Protein AF-A0A6G6WEW3-F1 (afdb_monomer_lite)

Foldseek 3Di:
DDDDDDWDKDADFFQWEWDWAPPDLQIDIWTKGKTKMFTFPCRCCVPVVDCPLPDDNVNLSVLLRVLCPPPHCPDVLVSQVVSFVVVCVVRVRTQKMKMKMKIWDWDDPDSPDTDTDDQKIKIKIWMDGPVFIKIKIWIFQRKDKDLWLEWEDPDDDDPPDPDDGGPIGMWIWGKIKMWIFPHSPDPDPPVLVVLLVVLLRCLLHPDSHHDVQVSVQSSFVSSCVSDVRTFKMKMKIWGFDWAQDDCVPPPDPPDDRPSPHTDRDPDDTDIDIDMDGDFDDDDLVLLCVLFVANVLSVQLNVQDDDPHPVRSLVSSLVSLLPDDPVSLQRRQVQDDAQQDDDPPLVCVQNVQEHDDPLSVVLQVVLCVPQVGGDAARRVPHHNVRSSVVSVVLVVDDNVVNVSVSSVRSSVSSSVSSVVVD

Organism: NCBI:txid2712223

Sequence (421 aa):
MAIQLGANQYGKAENRVVRIVRDTPVHEIKDLNVSTSLRGDFADAHTHGDQAAVLPTDTQKNTAFAYAKLHGVDSVEDYALALGRRLLDAARAAHEAEIRVEEYAWDRLGPHSFVRRGGAVRTCTVTVTRGGARVESGVGELTVLNSTDSEFKGFLKDEFTTLAETDDRILATSLVATWRHASAERQDWNASYDKALDTILTTFAGTYSRALQETLYAMGRAVLEGDDGLTDIHFRAPNKHHFLVDFSGFRVDGLTNDGEVFHAADRPYGLIEATVVRTPEVSREQLLACLAVPRWADEVLAGGPYADREALLGRADEAARQLSDAELEQALAGHPRIGERGGAQSQSEQSGVSPSDRLAQANAAYEQRFDRVFLIRAAGRDAEEILAELERRMQNDDAAERAETVDNLRQIALLRLEQSL

Structure (mmCIF, N/CA/C/O backbone):
data_AF-A0A6G6WEW3-F1
#
_entry.id   AF-A0A6G6WEW3-F1
#
loop_
_atom_site.group_PDB
_atom_site.id
_atom_site.type_symbol
_atom_site.label_atom_id
_atom_site.label_alt_id
_atom_site.label_comp_id
_atom_site.label_asym_id
_atom_site.label_entity_id
_atom_site.label_seq_id
_atom_site.pdbx_PDB_ins_code
_atom_site.Cartn_x
_atom_site.Cartn_y
_atom_site.Cartn_z
_atom_site.occupancy
_atom_site.B_iso_or_equiv
_atom_site.auth_seq_id
_atom_site.auth_comp_id
_atom_site.auth_asym_id
_atom_site.auth_atom_id
_atom_site.pdbx_PDB_model_num
ATOM 1 N N . MET A 1 1 ? 8.845 -30.203 24.739 1.00 62.69 1 MET A N 1
ATOM 2 C CA . MET A 1 1 ? 8.263 -28.936 24.244 1.00 62.69 1 MET A CA 1
ATOM 3 C C . MET A 1 1 ? 6.986 -29.275 23.495 1.00 62.69 1 MET A C 1
ATOM 5 O O . MET A 1 1 ? 6.983 -30.300 22.823 1.00 62.69 1 MET A O 1
ATOM 9 N N . ALA A 1 2 ? 5.919 -28.489 23.648 1.00 86.44 2 ALA A N 1
ATOM 10 C CA . ALA A 1 2 ? 4.692 -28.674 22.870 1.00 86.44 2 ALA A CA 1
ATOM 11 C C . ALA A 1 2 ? 4.848 -28.023 21.484 1.00 86.44 2 ALA A C 1
ATOM 13 O O . ALA A 1 2 ? 5.469 -26.969 21.376 1.00 86.44 2 ALA A O 1
ATOM 14 N N . ILE A 1 3 ? 4.310 -28.663 20.444 1.00 93.88 3 ILE A N 1
ATOM 15 C CA . ILE A 1 3 ? 4.278 -28.148 19.066 1.00 93.88 3 ILE A CA 1
ATOM 16 C C . ILE A 1 3 ? 2.867 -27.599 18.821 1.00 93.88 3 ILE A C 1
ATOM 18 O O . ILE A 1 3 ? 1.894 -28.287 19.123 1.00 93.88 3 ILE A O 1
ATOM 22 N N . GLN A 1 4 ? 2.752 -26.371 18.307 1.00 94.75 4 GLN A N 1
ATOM 23 C CA . GLN A 1 4 ? 1.476 -25.685 18.069 1.00 94.75 4 GLN A CA 1
ATOM 24 C C . GLN A 1 4 ? 1.410 -25.114 16.648 1.00 94.75 4 GLN A C 1
ATOM 26 O O . GLN A 1 4 ? 2.432 -24.721 16.085 1.00 94.75 4 GLN A O 1
ATOM 31 N N . LEU A 1 5 ? 0.201 -25.066 16.079 1.00 96.38 5 LEU A N 1
ATOM 32 C CA . LEU A 1 5 ? -0.065 -24.415 14.796 1.00 96.38 5 LEU A CA 1
ATOM 33 C C . LEU A 1 5 ? -0.059 -22.888 14.977 1.00 96.38 5 LEU A C 1
ATOM 35 O O . LEU A 1 5 ? -0.728 -22.371 15.869 1.00 96.38 5 LEU A O 1
ATOM 39 N N . GLY A 1 6 ? 0.692 -22.181 14.131 1.00 96.62 6 GLY A N 1
ATOM 40 C CA . GLY A 1 6 ? 0.707 -20.716 14.077 1.00 96.62 6 GLY A CA 1
ATOM 41 C C . GLY A 1 6 ? -0.324 -20.138 13.100 1.00 96.62 6 GLY A C 1
ATOM 42 O O . GLY A 1 6 ? -1.326 -20.773 12.762 1.00 96.62 6 GLY A O 1
ATOM 43 N N . ALA A 1 7 ? -0.057 -18.926 12.604 1.00 96.56 7 ALA A N 1
ATOM 44 C CA . ALA A 1 7 ? -0.865 -18.312 11.552 1.00 96.56 7 ALA A CA 1
ATOM 45 C C . ALA A 1 7 ? -0.910 -19.209 10.305 1.00 96.56 7 ALA A C 1
ATOM 47 O O . ALA A 1 7 ? 0.117 -19.704 9.841 1.00 96.56 7 ALA A O 1
ATOM 48 N N . ASN A 1 8 ? -2.108 -19.409 9.760 1.00 97.81 8 ASN A N 1
ATOM 49 C CA . ASN A 1 8 ? -2.338 -20.255 8.596 1.00 97.81 8 ASN A CA 1
ATOM 50 C C . ASN A 1 8 ? -3.292 -19.572 7.610 1.00 97.81 8 ASN A C 1
ATOM 52 O O . ASN A 1 8 ? -4.068 -18.685 7.972 1.00 97.81 8 ASN A O 1
ATOM 56 N N . GLN A 1 9 ? -3.193 -19.978 6.349 1.00 98.25 9 GLN A N 1
ATOM 57 C CA . GLN A 1 9 ? -4.082 -19.566 5.272 1.00 98.25 9 GLN A CA 1
ATOM 58 C C . GLN A 1 9 ? -4.115 -20.657 4.204 1.00 98.25 9 GLN A C 1
ATOM 60 O O . GLN A 1 9 ? -3.136 -21.383 4.024 1.00 98.25 9 GLN A O 1
ATOM 65 N N . TYR A 1 10 ? -5.198 -20.732 3.441 1.00 98.75 10 TYR A N 1
ATOM 66 C CA . TYR A 1 10 ? -5.267 -21.579 2.250 1.00 98.75 10 TYR A CA 1
ATOM 67 C C . TYR A 1 10 ? -6.192 -20.957 1.204 1.00 98.75 10 TYR A C 1
ATOM 69 O O . TYR A 1 10 ? -7.052 -20.142 1.530 1.00 98.75 10 TYR A O 1
ATOM 77 N N . GLY A 1 11 ? -6.050 -21.359 -0.055 1.00 98.56 11 GLY A N 1
ATOM 78 C CA . GLY A 1 11 ? -6.970 -20.937 -1.105 1.00 98.56 11 GLY A CA 1
ATOM 79 C C . GLY A 1 11 ? -6.518 -21.360 -2.492 1.00 98.56 11 GLY A C 1
ATOM 80 O O . GLY A 1 11 ? -5.811 -22.361 -2.638 1.00 98.56 11 GLY A O 1
ATOM 81 N N . LYS A 1 12 ? -6.956 -20.633 -3.521 1.00 98.75 12 LYS A N 1
ATOM 82 C CA . LYS A 1 12 ? -6.542 -20.888 -4.904 1.00 98.75 12 LYS A CA 1
ATOM 83 C C . LYS A 1 12 ? -5.787 -19.698 -5.472 1.00 98.75 12 LYS A C 1
ATOM 85 O O . LYS A 1 12 ? -6.360 -18.617 -5.593 1.00 98.75 12 LYS A O 1
ATOM 90 N N . ALA A 1 13 ? -4.539 -19.937 -5.854 1.00 98.44 13 ALA A N 1
ATOM 91 C CA . ALA A 1 13 ? -3.680 -18.955 -6.493 1.00 98.44 13 ALA A CA 1
ATOM 92 C C . ALA A 1 13 ? -3.831 -18.967 -8.021 1.00 98.44 13 ALA A C 1
ATOM 94 O O . ALA A 1 13 ? -4.156 -19.995 -8.616 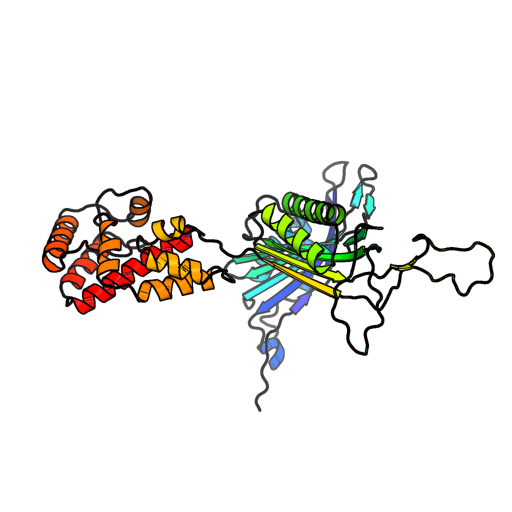1.00 98.44 13 ALA A O 1
ATOM 95 N N . GLU A 1 14 ? -3.569 -17.807 -8.612 1.00 98.44 14 GLU A N 1
ATOM 96 C CA . GLU A 1 14 ? -3.332 -17.591 -10.041 1.00 98.44 14 GLU A CA 1
ATOM 97 C C . GLU A 1 14 ? -4.436 -18.071 -11.002 1.00 98.44 14 GLU A C 1
ATOM 99 O O . GLU A 1 14 ? -4.199 -18.645 -12.069 1.00 98.44 14 GLU A O 1
ATOM 104 N N . ASN A 1 15 ? -5.692 -17.829 -10.629 1.00 98.62 15 ASN A N 1
ATOM 105 C CA . ASN A 1 15 ? -6.831 -18.097 -11.497 1.00 98.62 15 ASN A CA 1
ATOM 106 C C . ASN A 1 15 ? -6.846 -17.086 -12.652 1.00 98.62 15 ASN A C 1
ATOM 108 O O . ASN A 1 15 ? -7.143 -15.908 -12.448 1.00 98.62 15 ASN A O 1
ATOM 112 N N . ARG A 1 16 ? -6.560 -17.552 -13.871 1.00 98.62 16 ARG A N 1
ATOM 113 C CA . ARG A 1 16 ? -6.611 -16.735 -15.092 1.00 98.62 16 ARG A CA 1
ATOM 114 C C . ARG A 1 16 ? -8.050 -16.499 -15.530 1.00 98.62 16 ARG A C 1
ATOM 116 O O . ARG A 1 16 ? -8.690 -17.401 -16.071 1.00 98.62 16 ARG A O 1
ATOM 123 N N . VAL A 1 17 ? -8.551 -15.288 -15.310 1.00 98.56 17 VAL A N 1
ATOM 124 C CA . VAL A 1 17 ? -9.930 -14.900 -15.624 1.00 98.56 17 VAL A CA 1
ATOM 125 C C . VAL A 1 17 ? -9.919 -13.868 -16.745 1.00 98.56 17 VAL A C 1
ATOM 127 O O . VAL A 1 17 ? -9.469 -12.746 -16.550 1.00 98.56 17 VAL A O 1
ATOM 130 N N . VAL A 1 18 ? -10.461 -14.230 -17.909 1.00 98.31 18 VAL A N 1
ATOM 131 C CA . VAL A 1 18 ? -10.701 -13.285 -19.008 1.00 98.31 18 VAL A CA 1
ATOM 132 C C . VAL A 1 18 ? -12.203 -13.097 -19.176 1.00 98.31 18 VAL A C 1
ATOM 134 O O . VAL A 1 18 ? -12.917 -14.034 -19.539 1.00 98.31 18 VAL A O 1
ATOM 137 N N . ARG A 1 19 ? -12.693 -11.882 -18.927 1.00 97.44 19 ARG A N 1
ATOM 138 C CA . ARG A 1 19 ? -14.083 -11.493 -19.184 1.00 97.44 19 ARG A CA 1
ATOM 139 C C . ARG A 1 19 ? -14.136 -10.693 -20.475 1.00 97.44 19 ARG A C 1
ATOM 141 O O . ARG A 1 19 ? -13.458 -9.680 -20.600 1.00 97.44 19 ARG A O 1
ATOM 148 N N . ILE A 1 20 ? -14.992 -11.117 -21.403 1.00 97.81 20 ILE A N 1
ATOM 149 C CA . ILE A 1 20 ? -15.300 -10.353 -22.614 1.00 97.81 20 ILE A CA 1
ATOM 150 C C . ILE A 1 20 ? -16.782 -9.980 -22.586 1.00 97.81 20 ILE A C 1
ATOM 152 O O . ILE A 1 20 ? -17.634 -10.867 -22.520 1.00 97.81 20 ILE A O 1
ATOM 156 N N . VAL A 1 21 ? -17.087 -8.684 -22.641 1.00 97.00 21 VAL A N 1
ATOM 157 C CA . VAL A 1 21 ? -18.459 -8.168 -22.771 1.00 97.00 21 VAL A CA 1
ATOM 158 C C . VAL A 1 21 ? -18.736 -7.926 -24.251 1.00 97.00 21 VAL A C 1
ATOM 160 O O . VAL A 1 21 ? -17.924 -7.315 -24.943 1.00 97.00 21 VAL A O 1
ATOM 163 N N . ARG A 1 22 ? -19.843 -8.480 -24.759 1.00 96.88 22 ARG A N 1
ATOM 164 C CA . ARG A 1 22 ? -20.172 -8.526 -26.199 1.00 96.88 22 ARG A CA 1
ATOM 165 C C . ARG A 1 22 ? -21.630 -8.169 -26.477 1.00 96.88 22 ARG A C 1
ATOM 167 O O . ARG A 1 22 ? -22.209 -8.639 -27.451 1.00 96.88 22 ARG A O 1
ATOM 174 N N . ASP A 1 23 ? -22.226 -7.369 -25.599 1.00 95.81 23 ASP A N 1
ATOM 175 C CA . ASP A 1 23 ? -23.628 -6.955 -25.721 1.00 95.81 23 ASP A CA 1
ATOM 176 C C . ASP A 1 23 ? -23.826 -5.964 -26.889 1.00 95.81 23 ASP A C 1
ATOM 178 O O . ASP A 1 23 ? -24.937 -5.789 -27.382 1.00 95.81 23 ASP A O 1
ATOM 182 N N . THR A 1 24 ? -22.734 -5.359 -27.381 1.00 97.06 24 THR A N 1
ATOM 183 C CA . THR A 1 24 ? -22.690 -4.514 -28.586 1.00 97.06 24 THR A CA 1
ATOM 184 C C . THR A 1 24 ? -21.623 -5.018 -29.578 1.00 97.06 24 THR A C 1
ATOM 186 O O . THR A 1 24 ? -20.766 -5.815 -29.188 1.00 97.06 24 THR A O 1
ATOM 189 N N . PRO A 1 25 ? -21.600 -4.542 -30.846 1.00 97.94 25 PRO A N 1
ATOM 190 C CA . PRO A 1 25 ? -20.539 -4.873 -31.811 1.00 97.94 25 PRO A CA 1
ATOM 191 C C . PRO A 1 25 ? -19.127 -4.435 -31.387 1.00 97.94 25 PRO A C 1
ATOM 193 O O . PRO A 1 25 ? -18.140 -4.916 -31.951 1.00 97.94 25 PRO A O 1
ATOM 196 N N . VAL A 1 26 ? -19.029 -3.512 -30.424 1.00 97.94 26 VAL A N 1
ATOM 197 C CA . VAL A 1 26 ? -17.773 -3.081 -29.808 1.00 97.94 26 VAL A CA 1
ATOM 198 C C . VAL A 1 26 ? -17.607 -3.851 -28.500 1.00 97.94 26 VAL A C 1
ATOM 200 O O . VAL A 1 26 ? -18.309 -3.606 -27.524 1.00 97.94 26 VAL A O 1
ATOM 203 N N . HIS A 1 27 ? -16.698 -4.823 -28.496 1.00 98.19 27 HIS A N 1
ATOM 204 C CA . HIS A 1 27 ? -16.448 -5.685 -27.343 1.00 98.19 27 HIS A CA 1
ATOM 205 C C . HIS A 1 27 ? -15.555 -4.991 -26.314 1.00 98.19 27 HIS A C 1
ATOM 207 O O . HIS A 1 27 ? -14.695 -4.194 -26.680 1.00 98.19 27 HIS A O 1
ATOM 213 N N . GLU A 1 28 ? -15.667 -5.371 -25.048 1.00 97.12 28 GLU A N 1
ATOM 214 C CA . GLU A 1 28 ? -14.755 -4.967 -23.968 1.00 97.12 28 GLU A CA 1
ATOM 215 C C . GLU A 1 28 ? -14.063 -6.191 -23.372 1.00 97.12 28 GLU A C 1
ATOM 217 O O . GLU A 1 28 ? -14.615 -7.293 -23.417 1.00 97.12 28 GLU A O 1
ATOM 222 N N . ILE A 1 29 ? -12.861 -6.010 -22.823 1.00 97.62 29 ILE A N 1
ATOM 223 C CA . ILE A 1 29 ? -12.044 -7.082 -22.249 1.00 97.62 29 ILE A CA 1
ATOM 224 C C . ILE A 1 29 ? -11.496 -6.681 -20.877 1.00 97.62 29 ILE A C 1
ATOM 226 O O . ILE A 1 29 ? -11.025 -5.562 -20.692 1.00 97.62 29 ILE A O 1
ATOM 230 N N . LYS A 1 30 ? -11.527 -7.630 -19.939 1.00 97.75 30 LYS A N 1
ATOM 231 C CA . LYS A 1 30 ? -10.779 -7.617 -18.676 1.00 97.75 30 LYS A CA 1
ATOM 232 C C . LYS A 1 30 ? -9.994 -8.921 -18.570 1.00 97.75 30 LYS A C 1
ATOM 234 O O . LYS A 1 30 ? -10.581 -9.988 -18.742 1.00 97.75 30 LYS A O 1
ATOM 239 N N . ASP A 1 31 ? -8.693 -8.836 -18.317 1.00 98.50 31 ASP A N 1
ATOM 240 C CA . ASP A 1 31 ? -7.776 -9.979 -18.220 1.00 98.50 31 ASP A CA 1
ATOM 241 C C . ASP A 1 31 ? -7.064 -9.938 -16.872 1.00 98.50 31 ASP A C 1
ATOM 243 O O . ASP A 1 31 ? -6.290 -9.019 -16.600 1.00 98.50 31 ASP A O 1
ATOM 247 N N . LEU A 1 32 ? -7.378 -10.915 -16.024 1.00 98.81 32 LEU A N 1
ATOM 248 C CA . LEU A 1 32 ? -7.022 -10.919 -14.616 1.00 98.81 32 LEU A CA 1
ATOM 249 C C . LEU A 1 32 ? -6.222 -12.168 -14.231 1.00 98.81 32 LEU A C 1
ATOM 251 O O . LEU A 1 32 ? -6.499 -13.278 -14.698 1.00 98.81 32 LEU A O 1
ATOM 255 N N . ASN A 1 33 ? -5.297 -11.996 -13.291 1.00 98.81 33 ASN A N 1
ATOM 256 C CA . ASN A 1 33 ? -4.726 -13.065 -12.479 1.00 98.81 33 ASN A CA 1
ATOM 257 C C . ASN A 1 33 ? -5.282 -12.956 -11.056 1.00 98.81 33 ASN A C 1
ATOM 259 O O . ASN A 1 33 ? -4.965 -12.003 -10.351 1.00 98.81 33 ASN A O 1
ATOM 263 N N . VAL A 1 34 ? -6.137 -13.889 -10.632 1.00 98.88 34 VAL A N 1
ATOM 264 C CA . VAL A 1 34 ? -6.859 -13.785 -9.352 1.00 98.88 34 VAL A CA 1
ATOM 265 C C . VAL A 1 34 ? -6.373 -14.849 -8.377 1.00 98.88 34 VAL A C 1
ATOM 267 O O . VAL A 1 34 ? -6.544 -16.042 -8.619 1.00 98.88 34 VAL A O 1
ATOM 270 N N . SER A 1 35 ? -5.845 -14.435 -7.232 1.00 98.94 35 SER A N 1
ATOM 271 C CA . SER A 1 35 ? -5.523 -15.314 -6.109 1.00 98.94 35 SER A CA 1
ATOM 272 C C . SER A 1 35 ? -6.478 -15.067 -4.946 1.00 98.94 35 SER A C 1
ATOM 274 O O . SER A 1 35 ? -6.817 -13.932 -4.633 1.00 98.94 35 SER A O 1
ATOM 276 N N . THR A 1 36 ? -6.911 -16.145 -4.303 1.00 98.81 36 THR A N 1
ATOM 277 C CA . THR A 1 36 ? -7.854 -16.138 -3.179 1.00 98.81 36 THR A CA 1
ATOM 278 C C . THR A 1 36 ? -7.222 -16.857 -1.999 1.00 98.81 36 THR A C 1
ATOM 280 O O . THR A 1 36 ? -6.562 -17.882 -2.191 1.00 98.81 36 THR A O 1
ATOM 283 N N . SER A 1 37 ? -7.411 -16.341 -0.788 1.00 98.69 37 SER A N 1
ATOM 284 C CA . SER A 1 37 ? -7.026 -17.039 0.434 1.00 98.69 37 SER A CA 1
ATOM 285 C C . SER A 1 37 ? -7.973 -16.742 1.592 1.00 98.69 37 SER A C 1
ATOM 287 O O . SER A 1 37 ? -8.572 -15.672 1.661 1.00 98.69 37 SER A O 1
ATOM 289 N N . LEU A 1 38 ? -8.126 -17.716 2.486 1.00 98.81 38 LEU A N 1
ATOM 290 C CA . LEU A 1 38 ? -8.939 -17.646 3.695 1.00 98.81 38 LEU A CA 1
ATOM 291 C C . LEU A 1 38 ? -8.060 -17.902 4.920 1.00 98.81 38 LEU A C 1
ATOM 293 O O . LEU A 1 38 ? -7.276 -18.857 4.917 1.00 98.81 38 LEU A O 1
ATOM 297 N N . ARG A 1 39 ? -8.235 -17.093 5.972 1.00 98.69 39 ARG A N 1
ATOM 298 C CA . ARG A 1 39 ? -7.680 -17.316 7.319 1.00 98.69 39 ARG A CA 1
ATOM 299 C C . ARG A 1 39 ? -8.817 -17.535 8.308 1.00 98.69 39 ARG A C 1
ATOM 301 O O . ARG A 1 39 ? -9.871 -16.901 8.209 1.00 98.69 39 ARG A O 1
ATOM 308 N N . GLY A 1 40 ? -8.632 -18.463 9.237 1.00 97.19 40 GLY A N 1
ATOM 309 C CA . GLY A 1 40 ? -9.743 -18.979 10.023 1.00 97.19 40 GLY A CA 1
ATOM 310 C C . GLY A 1 40 ? -9.351 -19.990 11.081 1.00 97.19 40 GLY A C 1
ATOM 311 O O . GLY A 1 40 ? -8.177 -20.322 11.254 1.00 97.19 40 GLY A O 1
ATOM 312 N N . ASP A 1 41 ? -10.378 -20.492 11.756 1.00 97.12 41 ASP A N 1
ATOM 313 C CA . ASP A 1 41 ? -10.270 -21.663 12.610 1.00 97.12 41 ASP A CA 1
ATOM 314 C C . ASP A 1 41 ? -10.237 -22.930 11.745 1.00 97.12 41 ASP A C 1
ATOM 316 O O . ASP A 1 41 ? -11.261 -23.506 11.375 1.00 97.12 41 ASP A O 1
ATOM 320 N N . PHE A 1 42 ? -9.023 -23.306 11.343 1.00 98.12 42 PHE A N 1
ATOM 321 C CA . PHE A 1 42 ? -8.753 -24.479 10.513 1.00 98.12 42 PHE A CA 1
ATOM 322 C C . PHE A 1 42 ? -7.813 -25.470 11.208 1.00 98.12 42 PHE A C 1
ATOM 324 O O . PHE A 1 42 ? -7.172 -26.278 10.535 1.00 98.12 42 PHE A O 1
ATOM 331 N N . ALA A 1 43 ? -7.683 -25.410 12.538 1.00 97.69 43 ALA A N 1
ATOM 332 C CA . ALA A 1 43 ? -6.742 -26.251 13.276 1.00 97.69 43 ALA A CA 1
ATOM 333 C C . ALA A 1 43 ? -7.003 -27.746 13.037 1.00 97.69 43 ALA A C 1
ATOM 335 O O . ALA A 1 43 ? -6.074 -28.473 12.684 1.00 97.69 43 ALA A O 1
ATOM 336 N N . ASP A 1 44 ? -8.266 -28.177 13.099 1.00 97.81 44 ASP A N 1
ATOM 337 C CA . ASP A 1 44 ? -8.641 -29.582 12.905 1.00 97.81 44 ASP A CA 1
ATOM 338 C C . ASP A 1 44 ? -8.291 -30.120 11.513 1.00 97.81 44 ASP A C 1
ATOM 340 O O . ASP A 1 44 ? -7.899 -31.283 11.385 1.00 97.81 44 ASP A O 1
ATOM 344 N N . ALA A 1 45 ? -8.309 -29.269 10.482 1.00 98.25 45 ALA A N 1
ATOM 345 C CA . ALA A 1 45 ? -7.858 -29.652 9.146 1.00 98.25 45 ALA A CA 1
ATOM 346 C C . ALA A 1 45 ? -6.361 -30.003 9.114 1.00 98.25 45 ALA A C 1
ATOM 348 O O . ALA A 1 45 ? -5.952 -30.851 8.322 1.00 98.25 45 ALA A O 1
ATOM 349 N N . HIS A 1 46 ? -5.553 -29.391 9.985 1.00 98.25 46 HIS A N 1
ATOM 350 C CA . HIS A 1 46 ? -4.108 -29.611 10.070 1.00 98.25 46 HIS A CA 1
ATOM 351 C C . HIS A 1 46 ? -3.744 -30.736 11.043 1.00 98.25 46 HIS A C 1
ATOM 353 O O . HIS A 1 46 ? -2.855 -31.534 10.753 1.00 98.25 46 HIS A O 1
ATOM 359 N N . THR A 1 47 ? -4.394 -30.789 12.208 1.00 97.75 47 THR A N 1
ATOM 360 C CA . THR A 1 47 ? -4.012 -31.704 13.297 1.00 97.75 47 THR A CA 1
ATOM 361 C C . THR A 1 47 ? -4.754 -33.032 13.252 1.00 97.75 47 THR A C 1
ATOM 363 O O . THR A 1 47 ? -4.216 -34.040 13.704 1.00 97.75 47 THR A O 1
ATOM 366 N N . HIS A 1 48 ? -5.966 -33.047 12.694 1.00 97.44 48 HIS A N 1
ATOM 367 C CA . HIS A 1 48 ? -6.844 -34.219 12.656 1.00 97.44 48 HIS A CA 1
ATOM 368 C C . HIS A 1 48 ? -7.265 -34.610 11.231 1.00 97.44 48 HIS A C 1
ATOM 370 O O . HIS A 1 48 ? -7.841 -35.677 11.028 1.00 97.44 48 HIS A O 1
ATOM 376 N N . GLY A 1 49 ? -6.961 -33.770 10.238 1.00 97.81 49 GLY A N 1
ATOM 377 C CA . GLY A 1 49 ? -7.364 -33.973 8.850 1.00 97.81 49 GLY A CA 1
ATOM 378 C C . GLY A 1 49 ? -8.853 -33.724 8.593 1.00 97.81 49 GLY A C 1
ATOM 379 O O . GLY A 1 49 ? -9.317 -34.024 7.493 1.00 97.81 49 GLY A O 1
ATOM 380 N N . ASP A 1 50 ? -9.596 -33.169 9.556 1.00 98.31 50 ASP A N 1
ATOM 381 C CA . ASP A 1 50 ? -11.022 -32.880 9.398 1.00 98.31 50 ASP A CA 1
ATOM 382 C C . ASP A 1 50 ? -11.238 -31.672 8.476 1.00 98.31 50 ASP A C 1
ATOM 384 O O . ASP A 1 50 ? -10.828 -30.549 8.761 1.00 98.31 50 ASP A O 1
ATOM 388 N N . GLN A 1 51 ? -11.896 -31.912 7.344 1.00 98.06 51 GLN A N 1
ATOM 389 C CA . GLN A 1 51 ? -12.131 -30.909 6.309 1.00 98.06 51 GLN A CA 1
ATOM 390 C C . GLN A 1 51 ? -13.508 -30.233 6.417 1.00 98.06 51 GLN A C 1
ATOM 392 O O . GLN A 1 51 ? -13.858 -29.456 5.532 1.00 98.06 51 GLN A O 1
ATOM 397 N N . ALA A 1 52 ? -14.308 -30.496 7.459 1.00 97.94 52 ALA A N 1
ATOM 398 C CA . ALA A 1 52 ? -15.681 -29.985 7.571 1.00 97.94 52 ALA A CA 1
ATOM 399 C C . ALA A 1 52 ? -15.784 -28.448 7.505 1.00 97.94 52 ALA A C 1
ATOM 401 O O . ALA A 1 52 ? -16.752 -27.908 6.967 1.00 97.94 52 ALA A O 1
ATOM 402 N N . ALA A 1 53 ? -14.772 -27.740 8.014 1.00 97.69 53 ALA A N 1
ATOM 403 C CA . ALA A 1 53 ? -14.684 -26.280 7.986 1.00 97.69 53 ALA A CA 1
ATOM 404 C C . ALA A 1 53 ? -14.051 -25.712 6.696 1.00 97.69 53 ALA A C 1
ATOM 406 O O . ALA A 1 53 ? -14.049 -24.495 6.487 1.00 97.69 53 ALA A O 1
ATOM 407 N N . VAL A 1 54 ? -13.497 -26.564 5.828 1.00 98.56 54 VAL A N 1
ATOM 408 C CA . VAL A 1 54 ? -12.680 -26.157 4.679 1.00 98.56 54 VAL A CA 1
ATOM 409 C C . VAL A 1 54 ? -13.558 -25.961 3.444 1.00 98.56 54 VAL A C 1
ATOM 411 O O . VAL A 1 54 ? -14.095 -26.908 2.874 1.00 98.56 54 VAL A O 1
ATOM 414 N N . LEU A 1 55 ? -13.662 -24.716 2.973 1.00 98.62 55 LEU A N 1
ATOM 415 C CA . LEU A 1 55 ? -14.243 -24.385 1.675 1.00 98.62 55 LEU A CA 1
ATOM 416 C C . LEU A 1 55 ? -13.261 -24.797 0.566 1.00 98.62 55 LEU A C 1
ATOM 418 O O . LEU A 1 55 ? -12.220 -24.150 0.426 1.00 98.62 55 LEU A O 1
ATOM 422 N N . PRO A 1 56 ? -13.567 -25.804 -0.272 1.00 98.75 56 PRO A N 1
ATOM 423 C CA . PRO A 1 56 ? -12.596 -26.341 -1.219 1.00 98.75 56 PRO A CA 1
ATOM 424 C C . PRO A 1 56 ? -11.971 -25.257 -2.101 1.00 98.75 56 PRO A C 1
ATOM 426 O O . PRO A 1 56 ? -12.661 -24.369 -2.603 1.00 98.75 56 PRO A O 1
ATOM 429 N N . THR A 1 57 ? -10.664 -25.351 -2.355 1.00 98.62 57 THR A N 1
ATOM 430 C CA . THR A 1 57 ? -9.971 -24.374 -3.216 1.00 98.62 57 THR A CA 1
ATOM 431 C C . THR A 1 57 ? -10.550 -24.362 -4.635 1.00 98.62 57 THR A C 1
ATOM 433 O O . THR A 1 57 ? -10.549 -23.329 -5.300 1.00 98.62 57 THR A O 1
ATOM 436 N N . ASP A 1 58 ? -11.102 -25.488 -5.103 1.00 98.81 58 ASP A N 1
ATOM 437 C CA . ASP A 1 58 ? -11.856 -25.547 -6.359 1.00 98.81 58 ASP A CA 1
ATOM 438 C C . ASP A 1 58 ? -13.132 -24.690 -6.325 1.00 98.81 58 ASP A C 1
ATOM 440 O O . ASP A 1 58 ? -13.424 -23.974 -7.279 1.00 98.81 58 ASP A O 1
ATOM 444 N N . THR A 1 59 ? -13.847 -24.666 -5.198 1.00 98.81 59 THR A N 1
ATOM 445 C CA . THR A 1 59 ? -15.007 -23.788 -4.999 1.00 98.81 59 THR A CA 1
ATOM 446 C C . THR A 1 59 ? -14.604 -22.316 -5.017 1.00 98.81 59 THR A C 1
ATOM 448 O O . THR A 1 59 ? -15.322 -21.499 -5.593 1.00 98.81 59 THR A O 1
ATOM 451 N N . GLN A 1 60 ? -13.442 -21.963 -4.457 1.00 98.81 60 GLN A N 1
ATOM 452 C CA . GLN A 1 60 ? -12.917 -20.592 -4.517 1.00 98.81 60 GLN A CA 1
ATOM 453 C C . GLN A 1 60 ? -12.618 -20.171 -5.968 1.00 98.81 60 GLN A C 1
ATOM 455 O O . GLN A 1 60 ? -13.096 -19.124 -6.406 1.00 98.81 60 GLN A O 1
ATOM 460 N N . LYS A 1 61 ? -11.952 -21.036 -6.754 1.00 98.81 61 LYS A N 1
ATOM 461 C CA . LYS A 1 61 ? -11.766 -20.866 -8.212 1.00 98.81 61 LYS A CA 1
ATOM 462 C C . LYS A 1 61 ? -13.104 -20.651 -8.921 1.00 98.81 61 LYS A C 1
ATOM 464 O O . LYS A 1 61 ? -13.276 -19.665 -9.631 1.00 98.81 61 LYS A O 1
ATOM 469 N N . ASN A 1 62 ? -14.056 -21.566 -8.728 1.00 98.81 62 ASN A N 1
ATOM 470 C CA . ASN A 1 62 ? -15.364 -21.505 -9.386 1.00 98.81 62 ASN A CA 1
ATOM 471 C C . ASN A 1 62 ? -16.099 -20.202 -9.037 1.00 98.81 62 ASN A C 1
ATOM 473 O O . ASN A 1 62 ? -16.725 -19.598 -9.905 1.00 98.81 62 ASN A O 1
ATOM 477 N N . THR A 1 63 ? -15.972 -19.738 -7.790 1.00 98.75 63 THR A N 1
ATOM 478 C CA . THR A 1 63 ? -16.552 -18.469 -7.341 1.00 98.75 63 THR A CA 1
ATOM 479 C C . THR A 1 63 ? -15.906 -17.283 -8.053 1.00 98.75 63 THR A C 1
ATOM 481 O O . THR A 1 63 ? -16.646 -16.436 -8.536 1.00 98.75 63 THR A O 1
ATOM 484 N N . ALA A 1 64 ? -14.576 -17.245 -8.205 1.00 98.69 64 ALA A N 1
ATOM 485 C CA . ALA A 1 64 ? -13.885 -16.184 -8.945 1.00 98.69 64 ALA A CA 1
ATOM 486 C C . ALA A 1 64 ? -14.396 -16.065 -10.397 1.00 98.69 64 ALA A C 1
ATOM 488 O O . ALA A 1 64 ? -14.827 -14.995 -10.827 1.00 98.69 64 ALA A O 1
ATOM 489 N N . PHE A 1 65 ? -14.470 -17.180 -11.133 1.00 98.75 65 PHE A N 1
ATOM 490 C CA . PHE A 1 65 ? -15.020 -17.177 -12.497 1.00 98.75 65 PHE A CA 1
ATOM 491 C C . PHE A 1 65 ? -16.500 -16.771 -12.543 1.00 98.75 65 PHE A C 1
ATOM 493 O O . PHE A 1 65 ? -16.900 -15.982 -13.401 1.00 98.75 65 PHE A O 1
ATOM 500 N N . ALA A 1 66 ? -17.325 -17.289 -11.629 1.00 98.50 66 ALA A N 1
ATOM 501 C CA . ALA A 1 66 ? -18.747 -16.963 -11.588 1.00 98.50 66 ALA A CA 1
ATOM 502 C C . ALA A 1 66 ? -18.981 -15.482 -11.257 1.00 98.50 66 ALA A C 1
ATOM 504 O O . ALA A 1 66 ? -19.811 -14.834 -11.893 1.00 98.50 66 ALA A O 1
ATOM 505 N N . TYR A 1 67 ? -18.224 -14.924 -10.311 1.00 97.69 67 TYR A N 1
ATOM 506 C CA . TYR A 1 67 ? -18.339 -13.525 -9.896 1.00 97.69 67 TYR A CA 1
ATOM 507 C C . TYR A 1 67 ? -17.887 -12.567 -10.986 1.00 97.69 67 TYR A C 1
ATOM 509 O O . TYR A 1 67 ? -18.523 -11.532 -11.177 1.00 97.69 67 TYR A O 1
ATOM 517 N N . ALA A 1 68 ? -16.893 -12.956 -11.786 1.00 97.81 68 ALA A N 1
ATOM 518 C CA . ALA A 1 68 ? -16.525 -12.183 -12.959 1.00 97.81 68 ALA A CA 1
ATOM 519 C C . ALA A 1 68 ? -17.701 -12.027 -13.933 1.00 97.81 68 ALA A C 1
ATOM 521 O O . ALA A 1 68 ? -17.735 -11.034 -14.640 1.00 97.81 68 ALA A O 1
ATOM 522 N N . LYS A 1 69 ? -18.693 -12.931 -13.972 1.00 96.25 69 LYS A N 1
ATOM 523 C CA . LYS A 1 69 ? -19.929 -12.747 -14.760 1.00 96.25 69 LYS A CA 1
ATOM 524 C C . LYS A 1 69 ? -21.057 -12.086 -13.967 1.00 96.25 69 LYS A C 1
ATOM 526 O O . LYS A 1 69 ? -21.695 -11.183 -14.498 1.00 96.25 69 LYS A O 1
ATOM 531 N N . LEU A 1 70 ? -21.332 -12.570 -12.756 1.00 96.31 70 LEU A N 1
ATOM 532 C CA . LEU A 1 70 ? -22.494 -12.163 -11.960 1.00 96.31 70 LEU A CA 1
ATOM 533 C C . LEU A 1 70 ? -22.384 -10.730 -11.446 1.00 96.31 70 LEU A C 1
ATOM 535 O O . LEU A 1 70 ? -23.383 -10.023 -11.436 1.00 96.31 70 LEU A O 1
ATOM 539 N N . HIS A 1 71 ? -21.189 -10.326 -11.014 1.00 95.56 71 HIS A N 1
ATOM 540 C CA . HIS A 1 71 ? -20.973 -9.014 -10.421 1.00 95.56 71 HIS A CA 1
ATOM 541 C C . HIS A 1 71 ? -20.647 -7.970 -11.487 1.00 95.56 71 HIS A C 1
ATOM 543 O O . HIS A 1 71 ? -21.349 -6.982 -11.627 1.00 95.56 71 HIS A O 1
ATOM 549 N N . GLY A 1 72 ? -19.578 -8.173 -12.255 1.00 95.31 72 GLY A N 1
ATOM 550 C CA . GLY A 1 72 ? -18.907 -6.997 -12.813 1.00 95.31 72 GLY A CA 1
ATOM 551 C C . GLY A 1 72 ? -17.408 -7.109 -12.645 1.00 95.31 72 GLY A C 1
ATOM 552 O O . GLY A 1 72 ? -16.955 -7.756 -11.703 1.00 95.31 72 GLY A O 1
ATOM 553 N N . VAL A 1 73 ? -16.666 -6.453 -13.530 1.00 95.81 73 VAL A N 1
ATOM 554 C CA . VAL A 1 73 ? -15.280 -6.057 -13.266 1.00 95.81 73 VAL A CA 1
ATOM 555 C C . VAL A 1 73 ? -15.139 -4.633 -13.794 1.00 95.81 73 VAL A C 1
ATOM 557 O O . VAL A 1 73 ? -14.534 -4.409 -14.840 1.00 95.81 73 VAL A O 1
ATOM 560 N N . ASP A 1 74 ? -15.779 -3.687 -13.111 1.00 92.88 74 ASP A N 1
ATOM 561 C CA . ASP A 1 74 ? -15.678 -2.264 -13.455 1.00 92.88 74 ASP A CA 1
ATOM 562 C C . ASP A 1 74 ? -14.305 -1.734 -13.011 1.00 92.88 74 ASP A C 1
ATOM 564 O O . ASP A 1 74 ? -13.557 -1.143 -13.794 1.00 92.88 74 ASP A O 1
ATOM 568 N N . SER A 1 75 ? -13.920 -2.082 -11.782 1.00 97.19 75 SER A N 1
ATOM 569 C CA . SER A 1 75 ? -12.565 -1.999 -11.240 1.00 97.19 75 SER A CA 1
ATOM 570 C C . SER A 1 75 ? -12.139 -3.361 -10.672 1.00 97.19 75 SER A C 1
ATOM 572 O O . SER A 1 75 ? -12.978 -4.233 -10.402 1.00 97.19 75 SER A O 1
ATOM 574 N N . VAL A 1 76 ? -10.832 -3.575 -10.501 1.00 98.06 76 VAL A N 1
ATOM 575 C CA . VAL A 1 76 ? -10.328 -4.802 -9.862 1.00 98.06 76 VAL A CA 1
ATOM 576 C C . VAL A 1 76 ? -10.593 -4.811 -8.359 1.00 98.06 76 VAL A C 1
ATOM 578 O O . VAL A 1 76 ? -10.833 -5.878 -7.798 1.00 98.06 76 VAL A O 1
ATOM 581 N N . GLU A 1 77 ? -10.614 -3.637 -7.733 1.00 98.56 77 GLU A N 1
ATOM 582 C CA . GLU A 1 77 ? -10.888 -3.412 -6.318 1.00 98.56 77 GLU A CA 1
ATOM 583 C C . GLU A 1 77 ? -12.329 -3.797 -5.968 1.00 98.56 77 GLU A C 1
ATOM 585 O O . GLU A 1 77 ? -12.541 -4.594 -5.053 1.00 98.56 77 GLU A O 1
ATOM 590 N N . ASP A 1 78 ? -13.319 -3.328 -6.736 1.00 97.38 78 ASP A N 1
ATOM 591 C CA . ASP A 1 78 ? -14.731 -3.668 -6.510 1.00 97.38 78 ASP A CA 1
ATOM 592 C C . ASP A 1 78 ? -14.990 -5.162 -6.699 1.00 97.38 78 ASP A C 1
ATOM 594 O O . ASP A 1 78 ? -15.679 -5.802 -5.898 1.00 97.38 78 ASP A O 1
ATOM 598 N N . TYR A 1 79 ? -14.403 -5.747 -7.747 1.00 98.44 79 TYR A N 1
ATOM 599 C CA . TYR A 1 79 ? -14.480 -7.183 -7.987 1.00 98.44 79 TYR A CA 1
ATOM 600 C C . TYR A 1 79 ? -13.860 -7.980 -6.826 1.00 98.44 79 TYR A C 1
ATOM 602 O O . TYR A 1 79 ? -14.462 -8.946 -6.345 1.00 98.44 79 TYR A O 1
ATOM 610 N N . ALA A 1 80 ? -12.686 -7.567 -6.343 1.00 98.69 80 ALA A N 1
ATOM 611 C CA . ALA A 1 80 ? -11.996 -8.212 -5.232 1.00 98.69 80 ALA A CA 1
ATOM 612 C C . ALA A 1 80 ? -12.766 -8.073 -3.906 1.00 98.69 80 ALA A C 1
ATOM 614 O O . ALA A 1 80 ? -12.899 -9.058 -3.178 1.00 98.69 80 ALA A O 1
ATOM 615 N N . LEU A 1 81 ? -13.355 -6.905 -3.624 1.00 98.44 81 LEU A N 1
ATOM 616 C CA . LEU A 1 81 ? -14.248 -6.679 -2.481 1.00 98.44 81 LEU A CA 1
ATOM 617 C C . LEU A 1 81 ? -15.465 -7.607 -2.522 1.00 98.44 81 LEU A C 1
ATOM 619 O O . LEU A 1 81 ? -15.773 -8.272 -1.528 1.00 98.44 81 LEU A O 1
ATOM 623 N N . ALA A 1 82 ? -16.146 -7.693 -3.667 1.00 98.12 82 ALA A N 1
ATOM 624 C CA . ALA A 1 82 ? -17.316 -8.549 -3.831 1.00 98.12 82 ALA A CA 1
ATOM 625 C C . ALA A 1 82 ? -16.973 -10.040 -3.677 1.00 98.12 82 ALA A C 1
ATOM 627 O O . ALA A 1 82 ? -17.687 -10.779 -2.991 1.00 98.12 82 ALA A O 1
ATOM 628 N N . LEU A 1 83 ? -15.863 -10.481 -4.279 1.00 98.69 83 LEU A N 1
ATOM 629 C CA . LEU A 1 83 ? -15.384 -11.856 -4.169 1.00 98.69 83 LEU A CA 1
ATOM 630 C C . LEU A 1 83 ? -14.981 -12.198 -2.727 1.00 98.69 83 LEU A C 1
ATOM 632 O O . LEU A 1 83 ? -15.398 -13.234 -2.210 1.00 98.69 83 LEU A O 1
ATOM 636 N N . GLY A 1 84 ? -14.225 -11.320 -2.062 1.00 98.50 84 GLY A N 1
ATOM 637 C CA . GLY A 1 84 ? -13.787 -11.499 -0.678 1.00 98.50 84 GLY A CA 1
ATOM 638 C C . GLY A 1 84 ? -14.964 -11.633 0.285 1.00 98.50 84 GLY A C 1
ATOM 639 O O . GLY A 1 84 ? -15.039 -12.616 1.023 1.00 98.50 84 GLY A O 1
ATOM 640 N N . ARG A 1 85 ? -15.944 -10.720 0.201 1.00 98.12 85 ARG A N 1
ATOM 641 C CA . ARG A 1 85 ? -17.189 -10.780 0.990 1.00 98.12 85 ARG A CA 1
ATOM 642 C C . ARG A 1 85 ? -17.928 -12.100 0.770 1.00 98.12 85 ARG A C 1
ATOM 644 O O . ARG A 1 85 ? -18.279 -12.782 1.728 1.00 98.12 85 ARG A O 1
ATOM 651 N N . ARG A 1 86 ? -18.081 -12.532 -0.487 1.00 98.12 86 ARG A N 1
ATOM 652 C CA . ARG A 1 86 ? -18.763 -13.793 -0.813 1.00 98.12 86 ARG A CA 1
ATOM 653 C C . ARG A 1 86 ? -18.056 -15.030 -0.261 1.00 98.12 86 ARG A C 1
ATOM 655 O O . ARG A 1 86 ? -18.729 -15.981 0.158 1.00 98.12 86 ARG A O 1
ATOM 662 N N . LEU A 1 87 ? -16.730 -15.085 -0.361 1.00 98.50 87 LEU A N 1
ATOM 663 C CA . LEU A 1 87 ? -15.961 -16.222 0.144 1.00 98.50 87 LEU A CA 1
ATOM 664 C C . LEU A 1 87 ? -16.032 -16.274 1.666 1.00 98.50 87 LEU A C 1
ATOM 666 O O . LEU A 1 87 ? -16.269 -17.349 2.219 1.00 98.50 87 LEU A O 1
ATOM 670 N N . LEU A 1 88 ? -15.918 -15.116 2.317 1.00 97.44 88 LEU A N 1
ATOM 671 C CA . LEU A 1 88 ? -16.055 -14.999 3.757 1.00 97.44 88 LEU A CA 1
ATOM 672 C C . LEU A 1 88 ? -17.458 -15.445 4.204 1.00 97.44 88 LEU A C 1
ATOM 674 O O . LEU A 1 88 ? -17.582 -16.253 5.117 1.00 97.44 88 LEU A O 1
ATOM 678 N N . ASP A 1 89 ? -18.530 -15.040 3.523 1.00 97.38 89 ASP A N 1
ATOM 679 C CA . ASP A 1 89 ? -19.900 -15.489 3.827 1.00 97.38 89 ASP A CA 1
ATOM 680 C C . ASP A 1 89 ? -20.110 -17.006 3.692 1.00 97.38 89 ASP A C 1
ATOM 682 O O . ASP A 1 89 ? -20.844 -17.600 4.485 1.00 97.38 89 ASP A O 1
ATOM 686 N N . ALA A 1 90 ? -19.451 -17.661 2.729 1.00 97.56 90 ALA A N 1
ATOM 687 C CA . ALA A 1 90 ? -19.518 -19.119 2.593 1.00 97.56 90 ALA A CA 1
ATOM 688 C C . ALA A 1 90 ? -18.686 -19.864 3.641 1.00 97.56 90 ALA A C 1
ATOM 690 O O . ALA A 1 90 ? -19.132 -20.883 4.169 1.00 97.56 90 ALA A O 1
ATOM 691 N N . ALA A 1 91 ? -17.472 -19.394 3.918 1.00 97.50 91 ALA A N 1
ATOM 692 C CA . ALA A 1 91 ? -16.550 -20.042 4.837 1.00 97.50 91 ALA A CA 1
ATOM 693 C C . ALA A 1 91 ? -16.757 -19.504 6.257 1.00 97.50 91 ALA A C 1
ATOM 695 O O . ALA A 1 91 ? -16.044 -18.616 6.713 1.00 97.50 91 ALA A O 1
ATOM 696 N N . ARG A 1 92 ? -17.739 -20.049 6.984 1.00 95.19 92 ARG A N 1
ATOM 697 C CA . ARG A 1 92 ? -18.096 -19.563 8.333 1.00 95.19 92 ARG A CA 1
ATOM 698 C C . ARG A 1 92 ? -16.954 -19.629 9.353 1.00 95.19 92 ARG A C 1
ATOM 700 O O . ARG A 1 92 ? -16.907 -18.781 10.234 1.00 95.19 92 ARG A O 1
ATOM 707 N N . ALA A 1 93 ? -16.047 -20.597 9.219 1.00 97.25 93 ALA A N 1
ATOM 708 C CA . ALA A 1 93 ? -14.859 -20.716 10.068 1.00 97.25 93 ALA A CA 1
ATOM 709 C C . ALA A 1 93 ? -13.750 -19.705 9.712 1.00 97.25 93 ALA A C 1
ATOM 711 O O . ALA A 1 93 ? -12.815 -19.515 10.489 1.00 97.25 93 ALA A O 1
ATOM 712 N N . ALA A 1 94 ? -13.843 -19.037 8.555 1.00 98.12 94 ALA A N 1
ATOM 713 C CA . ALA A 1 94 ? -12.938 -17.959 8.187 1.00 98.12 94 ALA A CA 1
ATOM 714 C C . ALA A 1 94 ? -13.340 -16.644 8.875 1.00 98.12 94 ALA A C 1
ATOM 716 O O . ALA A 1 94 ? -14.512 -16.246 8.867 1.00 98.12 94 ALA A O 1
ATOM 717 N N . HIS A 1 95 ? -12.343 -15.950 9.425 1.00 97.69 95 HIS A N 1
ATOM 718 C CA . HIS A 1 95 ? -12.473 -14.582 9.935 1.00 97.69 95 HIS A CA 1
ATOM 719 C C . HIS A 1 95 ? -11.919 -13.541 8.954 1.00 97.69 95 HIS A C 1
ATOM 721 O O . HIS A 1 95 ? -12.280 -12.369 9.058 1.00 97.69 95 HIS A O 1
ATOM 727 N N . GLU A 1 96 ? -11.110 -13.969 7.980 1.00 98.62 96 GLU A N 1
ATOM 728 C CA . GLU A 1 96 ? -10.519 -13.109 6.958 1.00 98.62 96 GLU A CA 1
ATOM 729 C C . GLU A 1 96 ? -10.488 -13.804 5.587 1.00 98.62 96 GLU A C 1
ATOM 731 O O . GLU A 1 96 ? -10.209 -15.003 5.485 1.00 98.62 96 GLU A O 1
ATOM 736 N N . ALA A 1 97 ? -10.757 -13.035 4.533 1.00 98.75 97 ALA A N 1
ATOM 737 C CA . ALA A 1 97 ? -10.539 -13.408 3.143 1.00 98.75 97 ALA A CA 1
ATOM 738 C C . ALA A 1 97 ? -9.633 -12.373 2.470 1.00 98.75 97 ALA A C 1
ATOM 740 O O . ALA A 1 97 ? -9.938 -11.184 2.495 1.00 98.75 97 ALA A O 1
ATOM 741 N N . GLU A 1 98 ? -8.555 -12.817 1.833 1.00 98.81 98 GLU A N 1
ATOM 742 C CA . GLU A 1 98 ? -7.652 -11.953 1.074 1.00 98.81 98 GLU A CA 1
ATOM 743 C C . GLU A 1 98 ? -7.711 -12.318 -0.411 1.00 98.81 98 GLU A C 1
ATOM 745 O O . GLU A 1 98 ? -7.529 -13.482 -0.792 1.00 98.81 98 GLU A O 1
ATOM 750 N N . ILE A 1 99 ? -7.973 -11.316 -1.246 1.00 98.88 99 ILE A N 1
ATOM 751 C CA . ILE A 1 99 ? -8.062 -11.430 -2.698 1.00 98.88 99 ILE A CA 1
ATOM 752 C C . ILE A 1 99 ? -6.962 -10.575 -3.311 1.00 98.88 99 ILE A C 1
ATOM 754 O O . ILE A 1 99 ? -6.921 -9.370 -3.082 1.00 98.88 99 ILE A O 1
ATOM 758 N N . ARG A 1 100 ? -6.093 -11.192 -4.112 1.00 98.88 100 ARG A N 1
ATOM 759 C CA . ARG A 1 100 ? -5.073 -10.489 -4.896 1.00 98.88 100 ARG A CA 1
ATOM 760 C C . ARG A 1 100 ? -5.433 -10.577 -6.364 1.00 98.88 100 ARG A C 1
ATOM 762 O O . ARG A 1 100 ? -5.726 -11.668 -6.855 1.00 98.88 100 ARG A O 1
ATOM 769 N N . VAL A 1 101 ? -5.414 -9.449 -7.052 1.00 98.88 101 VAL A N 1
ATOM 770 C CA . VAL A 1 101 ? -5.741 -9.351 -8.470 1.00 98.88 101 VAL A CA 1
ATOM 771 C C . VAL A 1 101 ? -4.621 -8.619 -9.186 1.00 98.88 101 VAL A C 1
ATOM 773 O O . VAL A 1 101 ? -4.234 -7.530 -8.778 1.00 98.88 101 VAL A O 1
ATOM 776 N N . GLU A 1 102 ? -4.129 -9.205 -10.269 1.00 98.88 102 GLU A N 1
ATOM 777 C CA . GLU A 1 102 ? -3.339 -8.499 -11.278 1.00 98.88 102 GLU A CA 1
ATOM 778 C C . GLU A 1 102 ? -4.220 -8.279 -12.507 1.00 98.88 102 GLU A C 1
ATOM 780 O O . GLU A 1 102 ? -4.896 -9.212 -12.938 1.00 98.88 102 GLU A O 1
ATOM 785 N N . GLU A 1 103 ? -4.210 -7.083 -13.084 1.00 98.69 103 GLU A N 1
ATOM 786 C CA . GLU A 1 103 ? -4.885 -6.765 -14.343 1.00 98.69 103 GLU A CA 1
ATOM 787 C C . GLU A 1 103 ? -3.859 -6.470 -15.435 1.00 98.69 103 GLU A C 1
ATOM 789 O O . GLU A 1 103 ? -2.942 -5.660 -15.268 1.00 98.69 103 GLU A O 1
ATOM 794 N N . TYR A 1 104 ? -4.046 -7.119 -16.583 1.00 98.38 104 TYR A N 1
ATOM 795 C CA . TYR A 1 104 ? -3.236 -6.894 -17.772 1.00 98.38 104 TYR A CA 1
ATOM 796 C C . TYR A 1 104 ? -3.999 -6.010 -18.744 1.00 98.38 104 TYR A C 1
ATOM 798 O O . TYR A 1 104 ? -5.093 -6.350 -19.197 1.00 98.38 104 TYR A O 1
ATOM 806 N N . ALA A 1 105 ? -3.400 -4.869 -19.068 1.00 97.00 105 ALA A N 1
ATOM 807 C CA . ALA A 1 105 ? -4.007 -3.892 -19.949 1.00 97.00 105 ALA A CA 1
ATOM 808 C C . ALA A 1 105 ? -3.984 -4.350 -21.418 1.00 97.00 105 ALA A C 1
ATOM 810 O O . ALA A 1 105 ? -3.077 -5.052 -21.875 1.00 97.00 105 ALA A O 1
ATOM 811 N N . TRP A 1 106 ? -4.992 -3.911 -22.171 1.00 98.00 106 TRP A N 1
ATOM 812 C CA . TRP A 1 106 ? -5.159 -4.203 -23.592 1.00 98.00 106 TRP A CA 1
ATOM 813 C C . TRP A 1 106 ? -5.516 -2.925 -24.348 1.00 98.00 106 TRP A C 1
ATOM 815 O O . TRP A 1 106 ? -6.456 -2.222 -23.980 1.00 98.00 106 TRP A O 1
ATOM 825 N N . ASP A 1 107 ? -4.797 -2.658 -25.433 1.00 97.81 107 ASP A N 1
ATOM 826 C CA . ASP A 1 107 ? -5.098 -1.581 -26.369 1.00 97.81 107 ASP A CA 1
ATOM 827 C C . ASP A 1 107 ? -6.009 -2.084 -27.482 1.00 97.81 107 ASP A C 1
ATOM 829 O O . ASP A 1 107 ? -5.815 -3.161 -28.052 1.00 97.81 107 ASP A O 1
ATOM 833 N N . ARG A 1 108 ? -7.026 -1.290 -27.806 1.00 97.56 108 ARG A N 1
ATOM 834 C CA . ARG A 1 108 ? -8.006 -1.612 -28.841 1.00 97.56 108 ARG A CA 1
ATOM 835 C C . ARG A 1 108 ? -7.436 -1.329 -30.235 1.00 97.56 108 ARG A C 1
ATOM 837 O O . ARG A 1 108 ? -7.019 -0.213 -30.517 1.00 97.56 108 ARG A O 1
ATOM 844 N N . LEU A 1 109 ? -7.518 -2.316 -31.129 1.00 98.12 109 LEU A N 1
ATOM 845 C CA . LEU A 1 109 ? -7.148 -2.216 -32.553 1.00 98.12 109 LEU A CA 1
ATOM 846 C C . LEU A 1 109 ? -8.364 -2.180 -33.498 1.00 98.12 109 LEU A C 1
ATOM 848 O O . LEU A 1 109 ? -8.221 -2.004 -34.704 1.00 98.12 109 LEU A O 1
ATOM 852 N N . GLY A 1 110 ? -9.568 -2.390 -32.966 1.00 97.19 110 GLY A N 1
ATOM 853 C CA . GLY A 1 110 ? -10.825 -2.389 -33.712 1.00 97.19 110 GLY A CA 1
ATOM 854 C C . GLY A 1 110 ? -12.020 -2.707 -32.807 1.00 97.19 110 GLY A C 1
ATOM 855 O O . GLY A 1 110 ? -11.876 -2.717 -31.582 1.00 97.19 110 GLY A O 1
ATOM 856 N N . PRO A 1 111 ? -13.207 -3.013 -33.362 1.00 98.00 111 PRO A N 1
ATOM 857 C CA . PRO A 1 111 ? -14.393 -3.295 -32.549 1.00 98.00 111 PRO A CA 1
ATOM 858 C C . PRO A 1 111 ? -14.206 -4.472 -31.578 1.00 98.00 111 PRO A C 1
ATOM 860 O O . PRO A 1 111 ? -14.763 -4.463 -30.487 1.00 98.00 111 PRO A O 1
ATOM 863 N N . HIS A 1 112 ? -13.382 -5.461 -31.933 1.00 97.88 112 HIS A N 1
ATOM 864 C CA . HIS A 1 112 ? -13.185 -6.692 -31.155 1.00 97.88 112 HIS A CA 1
ATOM 865 C C . HIS A 1 112 ? -11.766 -7.280 -31.268 1.00 97.88 112 HIS A C 1
ATOM 867 O O . HIS A 1 112 ? -11.565 -8.462 -30.993 1.00 97.88 112 HIS A O 1
ATOM 873 N N . SER A 1 113 ? -10.792 -6.459 -31.664 1.00 98.44 113 SER A N 1
ATOM 874 C CA . SER A 1 113 ? -9.377 -6.833 -31.789 1.00 98.44 113 SER A CA 1
ATOM 875 C C . SER A 1 113 ? -8.540 -6.001 -30.824 1.00 98.44 113 SER A C 1
ATOM 877 O O . SER A 1 113 ? -8.773 -4.797 -30.703 1.00 98.44 113 SER A O 1
ATOM 879 N N . PHE A 1 114 ? -7.567 -6.628 -30.161 1.00 98.50 114 PHE A N 1
ATOM 880 C CA . PHE A 1 114 ? -6.772 -6.009 -29.099 1.00 98.50 114 PHE A CA 1
ATOM 881 C C . PHE A 1 114 ? -5.299 -6.430 -29.180 1.00 98.50 114 PHE A C 1
ATOM 883 O O . PHE A 1 114 ? -4.996 -7.521 -29.664 1.00 98.50 114 PHE A O 1
ATOM 890 N N . VAL A 1 115 ? -4.401 -5.593 -28.662 1.00 98.38 115 VAL A N 1
ATOM 891 C CA . VAL A 1 115 ? -2.990 -5.917 -28.400 1.00 98.38 115 VAL A CA 1
ATOM 892 C C . VAL A 1 115 ? -2.698 -5.727 -26.917 1.00 98.38 115 VAL A C 1
ATOM 894 O O . VAL A 1 115 ? -3.210 -4.798 -26.299 1.00 98.38 115 VAL A O 1
ATOM 897 N N . ARG A 1 116 ? -1.918 -6.630 -26.320 1.00 97.25 116 ARG A N 1
ATOM 898 C CA . ARG A 1 116 ? -1.578 -6.536 -24.899 1.00 97.25 116 ARG A CA 1
ATOM 899 C C . ARG A 1 116 ? -0.681 -5.321 -24.686 1.00 97.25 116 ARG A C 1
ATOM 901 O O . ARG A 1 116 ? 0.379 -5.231 -25.306 1.00 97.25 116 ARG A O 1
ATOM 908 N N . ARG A 1 117 ? -1.097 -4.421 -23.799 1.00 96.69 117 ARG A N 1
ATOM 909 C CA . ARG A 1 117 ? -0.279 -3.294 -23.360 1.00 96.69 117 ARG A CA 1
ATOM 910 C C . ARG A 1 117 ? 0.724 -3.813 -22.330 1.00 96.69 117 ARG A C 1
ATOM 912 O O . ARG A 1 117 ? 0.336 -4.409 -21.327 1.00 96.69 117 ARG A O 1
ATOM 919 N N . GLY A 1 118 ? 2.010 -3.643 -22.620 1.00 92.44 118 GLY A N 1
ATOM 920 C CA . GLY A 1 118 ? 3.102 -3.963 -21.697 1.00 92.44 118 GLY A CA 1
ATOM 921 C C . GLY A 1 118 ? 3.542 -2.749 -20.875 1.00 92.44 118 GLY A C 1
ATOM 922 O O . GLY A 1 118 ? 2.998 -1.658 -21.023 1.00 92.44 118 GLY A O 1
ATOM 923 N N . GLY A 1 119 ? 4.563 -2.940 -20.038 1.00 90.62 119 GLY A N 1
ATOM 924 C CA . GLY A 1 119 ? 5.248 -1.858 -19.319 1.00 90.62 119 GLY A CA 1
ATOM 925 C C . GLY A 1 119 ? 4.729 -1.566 -17.911 1.00 90.62 119 GLY A C 1
ATOM 926 O O . GLY A 1 119 ? 5.416 -0.871 -17.175 1.00 90.62 119 GLY A O 1
ATOM 927 N N . ALA A 1 120 ? 3.571 -2.106 -17.527 1.00 96.56 120 ALA A N 1
ATOM 928 C CA . ALA A 1 120 ? 3.043 -2.063 -16.166 1.00 96.56 120 ALA A CA 1
ATOM 929 C C . ALA A 1 120 ? 1.966 -3.142 -15.973 1.00 96.56 120 ALA A C 1
ATOM 931 O O . ALA A 1 120 ? 1.236 -3.474 -16.912 1.00 96.56 120 ALA A O 1
ATOM 932 N N . VAL A 1 121 ? 1.828 -3.644 -14.748 1.00 98.50 121 VAL A N 1
ATOM 933 C CA . VAL A 1 121 ? 0.736 -4.529 -14.324 1.00 98.50 121 VAL A CA 1
ATOM 934 C C . VAL A 1 121 ? 0.012 -3.861 -13.165 1.00 98.50 121 VAL A C 1
ATOM 936 O O . VAL A 1 121 ? 0.624 -3.613 -12.127 1.00 98.50 121 VAL A O 1
ATOM 939 N N . ARG A 1 122 ? -1.282 -3.564 -13.321 1.00 98.62 122 ARG A N 1
ATOM 940 C CA . ARG A 1 122 ? -2.090 -3.044 -12.211 1.00 98.62 122 ARG A CA 1
ATOM 941 C C . ARG A 1 122 ? -2.311 -4.162 -11.205 1.00 98.62 122 ARG A C 1
ATOM 943 O O . ARG A 1 122 ? -2.659 -5.275 -11.592 1.00 98.62 122 ARG A O 1
ATOM 950 N N . THR A 1 123 ? -2.142 -3.867 -9.927 1.00 98.88 123 THR A N 1
ATOM 951 C CA . THR A 1 123 ? -2.351 -4.809 -8.834 1.00 98.88 123 THR A CA 1
ATOM 952 C C . THR A 1 123 ? -3.387 -4.278 -7.854 1.00 98.88 123 THR A C 1
ATOM 954 O O . THR A 1 123 ? -3.596 -3.074 -7.707 1.00 98.88 123 THR A O 1
ATOM 957 N N . CYS A 1 124 ? -4.064 -5.199 -7.184 1.00 98.56 124 CYS A N 1
ATOM 958 C CA . CYS A 1 124 ? -4.978 -4.910 -6.096 1.00 98.56 124 CYS A CA 1
ATOM 959 C C . CYS A 1 124 ? -4.908 -6.038 -5.066 1.00 98.56 124 CYS A C 1
ATOM 961 O O . CYS A 1 124 ? -4.935 -7.213 -5.433 1.00 98.56 124 CYS A O 1
ATOM 963 N N . THR A 1 125 ? -4.842 -5.684 -3.785 1.00 98.81 125 THR A N 1
ATOM 964 C CA . THR A 1 125 ? -5.037 -6.606 -2.665 1.00 98.81 125 THR A CA 1
ATOM 965 C C . THR A 1 125 ? -6.193 -6.102 -1.814 1.00 98.81 125 THR A C 1
ATOM 967 O O . THR A 1 125 ? -6.175 -4.971 -1.334 1.00 98.81 125 THR A O 1
ATOM 970 N N . VAL A 1 126 ? -7.199 -6.947 -1.612 1.00 98.75 126 VAL A N 1
ATOM 971 C CA . VAL A 1 126 ? -8.321 -6.669 -0.716 1.00 98.75 126 VAL A CA 1
ATOM 972 C C . VAL A 1 126 ? -8.342 -7.696 0.396 1.00 98.75 126 VAL A C 1
ATOM 974 O O . VAL A 1 126 ? -8.474 -8.891 0.133 1.00 98.75 126 VAL A O 1
ATOM 977 N N . THR A 1 127 ? -8.298 -7.219 1.634 1.00 98.62 127 THR A N 1
ATOM 978 C CA . THR A 1 127 ? -8.494 -8.030 2.836 1.00 98.62 127 THR A CA 1
ATOM 979 C C . THR A 1 127 ? -9.863 -7.713 3.418 1.00 98.62 127 THR A C 1
ATOM 981 O O . THR A 1 127 ? -10.121 -6.586 3.833 1.00 98.62 127 THR A O 1
ATOM 984 N N . VAL A 1 128 ? -10.756 -8.697 3.450 1.00 98.19 128 VAL A N 1
ATOM 985 C CA . VAL A 1 128 ? -12.108 -8.586 4.005 1.00 98.19 128 VAL A CA 1
ATOM 986 C C . VAL A 1 128 ? -12.174 -9.354 5.315 1.00 98.19 128 VAL A C 1
ATOM 988 O O . VAL A 1 128 ? -11.830 -10.532 5.364 1.00 98.19 128 VAL A O 1
ATOM 991 N N . THR A 1 129 ? -12.677 -8.709 6.361 1.00 97.69 129 THR A N 1
ATOM 992 C CA . THR A 1 129 ? -13.019 -9.327 7.645 1.00 97.69 129 THR A CA 1
ATOM 993 C C . THR A 1 129 ? -14.511 -9.144 7.926 1.00 97.69 129 THR A C 1
ATOM 995 O O . THR A 1 129 ? -15.233 -8.493 7.169 1.00 97.69 129 THR A O 1
ATOM 998 N N . ARG A 1 130 ? -15.002 -9.689 9.044 1.00 91.12 130 ARG A N 1
ATOM 999 C CA . ARG A 1 130 ? -16.384 -9.437 9.490 1.00 91.12 130 ARG A CA 1
A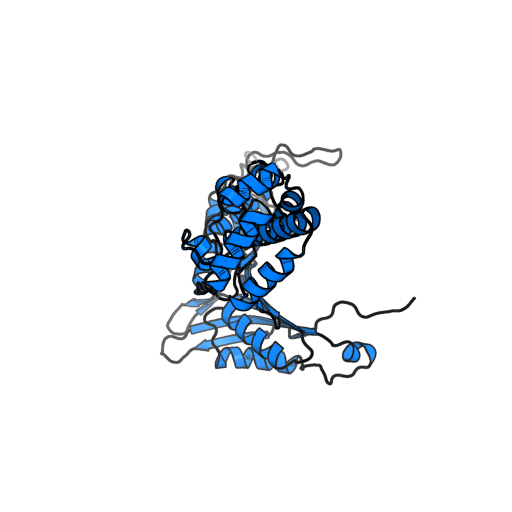TOM 1000 C C . ARG A 1 130 ? -16.627 -7.989 9.928 1.00 91.12 130 ARG A C 1
ATOM 1002 O O . ARG A 1 130 ? -17.775 -7.565 9.935 1.00 91.12 130 ARG A O 1
ATOM 1009 N N . GLY A 1 131 ? -15.573 -7.258 10.299 1.00 90.38 131 GLY A N 1
ATOM 1010 C CA . GLY A 1 131 ? -15.657 -5.876 10.780 1.00 90.38 131 GLY A CA 1
ATOM 1011 C C . GLY A 1 131 ? -15.459 -4.812 9.700 1.00 90.38 131 GLY A C 1
ATOM 1012 O O . GLY A 1 131 ? -15.654 -3.635 9.976 1.00 90.38 131 GLY A O 1
ATOM 1013 N N . GLY A 1 132 ? -15.066 -5.195 8.483 1.00 93.88 132 GLY A N 1
ATOM 1014 C CA . GLY A 1 132 ? -14.778 -4.250 7.405 1.00 93.88 132 GLY A CA 1
ATOM 1015 C C . GLY A 1 132 ? -13.817 -4.817 6.367 1.00 93.88 132 GLY A C 1
ATOM 1016 O O . GLY A 1 132 ? -13.533 -6.016 6.351 1.00 93.88 132 GLY A O 1
ATOM 1017 N N . ALA A 1 133 ? -13.303 -3.953 5.496 1.00 96.50 133 ALA A N 1
ATOM 1018 C CA . ALA A 1 133 ? -12.325 -4.326 4.484 1.00 96.50 133 ALA A CA 1
ATOM 1019 C C . ALA A 1 133 ? -11.195 -3.296 4.391 1.00 96.50 133 ALA A C 1
ATOM 1021 O O . ALA A 1 133 ? -11.407 -2.110 4.626 1.00 96.50 133 ALA A O 1
ATOM 1022 N N . ARG A 1 134 ? -10.009 -3.765 4.010 1.00 97.25 134 ARG A N 1
ATOM 1023 C CA . ARG A 1 134 ? -8.842 -2.956 3.659 1.00 97.25 134 ARG A CA 1
ATOM 1024 C C . ARG A 1 134 ? -8.531 -3.177 2.187 1.00 97.25 134 ARG A C 1
ATOM 1026 O O . ARG A 1 134 ? -8.508 -4.322 1.735 1.00 97.25 134 ARG A O 1
ATOM 1033 N N . VAL A 1 135 ? -8.288 -2.089 1.465 1.00 98.56 135 VAL A N 1
ATOM 1034 C CA . VAL A 1 135 ? -7.987 -2.108 0.032 1.00 98.56 135 VAL A CA 1
ATOM 1035 C C . VAL A 1 135 ? -6.624 -1.480 -0.201 1.00 98.56 135 VAL A C 1
ATOM 1037 O O . VAL A 1 135 ? -6.337 -0.382 0.279 1.00 98.56 135 VAL A O 1
ATOM 1040 N N . GLU A 1 136 ? -5.798 -2.183 -0.960 1.00 98.69 136 GLU A N 1
ATOM 1041 C CA . GLU A 1 136 ? -4.531 -1.698 -1.481 1.00 98.69 136 GLU A CA 1
ATOM 1042 C C . GLU A 1 136 ? -4.564 -1.816 -3.001 1.00 98.69 136 GLU A C 1
ATOM 1044 O O . GLU A 1 136 ? -4.864 -2.883 -3.539 1.00 98.69 136 GLU A O 1
ATOM 1049 N N . SER A 1 137 ? -4.265 -0.722 -3.692 1.00 98.81 137 SER A N 1
ATOM 1050 C CA . SER A 1 137 ? -4.041 -0.717 -5.139 1.00 98.81 137 SER A CA 1
ATOM 1051 C C . SER A 1 137 ? -2.546 -0.572 -5.396 1.00 98.81 137 SER A C 1
ATOM 1053 O O . SER A 1 137 ? -1.795 -0.130 -4.527 1.00 98.81 137 SER A O 1
ATOM 1055 N N . GLY A 1 138 ? -2.084 -0.948 -6.577 1.00 98.69 138 GLY A N 1
ATOM 1056 C CA . GLY A 1 138 ? -0.671 -0.848 -6.884 1.00 98.69 138 GLY A CA 1
ATOM 1057 C C . GLY A 1 138 ? -0.351 -1.049 -8.347 1.00 98.69 138 GLY A C 1
ATOM 1058 O O . GLY A 1 138 ? -1.212 -1.354 -9.170 1.00 98.69 138 GLY A O 1
ATOM 1059 N N . VAL A 1 139 ? 0.926 -0.888 -8.661 1.00 98.75 139 VAL A N 1
ATOM 1060 C CA . VAL A 1 139 ? 1.506 -1.172 -9.966 1.00 98.75 139 VAL A CA 1
ATOM 1061 C C . VAL A 1 139 ? 2.769 -2.006 -9.777 1.00 98.75 139 VAL A C 1
ATOM 1063 O O . VAL A 1 139 ? 3.592 -1.733 -8.904 1.00 98.75 139 VAL A O 1
ATOM 1066 N N . GLY A 1 140 ? 2.910 -3.048 -10.586 1.00 98.00 140 GLY A N 1
ATOM 1067 C CA . GLY A 1 140 ? 4.101 -3.880 -10.685 1.00 98.00 140 GLY A CA 1
ATOM 1068 C C . GLY A 1 140 ? 4.725 -3.806 -12.074 1.00 98.00 140 GLY A C 1
ATOM 1069 O O . GLY A 1 140 ? 4.109 -3.325 -13.025 1.00 98.00 140 GLY A O 1
ATOM 1070 N N . GLU A 1 141 ? 5.957 -4.306 -12.183 1.00 95.06 141 GLU A N 1
ATOM 1071 C CA . GLU A 1 141 ? 6.710 -4.411 -13.446 1.00 95.06 141 GLU A CA 1
ATOM 1072 C C . GLU A 1 141 ? 6.911 -3.075 -14.189 1.00 95.06 141 GLU A C 1
ATOM 1074 O O . GLU A 1 141 ? 7.232 -3.062 -15.380 1.00 95.06 141 GLU A O 1
ATOM 1079 N N . LEU A 1 142 ? 6.771 -1.944 -13.489 1.00 97.88 142 LEU A N 1
ATOM 1080 C CA . LEU A 1 142 ? 6.870 -0.617 -14.084 1.00 97.88 142 LEU A CA 1
ATOM 1081 C C . LEU A 1 142 ? 8.337 -0.244 -14.306 1.00 97.88 142 LEU A C 1
ATOM 1083 O O . LEU A 1 142 ? 9.008 0.260 -13.406 1.00 97.88 142 LEU A O 1
ATOM 1087 N N . THR A 1 143 ? 8.858 -0.518 -15.503 1.00 97.94 143 THR A N 1
ATOM 1088 C CA . THR A 1 143 ? 10.243 -0.164 -15.841 1.00 97.94 143 THR A CA 1
ATOM 1089 C C . THR A 1 143 ? 10.332 1.274 -16.344 1.00 97.94 143 THR A C 1
ATOM 1091 O O . THR A 1 143 ? 9.776 1.597 -17.390 1.00 97.94 143 THR A O 1
ATOM 1094 N N . VAL A 1 144 ? 11.071 2.112 -15.616 1.00 98.25 144 VAL A N 1
ATOM 1095 C CA . VAL A 1 144 ? 11.322 3.527 -15.935 1.00 98.25 144 VAL A CA 1
ATOM 1096 C C . VAL A 1 144 ? 12.820 3.828 -15.904 1.00 98.25 144 VAL A C 1
ATOM 1098 O O . VAL A 1 144 ? 13.578 3.147 -15.204 1.00 98.25 144 VAL A O 1
ATOM 1101 N N . LEU A 1 145 ? 13.247 4.823 -16.684 1.00 98.50 145 LEU A N 1
ATOM 1102 C CA . LEU A 1 145 ? 14.647 5.218 -16.822 1.00 98.50 145 LEU A CA 1
ATOM 1103 C C . LEU A 1 145 ? 14.762 6.726 -17.073 1.00 98.50 145 LEU A C 1
ATOM 1105 O O . LEU A 1 145 ? 14.146 7.226 -18.010 1.00 98.50 145 LEU A O 1
ATOM 1109 N N . ASN A 1 146 ? 15.606 7.402 -16.293 1.00 98.38 146 ASN A N 1
ATOM 1110 C CA . ASN A 1 146 ? 16.156 8.717 -16.624 1.00 98.38 146 ASN A CA 1
ATOM 1111 C C . ASN A 1 146 ? 17.598 8.528 -17.108 1.00 98.38 146 ASN A C 1
ATOM 1113 O O . ASN A 1 146 ? 18.376 7.802 -16.483 1.00 98.38 146 ASN A O 1
ATOM 1117 N N . SER A 1 147 ? 17.945 9.140 -18.241 1.00 98.38 147 SER A N 1
ATOM 1118 C CA . SER A 1 147 ? 19.281 9.012 -18.839 1.00 98.38 147 SER A CA 1
ATOM 1119 C C . SER A 1 147 ? 20.329 9.930 -18.203 1.00 98.38 147 SER A C 1
ATOM 1121 O O . SER A 1 147 ? 21.516 9.712 -18.412 1.00 98.38 147 SER A O 1
ATOM 1123 N N . THR A 1 148 ? 19.879 10.947 -17.468 1.00 98.00 148 THR A N 1
ATOM 1124 C CA . THR A 1 148 ? 20.671 11.972 -16.772 1.00 98.00 148 THR A CA 1
ATOM 1125 C C . THR A 1 148 ? 19.866 12.480 -15.563 1.00 98.00 148 THR A C 1
ATOM 1127 O O . THR A 1 148 ? 18.886 11.835 -15.173 1.00 98.00 148 THR A O 1
ATOM 1130 N N . ASP A 1 149 ? 20.253 13.614 -14.973 1.00 97.69 149 ASP A N 1
ATOM 1131 C CA . ASP A 1 149 ? 19.620 14.241 -13.802 1.00 97.69 149 ASP A CA 1
ATOM 1132 C C . ASP A 1 149 ? 19.548 13.300 -12.588 1.00 97.69 149 ASP A C 1
ATOM 1134 O O . ASP A 1 149 ? 18.653 13.373 -11.739 1.00 97.69 149 ASP A O 1
ATOM 1138 N N . SER A 1 150 ? 20.529 12.402 -12.485 1.00 98.25 150 SER A N 1
ATOM 1139 C CA . SER A 1 150 ? 20.775 11.612 -11.290 1.00 98.25 150 SER A CA 1
ATOM 1140 C C . SER A 1 150 ? 22.247 11.638 -10.927 1.00 98.25 150 SER A C 1
ATOM 1142 O O . SER A 1 150 ? 23.103 11.307 -11.733 1.00 98.25 150 SER A O 1
ATOM 1144 N N . GLU A 1 151 ? 22.528 11.906 -9.660 1.00 97.94 151 GLU A N 1
ATOM 1145 C CA . GLU A 1 151 ? 23.868 11.823 -9.088 1.00 97.94 151 GLU A CA 1
ATOM 1146 C C . GLU A 1 151 ? 23.933 10.747 -7.994 1.00 97.94 151 GLU A C 1
ATOM 1148 O O . GLU A 1 151 ? 22.922 10.141 -7.607 1.00 97.94 151 GLU A O 1
ATOM 1153 N N . PHE A 1 152 ? 25.146 10.472 -7.512 1.00 98.19 152 PHE A N 1
ATOM 1154 C CA . PHE A 1 152 ? 25.376 9.724 -6.278 1.00 98.19 152 PHE A CA 1
ATOM 1155 C C . PHE A 1 152 ? 26.757 10.033 -5.706 1.00 98.19 152 PHE A C 1
ATOM 1157 O O . PHE A 1 152 ? 27.779 9.586 -6.234 1.00 98.19 152 PHE A O 1
ATOM 1164 N N . LYS A 1 153 ? 26.778 10.796 -4.614 1.00 98.19 153 LYS A N 1
ATOM 1165 C CA . LYS A 1 153 ? 27.991 11.284 -3.948 1.00 98.19 153 LYS A CA 1
ATOM 1166 C C . LYS A 1 153 ? 27.733 11.573 -2.469 1.00 98.19 153 LYS A C 1
ATOM 1168 O O . LYS A 1 153 ? 26.591 11.537 -2.018 1.00 98.19 153 LYS A O 1
ATOM 1173 N N . GLY A 1 154 ? 28.790 11.832 -1.707 1.00 97.50 154 GLY A N 1
ATOM 1174 C CA . GLY A 1 154 ? 28.737 12.089 -0.268 1.00 97.50 154 GLY A CA 1
ATOM 1175 C C . GLY A 1 154 ? 28.434 10.849 0.577 1.00 97.50 154 GLY A C 1
ATOM 1176 O O . GLY A 1 154 ? 28.062 10.984 1.741 1.00 97.50 154 GLY A O 1
ATOM 1177 N N . PHE A 1 155 ? 28.557 9.647 0.007 1.00 97.81 155 PHE A N 1
ATOM 1178 C CA . PHE A 1 155 ? 28.328 8.400 0.733 1.00 97.81 155 PHE A CA 1
ATOM 1179 C C . PHE A 1 155 ? 29.512 8.037 1.638 1.00 97.81 155 PHE A C 1
ATOM 1181 O O . PHE A 1 155 ? 30.649 8.465 1.428 1.00 97.81 155 PHE A O 1
ATOM 1188 N N . LEU A 1 156 ? 29.228 7.222 2.656 1.00 98.00 156 LEU A N 1
ATOM 1189 C CA . LEU A 1 156 ? 30.234 6.675 3.560 1.00 98.00 156 LEU A CA 1
ATOM 1190 C C . LEU A 1 156 ? 31.225 5.797 2.782 1.00 98.00 156 LEU A C 1
ATOM 1192 O O . LEU A 1 156 ? 30.814 4.990 1.952 1.00 98.00 156 LEU A O 1
ATOM 1196 N N . LYS A 1 157 ? 32.521 5.965 3.061 1.00 98.56 157 LYS A N 1
ATOM 1197 C CA . LYS A 1 157 ? 33.613 5.208 2.438 1.00 98.56 157 LYS A CA 1
ATOM 1198 C C . LYS A 1 157 ? 34.362 4.442 3.524 1.00 98.56 157 LYS A C 1
ATOM 1200 O O . LYS A 1 157 ? 34.876 5.055 4.458 1.00 98.56 157 LYS A O 1
ATOM 1205 N N . ASP A 1 158 ? 34.408 3.127 3.387 1.00 98.00 158 ASP A N 1
ATOM 1206 C CA . ASP A 1 158 ? 35.188 2.210 4.223 1.00 98.00 158 ASP A CA 1
ATOM 1207 C C . ASP A 1 158 ? 36.283 1.507 3.396 1.00 98.00 158 ASP A C 1
ATOM 1209 O O . ASP A 1 158 ? 36.491 1.821 2.220 1.00 98.00 158 ASP A O 1
ATOM 1213 N N . GLU A 1 159 ? 36.990 0.545 3.990 1.00 98.25 159 GLU A N 1
ATOM 1214 C CA . GLU A 1 159 ? 38.049 -0.220 3.322 1.00 98.25 159 GLU A CA 1
ATOM 1215 C C . GLU A 1 159 ? 37.587 -1.073 2.122 1.00 98.25 159 GLU A C 1
ATOM 1217 O O . GLU A 1 159 ? 38.433 -1.528 1.348 1.00 98.25 159 GLU A O 1
ATOM 1222 N N . PHE A 1 160 ? 36.279 -1.281 1.929 1.00 98.31 160 PHE A N 1
ATOM 1223 C CA . PHE A 1 160 ? 35.712 -2.063 0.823 1.00 98.31 160 PHE A CA 1
ATOM 1224 C C . PHE A 1 160 ? 35.050 -1.196 -0.255 1.00 98.31 160 PHE A C 1
ATOM 1226 O O . PHE A 1 160 ? 34.568 -1.714 -1.267 1.00 98.31 160 PHE A O 1
ATOM 1233 N N . THR A 1 161 ? 35.032 0.124 -0.076 1.00 98.19 161 THR A N 1
ATOM 1234 C CA . THR A 1 161 ? 34.341 1.040 -0.981 1.00 98.19 161 THR A CA 1
ATOM 1235 C C . THR A 1 161 ? 35.194 1.358 -2.213 1.00 98.19 161 THR A C 1
ATOM 1237 O O . THR A 1 161 ? 36.127 2.155 -2.156 1.00 98.19 161 THR A O 1
ATOM 1240 N N . THR A 1 162 ? 34.844 0.766 -3.359 1.00 98.00 162 THR A N 1
ATOM 1241 C CA . THR A 1 162 ? 35.476 1.044 -4.668 1.00 98.00 162 THR A CA 1
ATOM 1242 C C . THR A 1 162 ? 34.638 1.940 -5.579 1.00 98.00 162 THR A C 1
ATOM 1244 O O . THR A 1 162 ? 35.120 2.382 -6.621 1.00 98.00 162 THR A O 1
ATOM 1247 N N . LEU A 1 163 ? 33.381 2.199 -5.208 1.00 97.81 163 LEU A N 1
ATOM 1248 C CA . LEU A 1 163 ? 32.454 2.996 -6.000 1.00 97.81 163 LEU A CA 1
ATOM 1249 C C . LEU A 1 163 ? 32.956 4.441 -6.116 1.00 97.81 163 LEU A C 1
ATOM 1251 O O . LEU A 1 163 ? 33.165 5.115 -5.106 1.00 97.81 163 LEU A O 1
ATOM 1255 N N . ALA A 1 164 ? 33.116 4.915 -7.350 1.00 96.94 164 ALA A N 1
ATOM 1256 C CA . ALA A 1 164 ? 33.372 6.321 -7.626 1.00 96.94 164 ALA A CA 1
ATOM 1257 C C . ALA A 1 164 ? 32.084 7.138 -7.456 1.00 96.94 164 ALA A C 1
ATOM 1259 O O . ALA A 1 164 ? 30.992 6.694 -7.815 1.00 96.94 164 ALA A O 1
ATOM 1260 N N . GLU A 1 165 ? 32.227 8.340 -6.908 1.00 97.81 165 GLU A N 1
ATOM 1261 C CA . GLU A 1 165 ? 31.152 9.330 -6.899 1.00 97.81 165 GLU A CA 1
ATOM 1262 C C . GLU A 1 165 ? 30.876 9.804 -8.327 1.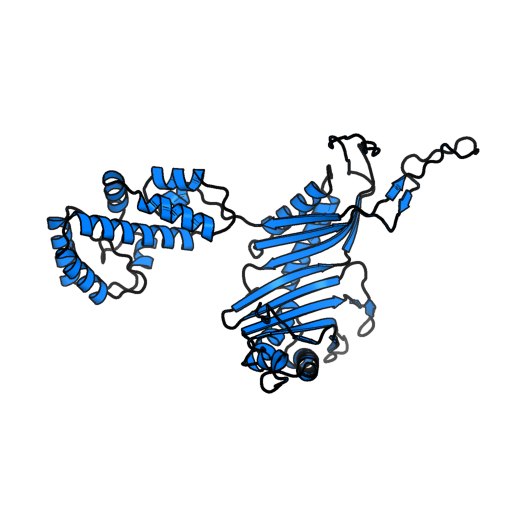00 97.81 165 GLU A C 1
ATOM 1264 O O . GLU A 1 165 ? 31.786 9.850 -9.156 1.00 97.81 165 GLU A O 1
ATOM 1269 N N . THR A 1 166 ? 29.624 10.156 -8.609 1.00 96.88 166 THR A N 1
ATOM 1270 C CA . THR A 1 166 ? 29.239 10.722 -9.903 1.00 96.88 166 THR A CA 1
ATOM 1271 C C . THR A 1 166 ? 28.235 11.850 -9.730 1.00 96.88 166 THR A C 1
ATOM 1273 O O . THR A 1 166 ? 27.348 11.765 -8.875 1.00 96.88 166 THR A O 1
ATOM 1276 N N . ASP A 1 167 ? 28.380 12.884 -10.552 1.00 96.94 167 ASP A N 1
ATOM 1277 C CA . ASP A 1 167 ? 27.438 14.000 -10.673 1.00 96.94 167 ASP A CA 1
ATOM 1278 C C . ASP A 1 167 ? 26.361 13.736 -11.736 1.00 96.94 167 ASP A C 1
ATOM 1280 O O . ASP A 1 167 ? 25.351 14.426 -11.757 1.00 96.94 167 ASP A O 1
ATOM 1284 N N . ASP A 1 168 ? 26.559 12.730 -12.596 1.00 97.62 168 ASP A N 1
ATOM 1285 C CA . ASP A 1 168 ? 25.576 12.322 -13.599 1.00 97.62 168 ASP A CA 1
ATOM 1286 C C . ASP A 1 168 ? 25.633 10.809 -13.862 1.00 97.62 168 ASP A C 1
ATOM 1288 O O . ASP A 1 168 ? 26.706 10.200 -13.935 1.00 97.62 168 ASP A O 1
ATOM 1292 N N . ARG A 1 169 ? 24.472 10.167 -13.965 1.00 97.38 169 ARG A N 1
ATOM 1293 C CA . ARG A 1 169 ? 24.320 8.747 -14.285 1.00 97.38 169 ARG A CA 1
ATOM 1294 C C . ARG A 1 169 ? 22.904 8.436 -14.748 1.00 97.38 169 ARG A C 1
ATOM 1296 O O . ARG A 1 169 ? 21.942 9.108 -14.390 1.00 97.38 169 ARG A O 1
ATOM 1303 N N . ILE A 1 170 ? 22.769 7.293 -15.413 1.00 98.50 170 ILE A N 1
ATOM 1304 C CA . ILE A 1 170 ? 21.469 6.661 -15.627 1.00 98.50 170 ILE A CA 1
ATOM 1305 C C . ILE A 1 170 ? 20.866 6.231 -14.282 1.00 98.50 170 ILE A C 1
ATOM 1307 O O . ILE A 1 170 ? 21.523 5.573 -13.468 1.00 98.50 170 ILE A O 1
ATOM 1311 N N . LEU A 1 171 ? 19.577 6.522 -14.102 1.00 98.44 171 LEU A N 1
ATOM 1312 C CA . LEU A 1 171 ? 18.740 5.953 -13.052 1.00 98.44 171 LEU A CA 1
ATOM 1313 C C . LEU A 1 171 ? 17.640 5.108 -13.688 1.00 98.44 171 LEU A C 1
ATOM 1315 O O . LEU A 1 171 ? 16.723 5.647 -14.299 1.00 98.44 171 LEU A O 1
ATOM 1319 N N . ALA A 1 172 ? 17.702 3.790 -13.508 1.00 98.50 172 ALA A N 1
ATOM 1320 C CA . ALA A 1 172 ? 16.685 2.872 -14.006 1.00 98.50 172 ALA A CA 1
ATOM 1321 C C . ALA A 1 172 ? 16.151 1.979 -12.885 1.00 98.50 172 ALA A C 1
ATOM 1323 O O . ALA A 1 172 ? 16.907 1.506 -12.034 1.00 98.50 172 ALA A O 1
ATOM 1324 N N . THR A 1 173 ? 14.848 1.709 -12.894 1.00 98.19 173 THR A N 1
ATOM 1325 C CA . THR A 1 173 ? 14.207 0.817 -11.920 1.00 98.19 173 THR A CA 1
ATOM 1326 C C . THR A 1 173 ? 13.054 0.045 -12.543 1.00 98.19 173 THR A C 1
ATOM 1328 O O . THR A 1 173 ? 12.475 0.481 -13.532 1.00 98.19 173 THR A O 1
ATOM 1331 N N . SER A 1 174 ? 12.733 -1.122 -11.980 1.00 97.38 174 SER A N 1
ATOM 1332 C CA . SER A 1 174 ? 11.440 -1.790 -12.185 1.00 97.38 174 SER A CA 1
ATOM 1333 C C . SER A 1 174 ? 10.617 -1.606 -10.927 1.00 97.38 174 SER A C 1
ATOM 1335 O O . SER A 1 174 ? 10.699 -2.423 -10.010 1.00 97.38 174 SER A O 1
ATOM 1337 N N . LEU A 1 175 ? 9.870 -0.513 -10.879 1.00 97.12 175 LEU A N 1
ATOM 1338 C CA . LEU A 1 175 ? 9.128 -0.101 -9.707 1.00 97.12 175 LEU A CA 1
ATOM 1339 C C . LEU A 1 175 ? 7.992 -1.086 -9.411 1.00 97.12 175 LEU A C 1
ATOM 1341 O O . LEU A 1 175 ? 7.221 -1.468 -10.295 1.00 97.12 175 LEU A O 1
ATOM 1345 N N . VAL A 1 176 ? 7.890 -1.466 -8.142 1.00 98.62 176 VAL A N 1
ATOM 1346 C CA . VAL A 1 176 ? 6.656 -1.979 -7.552 1.00 98.62 176 VAL A CA 1
ATOM 1347 C C . VAL A 1 176 ? 6.192 -0.936 -6.550 1.00 98.62 176 VAL A C 1
ATOM 1349 O O . VAL A 1 176 ? 6.950 -0.588 -5.644 1.00 98.62 176 VAL A O 1
ATOM 1352 N N . ALA A 1 177 ? 4.977 -0.429 -6.722 1.00 98.75 177 ALA A N 1
ATOM 1353 C CA . ALA A 1 177 ? 4.360 0.520 -5.809 1.00 98.75 177 ALA A CA 1
ATOM 1354 C C . ALA A 1 177 ? 3.002 -0.013 -5.354 1.00 98.75 177 ALA A C 1
ATOM 1356 O O . ALA A 1 177 ? 2.212 -0.459 -6.183 1.00 98.75 177 ALA A O 1
ATOM 1357 N N . THR A 1 178 ? 2.727 0.062 -4.058 1.00 98.81 178 THR A N 1
ATOM 1358 C CA . THR A 1 178 ? 1.445 -0.326 -3.462 1.00 98.81 178 THR A CA 1
ATOM 1359 C C . THR A 1 178 ? 0.996 0.784 -2.532 1.00 98.81 178 THR A C 1
ATOM 1361 O O . THR A 1 178 ? 1.760 1.180 -1.659 1.00 98.81 178 THR A O 1
ATOM 1364 N N . TRP A 1 179 ? -0.229 1.273 -2.680 1.00 98.62 179 TRP A N 1
ATOM 1365 C CA . TRP A 1 179 ? -0.807 2.291 -1.811 1.00 98.62 179 TRP A CA 1
ATOM 1366 C C . TRP A 1 179 ? -2.108 1.818 -1.180 1.00 98.62 179 TRP A C 1
ATOM 1368 O O . TRP A 1 179 ? -2.908 1.103 -1.790 1.00 98.62 179 TRP A O 1
ATOM 1378 N N . ARG A 1 180 ? -2.312 2.228 0.068 1.00 97.88 180 ARG A N 1
ATOM 1379 C CA . ARG A 1 180 ? -3.477 1.871 0.871 1.00 97.88 180 ARG A CA 1
ATOM 1380 C C . ARG A 1 180 ? -4.497 2.991 0.861 1.00 97.88 180 ARG A C 1
ATOM 1382 O O . ARG A 1 180 ? -4.154 4.161 1.021 1.00 97.88 180 ARG A O 1
ATOM 1389 N N . HIS A 1 181 ? -5.758 2.607 0.712 1.00 96.31 181 HIS A N 1
ATOM 1390 C CA . HIS A 1 181 ? -6.884 3.529 0.776 1.00 96.31 181 HIS A CA 1
ATOM 1391 C C . HIS A 1 181 ? -7.396 3.664 2.208 1.00 96.31 181 HIS A C 1
ATOM 1393 O O . HIS A 1 181 ? -7.487 2.675 2.937 1.00 96.31 181 HIS A O 1
ATOM 1399 N N . ALA A 1 182 ? -7.780 4.883 2.585 1.00 91.25 182 ALA A N 1
ATOM 1400 C CA . ALA A 1 182 ? -8.339 5.198 3.900 1.00 91.25 182 ALA A CA 1
ATOM 1401 C C . ALA A 1 182 ? -9.709 4.542 4.138 1.00 91.25 182 ALA A C 1
ATOM 1403 O O . ALA A 1 182 ? -10.097 4.301 5.278 1.00 91.25 182 ALA A O 1
ATOM 1404 N N . SER A 1 183 ? -10.442 4.238 3.062 1.00 90.81 183 SER A N 1
ATOM 1405 C CA . SER A 1 183 ? -11.764 3.617 3.108 1.00 90.81 183 SER A CA 1
ATOM 1406 C C . SER A 1 183 ? -11.927 2.568 2.007 1.00 90.81 183 SER A C 1
ATOM 1408 O O . SER A 1 183 ? -11.381 2.699 0.912 1.00 90.81 183 SER A O 1
ATOM 1410 N N . ALA A 1 184 ? -12.730 1.541 2.293 1.00 90.62 184 ALA A N 1
ATOM 1411 C CA . ALA A 1 184 ? -13.185 0.553 1.314 1.00 90.62 184 ALA A CA 1
ATOM 1412 C C . ALA A 1 184 ? -14.423 1.013 0.513 1.00 90.62 184 ALA A C 1
ATOM 1414 O O . ALA A 1 184 ? -14.953 0.242 -0.285 1.00 90.62 184 ALA A O 1
ATOM 1415 N N . GLU A 1 185 ? -14.898 2.243 0.732 1.00 88.38 185 GLU A N 1
ATOM 1416 C CA . GLU A 1 185 ? -16.067 2.849 0.074 1.00 88.38 185 GLU A CA 1
ATOM 1417 C C . GLU A 1 185 ? -15.659 3.936 -0.928 1.00 88.38 185 GLU A C 1
ATOM 1419 O O . GLU A 1 185 ? -16.251 5.015 -1.007 1.00 88.38 185 GLU A O 1
ATOM 1424 N N . ARG A 1 186 ? -14.597 3.683 -1.692 1.00 86.81 186 ARG A N 1
ATOM 1425 C CA . ARG A 1 186 ? -14.134 4.634 -2.695 1.00 86.81 186 ARG A CA 1
ATOM 1426 C C . ARG A 1 186 ? -15.105 4.688 -3.874 1.00 86.81 186 ARG A C 1
ATOM 1428 O O . ARG A 1 186 ? -15.543 3.659 -4.372 1.00 86.81 186 ARG A O 1
ATOM 1435 N N . GLN A 1 187 ? -15.415 5.900 -4.332 1.00 85.31 187 GLN A N 1
ATOM 1436 C CA . GLN A 1 187 ? -16.371 6.103 -5.425 1.00 85.31 187 GLN A CA 1
ATOM 1437 C C . GLN A 1 187 ? -15.807 5.702 -6.793 1.00 85.31 187 GLN A C 1
ATOM 1439 O O . GLN A 1 187 ? -16.535 5.150 -7.610 1.00 85.31 187 GLN A O 1
ATOM 1444 N N . ASP A 1 188 ? -14.523 5.980 -7.043 1.00 95.25 188 ASP A N 1
ATOM 1445 C CA . ASP A 1 188 ? -13.861 5.658 -8.310 1.00 95.25 188 ASP A CA 1
ATOM 1446 C C . ASP A 1 188 ? -12.423 5.170 -8.075 1.00 95.25 188 ASP A C 1
ATOM 1448 O O . ASP A 1 188 ? -11.501 5.944 -7.783 1.00 95.25 188 ASP A O 1
ATOM 1452 N N . TRP A 1 189 ? -12.241 3.854 -8.178 1.00 97.75 189 TRP A N 1
ATOM 1453 C CA . TRP A 1 189 ? -10.936 3.201 -8.071 1.00 97.75 189 TRP A CA 1
ATOM 1454 C C . TRP A 1 189 ? -10.078 3.378 -9.325 1.00 97.75 189 TRP A C 1
ATOM 1456 O O . TRP A 1 189 ? -8.854 3.387 -9.231 1.00 97.75 189 TRP A O 1
ATOM 1466 N N . ASN A 1 190 ? -10.693 3.515 -10.502 1.00 98.00 190 ASN A N 1
ATOM 1467 C CA . ASN A 1 190 ? -9.957 3.655 -11.757 1.00 98.00 190 ASN A CA 1
ATOM 1468 C C . ASN A 1 190 ? -9.312 5.041 -11.838 1.00 98.00 190 ASN A C 1
ATOM 1470 O O . ASN A 1 190 ? -8.104 5.134 -12.036 1.00 98.00 190 ASN A O 1
ATOM 1474 N N . ALA A 1 191 ? -10.075 6.102 -11.553 1.00 97.69 191 ALA A N 1
ATOM 1475 C CA . ALA A 1 191 ? -9.540 7.463 -11.505 1.00 97.69 191 ALA A CA 1
ATOM 1476 C C . ALA A 1 191 ? -8.448 7.626 -10.433 1.00 97.69 191 ALA A C 1
ATOM 1478 O O . ALA A 1 191 ? -7.471 8.343 -10.643 1.00 97.69 191 ALA A O 1
ATOM 1479 N N . SER A 1 192 ? -8.584 6.936 -9.295 1.00 97.69 192 SER A N 1
ATOM 1480 C CA . SER A 1 192 ? -7.527 6.858 -8.281 1.00 97.69 192 SER A CA 1
ATOM 1481 C C . SER A 1 192 ? -6.230 6.289 -8.823 1.00 97.69 192 SER A C 1
ATOM 1483 O O . SER A 1 192 ? -5.171 6.887 -8.646 1.00 97.69 192 SER A O 1
ATOM 1485 N N . TYR A 1 193 ? -6.329 5.114 -9.446 1.00 98.56 193 TYR A N 1
ATOM 1486 C CA . TYR A 1 193 ? -5.184 4.389 -9.954 1.00 98.56 193 TYR A CA 1
ATOM 1487 C C . TYR A 1 193 ? -4.466 5.207 -11.025 1.00 98.56 193 TYR A C 1
ATOM 1489 O O . TYR A 1 193 ? -3.252 5.384 -10.943 1.00 98.56 193 TYR A O 1
ATOM 1497 N N . ASP A 1 194 ? -5.225 5.766 -11.968 1.00 98.25 194 ASP A N 1
ATOM 1498 C CA . ASP A 1 194 ? -4.685 6.592 -13.045 1.00 98.25 194 ASP A CA 1
ATOM 1499 C C . ASP A 1 194 ? -3.978 7.834 -12.487 1.00 98.25 194 ASP A C 1
ATOM 1501 O O . ASP A 1 194 ? -2.851 8.127 -12.881 1.00 98.25 194 ASP A O 1
ATOM 1505 N N . LYS A 1 195 ? -4.583 8.519 -11.506 1.00 98.50 195 LYS A N 1
ATOM 1506 C CA . LYS A 1 195 ? -3.980 9.687 -10.849 1.00 98.50 195 LYS A CA 1
ATOM 1507 C C . LYS A 1 195 ? -2.698 9.341 -10.091 1.00 98.50 195 LYS A C 1
ATOM 1509 O O . LYS A 1 195 ? -1.716 10.076 -10.191 1.00 98.50 195 LYS A O 1
ATOM 1514 N N . ALA A 1 196 ? -2.691 8.245 -9.333 1.00 98.56 196 ALA A N 1
ATOM 1515 C CA . ALA A 1 196 ? -1.512 7.808 -8.592 1.00 98.56 196 ALA A CA 1
ATOM 1516 C C . ALA A 1 196 ? -0.371 7.427 -9.548 1.00 98.56 196 ALA A C 1
ATOM 1518 O O . ALA A 1 196 ? 0.760 7.872 -9.358 1.00 98.56 196 ALA A O 1
ATOM 1519 N N . LEU A 1 197 ? -0.666 6.665 -10.607 1.00 98.56 197 LEU A N 1
ATOM 1520 C CA . LEU A 1 197 ? 0.322 6.265 -11.608 1.00 98.56 197 LEU A CA 1
ATOM 1521 C C . LEU A 1 197 ? 0.893 7.469 -12.371 1.00 98.56 197 LEU A C 1
ATOM 1523 O O . LEU A 1 197 ? 2.110 7.561 -12.529 1.00 98.56 197 LEU A O 1
ATOM 1527 N N . ASP A 1 198 ? 0.039 8.395 -12.810 1.00 98.69 198 ASP A N 1
ATOM 1528 C CA . ASP A 1 198 ? 0.458 9.628 -13.486 1.00 98.69 198 ASP A CA 1
ATOM 1529 C C . ASP A 1 198 ? 1.352 10.492 -12.588 1.00 98.69 198 ASP A C 1
ATOM 1531 O O . ASP A 1 198 ? 2.402 10.970 -13.022 1.00 98.69 198 ASP A O 1
ATOM 1535 N N . THR A 1 199 ? 1.000 10.605 -11.304 1.00 98.81 199 THR A N 1
ATOM 1536 C CA . THR A 1 199 ? 1.803 11.331 -10.311 1.00 98.81 199 THR A CA 1
ATOM 1537 C C . THR A 1 199 ? 3.168 10.670 -10.120 1.00 98.81 199 THR A C 1
ATOM 1539 O O . THR A 1 199 ? 4.186 11.352 -10.186 1.00 98.81 199 THR A O 1
ATOM 1542 N N . ILE A 1 200 ? 3.224 9.341 -9.959 1.00 98.75 200 ILE A N 1
ATOM 1543 C CA . ILE A 1 200 ? 4.484 8.587 -9.840 1.00 98.75 200 ILE A CA 1
ATOM 1544 C C . ILE A 1 200 ? 5.386 8.846 -11.053 1.00 98.75 200 ILE A C 1
ATOM 1546 O O . ILE A 1 200 ? 6.555 9.190 -10.886 1.00 98.75 200 ILE A O 1
ATOM 1550 N N . LEU A 1 201 ? 4.850 8.704 -12.269 1.00 98.69 201 LEU A N 1
ATOM 1551 C CA . LEU A 1 201 ? 5.613 8.877 -13.507 1.00 98.69 201 LEU A CA 1
ATOM 1552 C C . LEU A 1 201 ? 6.097 10.319 -13.687 1.00 98.69 201 LEU A C 1
ATOM 1554 O O . LEU A 1 201 ? 7.271 10.542 -13.985 1.00 98.69 201 LEU A O 1
ATOM 1558 N N . THR A 1 202 ? 5.215 11.291 -13.457 1.00 98.69 202 THR A N 1
ATOM 1559 C CA . THR A 1 202 ? 5.538 12.717 -13.560 1.00 98.69 202 THR A CA 1
ATOM 1560 C C . THR A 1 202 ? 6.594 13.117 -12.533 1.00 98.69 202 THR A C 1
ATOM 1562 O O . THR A 1 202 ? 7.556 13.804 -12.874 1.00 98.69 202 THR A O 1
ATOM 1565 N N . THR A 1 203 ? 6.477 12.656 -11.286 1.00 98.69 203 THR A N 1
ATOM 1566 C CA . THR A 1 203 ? 7.466 12.946 -10.243 1.00 98.69 203 THR A CA 1
ATOM 1567 C C . THR A 1 203 ? 8.798 12.245 -10.508 1.00 98.69 203 THR A C 1
ATOM 1569 O O . THR A 1 203 ? 9.835 12.878 -10.326 1.00 98.69 203 THR A O 1
ATOM 1572 N N . PHE A 1 204 ? 8.811 10.996 -10.988 1.00 98.56 204 PHE A N 1
ATOM 1573 C CA . PHE A 1 204 ? 10.053 10.312 -11.376 1.00 98.56 204 PHE A CA 1
ATOM 1574 C C . PHE A 1 204 ? 10.807 11.079 -12.473 1.00 98.56 204 PHE A C 1
ATOM 1576 O O . PHE A 1 204 ? 12.013 11.290 -12.364 1.00 98.56 204 PHE A O 1
ATOM 1583 N N . ALA A 1 205 ? 10.097 11.526 -13.511 1.00 98.19 205 ALA A N 1
ATOM 1584 C CA . ALA A 1 205 ? 10.691 12.270 -14.619 1.00 98.19 205 ALA A CA 1
ATOM 1585 C C . ALA A 1 205 ? 11.118 13.697 -14.227 1.00 98.19 205 ALA A C 1
ATOM 1587 O O . ALA A 1 205 ? 12.093 14.213 -14.761 1.00 98.19 205 ALA A O 1
ATOM 1588 N N . GLY A 1 206 ? 10.388 14.345 -13.311 1.00 97.56 206 GLY A N 1
ATOM 1589 C CA . GLY A 1 206 ? 10.617 15.740 -12.917 1.00 97.56 206 GLY A CA 1
ATOM 1590 C C . GLY A 1 206 ? 11.569 15.953 -11.735 1.00 97.56 206 GLY A C 1
ATOM 1591 O O . GLY A 1 206 ? 11.838 17.101 -11.385 1.00 97.56 206 GLY A O 1
ATOM 1592 N N . THR A 1 207 ? 12.054 14.889 -11.088 1.00 97.06 207 THR A N 1
ATOM 1593 C CA . THR A 1 207 ? 12.923 14.990 -9.904 1.00 97.06 207 THR A CA 1
ATOM 1594 C C . THR A 1 207 ? 14.390 14.837 -10.289 1.00 97.06 207 THR A C 1
ATOM 1596 O O . THR A 1 207 ? 14.796 13.770 -10.744 1.00 97.06 207 THR A O 1
ATOM 1599 N N . TYR A 1 208 ? 15.211 15.855 -10.013 1.00 98.06 208 TYR A N 1
ATOM 1600 C CA . TYR A 1 208 ? 16.665 15.674 -9.986 1.00 98.06 208 TYR A CA 1
ATOM 1601 C C . TYR A 1 208 ? 17.033 14.755 -8.813 1.00 98.06 208 TYR A C 1
ATOM 1603 O O . TYR A 1 208 ? 16.804 15.094 -7.649 1.00 98.06 208 TYR A O 1
ATOM 1611 N N . SER A 1 209 ? 17.579 13.577 -9.106 1.00 97.69 209 SER A N 1
ATOM 1612 C CA . SER A 1 209 ? 17.731 12.494 -8.133 1.00 97.69 209 SER A CA 1
ATOM 1613 C C . SER A 1 209 ? 19.133 12.455 -7.524 1.00 97.69 209 SER A C 1
ATOM 1615 O O . SER A 1 209 ? 20.050 11.881 -8.121 1.00 97.69 209 SER A O 1
ATOM 1617 N N . ARG A 1 210 ? 19.297 12.920 -6.277 1.00 98.12 210 ARG A N 1
ATOM 1618 C CA . ARG A 1 210 ? 20.574 12.768 -5.542 1.00 98.12 210 ARG A CA 1
ATOM 1619 C C . ARG A 1 210 ? 20.789 11.358 -5.003 1.00 98.12 210 ARG A C 1
ATOM 1621 O O . ARG A 1 210 ? 21.915 10.914 -4.786 1.00 98.12 210 ARG A O 1
ATOM 1628 N N . ALA A 1 211 ? 19.691 10.640 -4.793 1.00 97.31 211 ALA A N 1
ATOM 1629 C CA . ALA A 1 211 ? 19.665 9.229 -4.453 1.00 97.31 211 ALA A CA 1
ATOM 1630 C C . ALA A 1 211 ? 18.301 8.634 -4.827 1.00 97.31 211 ALA A C 1
ATOM 1632 O O . ALA A 1 211 ? 17.285 9.329 -4.809 1.00 97.31 211 ALA A O 1
ATOM 1633 N N . LEU A 1 212 ? 18.247 7.326 -5.092 1.00 97.31 212 LEU A N 1
ATOM 1634 C CA . LEU A 1 212 ? 16.967 6.664 -5.367 1.00 97.31 212 LEU A CA 1
ATOM 1635 C C . LEU A 1 212 ? 16.022 6.768 -4.157 1.00 97.31 212 LEU A C 1
ATOM 1637 O O . LEU A 1 212 ? 14.830 6.961 -4.343 1.00 97.31 212 LEU A O 1
ATOM 1641 N N . GLN A 1 213 ? 16.555 6.742 -2.930 1.00 98.56 213 GLN A N 1
ATOM 1642 C CA . GLN A 1 213 ? 15.808 6.978 -1.690 1.00 98.56 213 GLN A CA 1
ATOM 1643 C C . GLN A 1 213 ? 15.029 8.302 -1.718 1.00 98.56 213 GLN A C 1
ATOM 1645 O O . GLN A 1 213 ? 13.853 8.329 -1.363 1.00 98.56 213 GLN A O 1
ATOM 1650 N N . GLU A 1 214 ? 15.675 9.386 -2.157 1.00 98.06 214 GLU A N 1
ATOM 1651 C CA . GLU A 1 214 ? 15.044 10.703 -2.267 1.00 98.06 214 GLU A CA 1
ATOM 1652 C C . GLU A 1 214 ? 13.915 10.680 -3.299 1.00 98.06 214 GLU A C 1
ATOM 1654 O O . GLU A 1 214 ? 12.816 11.153 -3.020 1.00 98.06 214 GLU A O 1
ATOM 1659 N N . THR A 1 215 ? 14.160 10.070 -4.458 1.00 98.50 215 THR A N 1
ATOM 1660 C CA . THR A 1 215 ? 13.158 9.946 -5.523 1.00 98.50 215 THR A CA 1
ATOM 1661 C C . THR A 1 215 ? 11.937 9.145 -5.066 1.00 98.50 215 THR A C 1
ATOM 1663 O O . THR A 1 215 ? 10.807 9.550 -5.334 1.00 98.50 215 THR A O 1
ATOM 1666 N N . LEU A 1 216 ? 12.124 8.045 -4.321 1.00 98.69 216 LEU A N 1
ATOM 1667 C CA . LEU A 1 216 ? 11.005 7.280 -3.749 1.00 98.69 216 LEU A CA 1
ATOM 1668 C C . LEU A 1 216 ? 10.186 8.116 -2.764 1.00 98.69 216 LEU A C 1
ATOM 1670 O O . LEU A 1 216 ? 8.956 8.086 -2.810 1.00 98.69 216 LEU A O 1
ATOM 1674 N N . TYR A 1 217 ? 10.856 8.876 -1.895 1.00 98.62 217 TYR A N 1
ATOM 1675 C CA . TYR A 1 217 ? 10.173 9.766 -0.961 1.00 98.62 217 TYR A CA 1
ATOM 1676 C C . TYR A 1 217 ? 9.400 10.868 -1.695 1.00 98.62 217 TYR A C 1
ATOM 1678 O O . TYR A 1 217 ? 8.238 11.105 -1.375 1.00 98.62 217 TYR A O 1
ATOM 1686 N N . ALA A 1 218 ? 9.999 11.496 -2.711 1.00 98.62 218 ALA A N 1
ATOM 1687 C CA . ALA A 1 218 ? 9.353 12.531 -3.512 1.00 98.62 218 ALA A CA 1
ATOM 1688 C C . ALA A 1 218 ? 8.091 12.009 -4.216 1.00 98.62 218 ALA A C 1
ATOM 1690 O O . ALA A 1 218 ? 7.039 12.640 -4.111 1.00 98.62 218 ALA A O 1
ATOM 1691 N N . MET A 1 219 ? 8.167 10.839 -4.865 1.00 98.81 219 MET A N 1
ATOM 1692 C CA . MET A 1 219 ? 7.004 10.195 -5.489 1.00 98.81 219 MET A CA 1
ATOM 1693 C C . MET A 1 219 ? 5.922 9.872 -4.459 1.00 98.81 219 MET A C 1
ATOM 1695 O O . MET A 1 219 ? 4.755 10.186 -4.675 1.00 98.81 219 MET A O 1
ATOM 1699 N N . GLY A 1 220 ? 6.295 9.267 -3.327 1.00 98.69 220 GLY A N 1
ATOM 1700 C CA . GLY A 1 220 ? 5.324 8.899 -2.301 1.00 98.69 220 GLY A CA 1
ATOM 1701 C C . GLY A 1 220 ? 4.638 10.107 -1.677 1.00 98.69 220 GLY A C 1
ATOM 1702 O O . GLY A 1 220 ? 3.420 10.105 -1.519 1.00 98.69 220 GLY A O 1
ATOM 1703 N N . ARG A 1 221 ? 5.399 11.169 -1.394 1.00 98.31 221 ARG A N 1
ATOM 1704 C CA . ARG A 1 221 ? 4.857 12.432 -0.894 1.00 98.31 221 ARG A CA 1
ATOM 1705 C C . ARG A 1 221 ? 3.881 13.048 -1.895 1.00 98.31 221 ARG A C 1
ATOM 1707 O O . ARG A 1 221 ? 2.771 13.372 -1.498 1.00 98.31 221 ARG A O 1
ATOM 1714 N N . ALA A 1 222 ? 4.258 13.146 -3.171 1.00 98.62 222 ALA A N 1
ATOM 1715 C CA . ALA A 1 222 ? 3.404 13.724 -4.207 1.00 98.62 222 ALA A CA 1
ATOM 1716 C C . ALA A 1 222 ? 2.093 12.940 -4.396 1.00 98.62 222 ALA A C 1
ATOM 1718 O O . ALA A 1 222 ? 1.032 13.543 -4.542 1.00 98.62 222 ALA A O 1
ATOM 1719 N N . VAL A 1 223 ? 2.145 11.601 -4.353 1.00 98.69 223 VAL A N 1
ATOM 1720 C CA . VAL A 1 223 ? 0.942 10.752 -4.419 1.00 98.69 223 VAL A CA 1
ATOM 1721 C C . VAL A 1 223 ? 0.021 11.014 -3.237 1.00 98.69 223 VAL A C 1
ATOM 1723 O O . VAL A 1 223 ? -1.179 11.189 -3.440 1.00 98.69 223 VAL A O 1
ATOM 1726 N N . LEU A 1 224 ? 0.570 11.045 -2.018 1.00 97.56 224 LEU A N 1
ATOM 1727 C CA . LEU A 1 224 ? -0.228 11.310 -0.829 1.00 97.56 224 LEU A CA 1
ATOM 1728 C C . LEU A 1 224 ? -0.801 12.726 -0.899 1.00 97.56 224 LEU A C 1
ATOM 1730 O O . LEU A 1 224 ? -2.012 12.839 -0.943 1.00 97.56 224 LEU A O 1
ATOM 1734 N N . GLU A 1 225 ? 0.003 13.781 -1.048 1.00 96.25 225 GLU A N 1
ATOM 1735 C CA . GLU A 1 225 ? -0.473 15.175 -1.189 1.00 96.25 225 GLU A CA 1
ATOM 1736 C C . GLU A 1 225 ? -1.537 15.354 -2.289 1.00 96.25 225 GLU A C 1
ATOM 1738 O O . GLU A 1 225 ? -2.427 16.194 -2.167 1.00 96.25 225 GLU A O 1
ATOM 1743 N N . GLY A 1 226 ? -1.464 14.562 -3.361 1.00 96.38 226 GLY A N 1
ATOM 1744 C CA . GLY A 1 226 ? -2.439 14.580 -4.440 1.00 96.38 226 GLY A CA 1
ATOM 1745 C C . GLY A 1 226 ? -3.782 13.933 -4.093 1.00 96.38 226 GLY A C 1
ATOM 1746 O O . GLY A 1 226 ? -4.778 14.283 -4.724 1.00 96.38 226 GLY A O 1
ATOM 1747 N N . ASP A 1 227 ? -3.855 12.997 -3.147 1.00 95.19 227 ASP A N 1
ATOM 1748 C CA . ASP A 1 227 ? -5.056 12.208 -2.848 1.00 95.19 227 ASP A CA 1
ATOM 1749 C C . ASP A 1 227 ? -5.216 11.930 -1.341 1.00 95.19 227 ASP A C 1
ATOM 1751 O O . ASP A 1 227 ? -4.570 11.051 -0.765 1.00 95.19 227 ASP A O 1
ATOM 1755 N N . ASP A 1 228 ? -6.134 12.655 -0.695 1.00 91.69 228 ASP A N 1
ATOM 1756 C CA . ASP A 1 228 ? -6.499 12.463 0.720 1.00 91.69 228 ASP A CA 1
ATOM 1757 C C . ASP A 1 228 ? -7.217 11.135 0.995 1.00 91.69 228 ASP A C 1
ATOM 1759 O O . ASP A 1 228 ? -7.327 10.713 2.144 1.00 91.69 228 ASP A O 1
ATOM 1763 N N . GLY A 1 229 ? -7.644 10.419 -0.051 1.00 92.75 229 GLY A N 1
ATOM 1764 C CA . GLY A 1 229 ? -8.167 9.062 0.068 1.00 92.75 229 GLY A CA 1
ATOM 1765 C C . GLY A 1 229 ? -7.099 7.997 0.343 1.00 92.75 229 GLY A C 1
ATOM 1766 O O . GLY A 1 229 ? -7.464 6.835 0.537 1.00 92.75 229 GLY A O 1
ATOM 1767 N N . LEU A 1 230 ? -5.807 8.349 0.347 1.00 95.44 230 LEU A N 1
ATOM 1768 C CA . LEU A 1 230 ? -4.682 7.424 0.533 1.00 95.44 230 LEU A CA 1
ATOM 1769 C C . LEU A 1 230 ? -3.959 7.661 1.861 1.00 95.44 230 LEU A C 1
ATOM 1771 O O . LEU A 1 230 ? -3.659 8.800 2.211 1.00 95.44 230 LEU A O 1
ATOM 1775 N N . THR A 1 231 ? -3.632 6.585 2.581 1.00 93.06 231 THR A N 1
ATOM 1776 C CA . THR A 1 231 ? -2.969 6.656 3.900 1.00 93.06 231 THR A CA 1
ATOM 1777 C C . THR A 1 231 ? -1.463 6.476 3.821 1.00 93.06 231 THR A C 1
ATOM 1779 O O . THR A 1 231 ? -0.716 7.117 4.556 1.00 93.06 231 THR A O 1
ATOM 1782 N N . ASP A 1 232 ? -1.007 5.587 2.946 1.00 96.44 232 ASP A N 1
ATOM 1783 C CA . ASP A 1 232 ? 0.400 5.251 2.784 1.00 96.44 232 ASP A CA 1
ATOM 1784 C C . ASP A 1 232 ? 0.671 4.659 1.405 1.00 96.44 232 ASP A C 1
ATOM 1786 O O . ASP A 1 232 ? -0.225 4.116 0.755 1.00 96.44 232 ASP A O 1
ATOM 1790 N N . ILE A 1 233 ? 1.926 4.758 0.980 1.00 98.62 233 ILE A N 1
ATOM 1791 C CA . ILE A 1 233 ? 2.450 4.157 -0.240 1.00 98.62 233 ILE A CA 1
ATOM 1792 C C . ILE A 1 233 ? 3.814 3.529 0.032 1.00 98.62 233 ILE A C 1
ATOM 1794 O O . ILE A 1 233 ? 4.725 4.157 0.570 1.00 98.62 233 ILE A O 1
ATOM 1798 N N . HIS A 1 234 ? 3.945 2.267 -0.350 1.00 98.75 234 HIS A N 1
ATOM 1799 C CA . HIS A 1 234 ? 5.155 1.474 -0.258 1.00 98.75 234 HIS A CA 1
ATOM 1800 C C . HIS A 1 234 ? 5.763 1.267 -1.644 1.00 98.75 234 HIS A C 1
ATOM 1802 O O . HIS A 1 234 ? 5.061 0.914 -2.591 1.00 98.75 234 HIS A O 1
ATOM 1808 N N . PHE A 1 235 ? 7.079 1.424 -1.740 1.00 98.75 235 PHE A N 1
ATOM 1809 C CA . PHE A 1 235 ? 7.861 1.183 -2.942 1.00 98.75 235 PHE A CA 1
ATOM 1810 C C . PHE A 1 235 ? 8.898 0.091 -2.718 1.00 98.75 235 PHE A C 1
ATOM 1812 O O . PHE A 1 235 ? 9.597 0.079 -1.703 1.00 98.75 235 PHE A O 1
ATOM 1819 N N . ARG A 1 236 ? 9.076 -0.742 -3.743 1.00 98.62 236 ARG A N 1
ATOM 1820 C CA . ARG A 1 236 ? 10.247 -1.602 -3.928 1.00 98.62 236 ARG A CA 1
ATOM 1821 C C . ARG A 1 236 ? 10.883 -1.253 -5.265 1.00 98.62 236 ARG A C 1
ATOM 1823 O O . ARG A 1 236 ? 10.245 -1.377 -6.310 1.00 98.62 236 ARG A O 1
ATOM 1830 N N . ALA A 1 237 ? 12.127 -0.790 -5.230 1.00 98.31 237 ALA A N 1
ATOM 1831 C CA . ALA A 1 237 ? 12.804 -0.216 -6.383 1.00 98.31 237 ALA A CA 1
ATOM 1832 C C . ALA A 1 237 ? 14.209 -0.817 -6.545 1.00 98.31 237 ALA A C 1
ATOM 1834 O O . ALA A 1 237 ? 15.158 -0.375 -5.887 1.00 98.31 237 ALA A O 1
ATOM 1835 N N . PRO A 1 238 ? 14.370 -1.837 -7.404 1.00 98.19 238 PRO A N 1
ATOM 1836 C CA . PRO A 1 238 ? 15.689 -2.306 -7.779 1.00 98.19 238 PRO A CA 1
ATOM 1837 C C . PRO A 1 238 ? 16.378 -1.250 -8.652 1.00 98.19 238 PRO A C 1
ATOM 1839 O O . PRO A 1 238 ? 15.859 -0.879 -9.700 1.00 98.19 238 PRO A O 1
ATOM 1842 N N . ASN A 1 239 ? 17.565 -0.797 -8.261 1.00 98.12 239 ASN A N 1
ATOM 1843 C CA . ASN A 1 239 ? 18.424 0.022 -9.105 1.00 98.12 239 ASN A CA 1
ATOM 1844 C C . ASN A 1 239 ? 19.035 -0.858 -10.207 1.00 98.12 239 ASN A C 1
ATOM 1846 O O . ASN A 1 239 ? 19.997 -1.592 -9.971 1.00 98.12 239 ASN A O 1
ATOM 1850 N N . LYS A 1 240 ? 18.444 -0.805 -11.403 1.00 97.94 240 LYS A N 1
ATOM 1851 C CA . LYS A 1 240 ? 18.894 -1.539 -12.588 1.00 97.94 240 LYS A CA 1
ATOM 1852 C C . LYS A 1 240 ? 20.132 -0.857 -13.168 1.00 97.94 240 LYS A C 1
ATOM 1854 O O . LYS A 1 240 ? 20.033 0.136 -13.891 1.00 97.94 240 LYS A O 1
ATOM 1859 N N . HIS A 1 241 ? 21.304 -1.389 -12.842 1.00 98.12 241 HIS A N 1
ATOM 1860 C CA . HIS A 1 241 ? 22.571 -0.759 -13.192 1.00 98.12 241 HIS A CA 1
ATOM 1861 C C . HIS A 1 241 ? 22.810 -0.701 -14.702 1.00 98.12 241 HIS A C 1
ATOM 1863 O O . HIS A 1 241 ? 22.775 -1.717 -15.392 1.00 98.12 241 HIS A O 1
ATOM 1869 N N . HIS A 1 242 ? 23.124 0.502 -15.176 1.00 98.50 242 HIS A N 1
ATOM 1870 C CA . HIS A 1 242 ? 23.642 0.761 -16.513 1.00 98.50 242 HIS A CA 1
ATOM 1871 C C . HIS A 1 242 ? 25.058 1.311 -16.356 1.00 98.50 242 HIS A C 1
ATOM 1873 O O . HIS A 1 242 ? 25.250 2.491 -16.069 1.00 98.50 242 HIS A O 1
ATOM 1879 N N . PHE A 1 243 ? 26.055 0.436 -16.462 1.00 97.75 243 PHE A N 1
ATOM 1880 C CA . PHE A 1 243 ? 27.454 0.813 -16.271 1.00 97.75 243 PHE A CA 1
ATOM 1881 C C . PHE A 1 243 ? 28.017 1.406 -17.555 1.00 97.75 243 PHE A C 1
ATOM 1883 O O . PHE A 1 243 ? 27.945 0.757 -18.598 1.00 97.75 243 PHE A O 1
ATOM 1890 N N . LEU A 1 244 ? 28.602 2.602 -17.479 1.00 97.69 244 LEU A N 1
ATOM 1891 C CA . LEU A 1 244 ? 29.335 3.174 -18.604 1.00 97.69 244 LEU A CA 1
ATOM 1892 C C . LEU A 1 244 ? 30.493 2.237 -18.966 1.00 97.69 244 LEU A C 1
ATOM 1894 O O . LEU A 1 244 ? 31.286 1.862 -18.100 1.00 97.69 244 LEU A O 1
ATOM 1898 N N . VAL A 1 245 ? 30.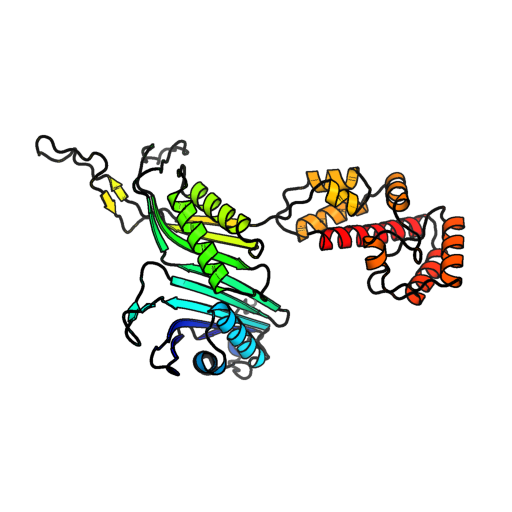561 1.810 -20.226 1.00 97.75 245 VAL A N 1
ATOM 1899 C CA . VAL A 1 245 ? 31.591 0.863 -20.664 1.00 97.75 245 VAL A CA 1
ATOM 1900 C C . VAL A 1 245 ? 32.938 1.576 -20.772 1.00 97.75 245 VAL A C 1
ATOM 1902 O O . VAL A 1 245 ? 33.064 2.566 -21.487 1.00 97.75 245 VAL A O 1
ATOM 1905 N N . ASP A 1 246 ? 33.956 1.048 -20.094 1.00 95.44 246 ASP A N 1
ATOM 1906 C CA . ASP A 1 246 ? 35.321 1.567 -20.176 1.00 95.44 246 ASP A CA 1
ATOM 1907 C C . ASP A 1 246 ? 36.001 1.130 -21.485 1.00 95.44 246 ASP A C 1
ATOM 1909 O O . ASP A 1 246 ? 36.267 -0.055 -21.704 1.00 95.44 246 ASP A O 1
ATOM 1913 N N . PHE A 1 247 ? 36.293 2.096 -22.359 1.00 97.06 247 PHE A N 1
ATOM 1914 C CA . PHE A 1 247 ? 37.020 1.877 -23.614 1.00 97.06 247 PHE A CA 1
ATOM 1915 C C . PHE A 1 247 ? 38.535 2.092 -23.497 1.00 97.06 247 PHE A C 1
ATOM 1917 O O . PHE A 1 247 ? 39.245 1.858 -24.473 1.00 97.06 247 PHE A O 1
ATOM 1924 N N . SER A 1 248 ? 39.067 2.472 -22.329 1.00 92.56 248 SER A N 1
ATOM 1925 C CA . SER A 1 248 ? 40.498 2.777 -22.149 1.00 92.56 248 SER A CA 1
ATOM 1926 C C . SER A 1 248 ? 41.432 1.598 -22.462 1.00 92.56 248 SER A C 1
ATOM 1928 O O . SER A 1 248 ? 42.595 1.791 -22.816 1.00 92.56 248 SER A O 1
ATOM 1930 N N . GLY A 1 249 ? 40.921 0.365 -22.389 1.00 92.94 249 GLY A N 1
ATOM 1931 C CA . GLY A 1 249 ? 41.651 -0.845 -22.767 1.00 92.94 249 GLY A CA 1
ATOM 1932 C C . GLY A 1 249 ? 41.707 -1.125 -24.276 1.00 92.94 249 GLY A C 1
ATOM 1933 O O . GLY A 1 249 ? 42.417 -2.045 -24.697 1.00 92.94 249 GLY A O 1
ATOM 1934 N N . PHE A 1 250 ? 40.954 -0.395 -25.104 1.00 95.56 250 PHE A N 1
ATOM 1935 C CA . PHE A 1 250 ? 40.839 -0.666 -26.537 1.00 95.56 250 PHE A CA 1
ATOM 1936 C C . PHE A 1 250 ? 41.913 0.083 -27.330 1.00 95.56 250 PHE A C 1
ATOM 1938 O O . PHE A 1 250 ? 42.302 1.200 -27.014 1.00 95.56 250 PHE A O 1
ATOM 1945 N N . ARG A 1 251 ? 42.413 -0.549 -28.396 1.00 95.12 251 ARG A N 1
ATOM 1946 C CA . ARG A 1 251 ? 43.488 -0.008 -29.246 1.00 95.12 251 ARG A CA 1
ATOM 1947 C C . ARG A 1 251 ? 42.926 0.549 -30.552 1.00 95.12 251 ARG A C 1
ATOM 1949 O O . ARG A 1 251 ? 43.310 0.101 -31.630 1.00 95.12 251 ARG A O 1
ATOM 1956 N N . VAL A 1 252 ? 41.960 1.455 -30.432 1.00 96.75 252 VAL A N 1
ATOM 1957 C CA . VAL A 1 252 ? 41.303 2.132 -31.557 1.00 96.75 252 VAL A CA 1
ATOM 1958 C C . VAL A 1 252 ? 41.495 3.632 -31.381 1.00 96.75 252 VAL A C 1
ATOM 1960 O O . VAL A 1 252 ? 41.083 4.192 -30.367 1.00 96.75 252 VAL A O 1
ATOM 1963 N N . ASP A 1 253 ? 42.136 4.273 -32.355 1.00 95.12 253 ASP A N 1
ATOM 1964 C CA . ASP A 1 253 ? 42.455 5.698 -32.277 1.00 95.12 253 ASP A CA 1
ATOM 1965 C C . ASP A 1 253 ? 41.180 6.549 -32.204 1.00 95.12 253 ASP A C 1
ATOM 1967 O O . ASP A 1 253 ? 40.274 6.410 -33.027 1.00 95.12 253 ASP A O 1
ATOM 1971 N N . GLY A 1 254 ? 41.129 7.446 -31.217 1.00 92.69 254 GLY A N 1
ATOM 1972 C CA . GLY A 1 254 ? 40.031 8.399 -31.034 1.00 92.69 254 GLY A CA 1
ATOM 1973 C C . GLY A 1 254 ? 38.749 7.823 -30.426 1.00 92.69 254 GLY A C 1
ATOM 1974 O O . GLY A 1 254 ? 37.753 8.536 -30.376 1.00 92.69 254 GLY A O 1
ATOM 1975 N N . LEU A 1 255 ? 38.746 6.569 -29.966 1.00 96.06 255 LEU A N 1
ATOM 1976 C CA . LEU A 1 255 ? 37.574 5.973 -29.327 1.00 96.06 255 LEU A CA 1
ATOM 1977 C C . LEU A 1 255 ? 37.416 6.465 -27.873 1.00 96.06 255 LEU A C 1
ATOM 1979 O O . LEU A 1 255 ? 38.231 6.129 -27.015 1.00 96.06 255 LEU A O 1
ATOM 1983 N N . THR A 1 256 ? 36.345 7.214 -27.599 1.00 95.25 256 THR A N 1
ATOM 1984 C CA . THR A 1 256 ? 35.898 7.637 -26.256 1.00 95.25 256 THR A CA 1
ATOM 1985 C C . THR A 1 256 ? 34.486 7.113 -25.968 1.00 95.25 256 THR A C 1
ATOM 1987 O O . THR A 1 256 ? 33.817 6.595 -26.862 1.00 95.25 256 THR A O 1
ATOM 1990 N N . ASN A 1 257 ? 34.045 7.190 -24.709 1.00 95.88 257 ASN A N 1
ATOM 1991 C CA . ASN A 1 257 ? 32.664 6.895 -24.318 1.00 95.88 257 ASN A CA 1
ATOM 1992 C C . ASN A 1 257 ? 32.145 8.014 -23.412 1.00 95.88 257 ASN A C 1
ATOM 1994 O O . ASN A 1 257 ? 32.239 7.929 -22.187 1.00 95.88 257 ASN A O 1
ATOM 1998 N N . ASP A 1 258 ? 31.617 9.066 -24.026 1.00 94.00 258 ASP A N 1
ATOM 1999 C CA . ASP A 1 258 ? 31.189 10.294 -23.349 1.00 94.00 258 ASP A CA 1
ATOM 2000 C C . ASP A 1 258 ? 29.730 10.191 -22.865 1.00 94.00 258 ASP A C 1
ATOM 2002 O O . ASP A 1 258 ? 28.907 11.068 -23.108 1.00 94.00 258 ASP A O 1
ATOM 2006 N N . GLY A 1 259 ? 29.400 9.083 -22.187 1.00 94.38 259 GLY A N 1
ATOM 2007 C CA . GLY A 1 259 ? 28.050 8.833 -21.668 1.00 94.38 259 GLY A CA 1
ATOM 2008 C C . GLY A 1 259 ? 27.092 8.184 -22.670 1.00 94.38 259 GLY A C 1
ATOM 2009 O O . GLY A 1 259 ? 25.889 8.410 -22.584 1.00 94.38 259 GLY A O 1
ATOM 2010 N N . GLU A 1 260 ? 27.595 7.395 -23.625 1.00 96.62 260 GLU A N 1
ATOM 2011 C CA . GLU A 1 260 ? 26.791 6.899 -24.754 1.00 96.62 260 GLU A CA 1
ATOM 2012 C C . GLU A 1 260 ? 26.521 5.390 -24.694 1.00 96.62 260 GLU A C 1
ATOM 2014 O O . GLU A 1 260 ? 25.407 4.934 -24.961 1.00 96.62 260 GLU A O 1
ATOM 2019 N N . VAL A 1 261 ? 27.535 4.591 -24.344 1.00 98.06 261 VAL A N 1
ATOM 2020 C CA . VAL A 1 261 ? 27.461 3.124 -24.386 1.00 98.06 261 VAL A CA 1
ATOM 2021 C C . VAL A 1 261 ? 27.489 2.546 -22.977 1.00 98.06 261 VAL A C 1
ATOM 2023 O O . VAL A 1 261 ? 28.488 2.656 -22.260 1.00 98.06 261 VAL A O 1
ATOM 2026 N N . PHE A 1 262 ? 26.407 1.862 -22.603 1.00 98.50 262 PHE A N 1
ATOM 2027 C CA . PHE A 1 262 ? 26.231 1.278 -21.276 1.00 98.50 262 PHE A CA 1
ATOM 2028 C C . PHE A 1 262 ? 26.004 -0.233 -21.333 1.00 98.50 262 PHE A C 1
ATOM 2030 O O . PHE A 1 262 ? 25.322 -0.748 -22.218 1.00 98.50 262 PHE A O 1
ATOM 2037 N N . HIS A 1 263 ? 26.520 -0.943 -20.335 1.00 98.38 263 HIS A N 1
ATOM 2038 C CA . HIS A 1 263 ? 26.145 -2.318 -20.036 1.00 98.38 263 HIS A CA 1
ATOM 2039 C C . HIS A 1 263 ? 24.999 -2.321 -19.017 1.00 98.38 263 HIS A C 1
ATOM 2041 O O . HIS A 1 263 ? 25.203 -1.988 -17.847 1.00 98.38 263 HIS A O 1
ATOM 2047 N N . ALA A 1 264 ? 23.803 -2.704 -19.466 1.00 98.44 264 ALA A N 1
ATOM 2048 C CA . ALA A 1 264 ? 22.654 -2.950 -18.601 1.00 98.44 264 ALA A CA 1
ATOM 2049 C C . ALA A 1 264 ? 22.810 -4.321 -17.929 1.00 98.44 264 ALA A C 1
ATOM 2051 O O . ALA A 1 264 ? 22.590 -5.356 -18.557 1.00 98.44 264 ALA A O 1
ATOM 2052 N N . ALA A 1 265 ? 23.243 -4.331 -16.672 1.00 97.88 265 ALA A N 1
ATOM 2053 C CA . ALA A 1 265 ? 23.469 -5.569 -15.941 1.00 97.88 265 ALA A CA 1
ATOM 2054 C C . ALA A 1 265 ? 22.152 -6.127 -15.383 1.00 97.88 265 ALA A C 1
ATOM 2056 O O . ALA A 1 265 ? 21.392 -5.412 -14.731 1.00 97.88 265 ALA A O 1
ATOM 2057 N N . ASP A 1 266 ? 21.924 -7.430 -15.561 1.00 96.69 266 ASP A N 1
ATOM 2058 C CA . ASP A 1 266 ? 20.759 -8.103 -14.975 1.00 96.69 266 ASP A CA 1
ATOM 2059 C C . ASP A 1 266 ? 20.882 -8.223 -13.446 1.00 96.69 266 ASP A C 1
ATOM 2061 O O . ASP A 1 266 ? 19.913 -8.025 -12.711 1.00 96.69 266 ASP A O 1
ATOM 2065 N N . ARG A 1 267 ? 22.074 -8.612 -12.961 1.00 96.94 267 ARG A N 1
ATOM 2066 C CA . ARG A 1 267 ? 22.398 -8.875 -11.546 1.00 96.94 267 ARG A CA 1
ATOM 2067 C C . ARG A 1 267 ? 23.892 -8.622 -11.260 1.00 96.94 267 ARG A C 1
ATOM 2069 O O . ARG A 1 267 ? 24.705 -8.855 -12.154 1.00 96.94 267 ARG A O 1
ATOM 2076 N N . PRO A 1 268 ? 24.273 -8.286 -10.010 1.00 97.50 268 PRO A N 1
ATOM 2077 C CA . PRO A 1 268 ? 23.387 -7.902 -8.907 1.00 97.50 268 PRO A CA 1
ATOM 2078 C C . PRO A 1 268 ? 22.753 -6.527 -9.165 1.00 97.50 268 PRO A C 1
ATOM 2080 O O . PRO A 1 268 ? 23.141 -5.828 -10.093 1.00 97.50 268 PRO A O 1
ATOM 2083 N N . TYR A 1 269 ? 21.776 -6.149 -8.347 1.00 97.75 269 TYR A N 1
ATOM 2084 C CA . TYR A 1 269 ? 21.177 -4.816 -8.345 1.00 97.75 269 TYR A CA 1
ATOM 2085 C C . TYR A 1 269 ? 21.053 -4.327 -6.903 1.00 97.75 269 TYR A C 1
ATOM 2087 O O . TYR A 1 269 ? 20.823 -5.125 -5.990 1.00 97.75 269 TYR A O 1
ATOM 2095 N N . GLY A 1 270 ? 21.186 -3.019 -6.688 1.00 97.94 270 GLY A N 1
ATOM 2096 C CA . GLY A 1 270 ? 20.777 -2.415 -5.420 1.00 97.94 270 GLY A CA 1
ATOM 2097 C C . GLY A 1 270 ? 19.262 -2.533 -5.255 1.00 97.94 270 GLY A C 1
ATOM 2098 O O . GLY A 1 270 ? 18.540 -2.359 -6.229 1.00 97.94 270 GLY A O 1
ATOM 2099 N N . LEU A 1 271 ? 18.761 -2.819 -4.055 1.00 98.44 271 LEU A N 1
ATOM 2100 C CA . LEU A 1 271 ? 17.326 -2.814 -3.763 1.00 98.44 271 LEU A CA 1
ATOM 2101 C C . LEU A 1 271 ? 17.046 -1.753 -2.705 1.00 98.44 271 LEU A C 1
ATOM 2103 O O . LEU A 1 271 ? 17.575 -1.831 -1.599 1.00 98.44 271 LEU A O 1
ATOM 2107 N N . ILE A 1 272 ? 16.245 -0.756 -3.070 1.00 98.62 272 ILE A N 1
ATOM 2108 C CA . ILE A 1 272 ? 15.814 0.305 -2.169 1.00 98.62 272 ILE A CA 1
ATOM 2109 C C . ILE A 1 272 ? 14.317 0.120 -1.938 1.00 98.62 272 ILE A C 1
ATOM 2111 O O . ILE A 1 272 ? 13.546 -0.035 -2.887 1.00 98.62 272 ILE A O 1
ATOM 2115 N N . GLU A 1 273 ? 13.915 0.142 -0.674 1.00 98.44 273 GLU A N 1
ATOM 2116 C CA . GLU A 1 273 ? 12.523 0.018 -0.254 1.00 98.44 273 GLU A CA 1
ATOM 2117 C C . GLU A 1 273 ? 12.193 1.171 0.691 1.00 98.44 273 GLU A C 1
ATOM 2119 O O . GLU A 1 273 ? 13.013 1.555 1.527 1.00 98.44 273 GLU A O 1
ATOM 2124 N N . ALA A 1 274 ? 11.008 1.751 0.533 1.00 97.19 274 ALA A N 1
ATOM 2125 C CA . ALA A 1 274 ? 10.549 2.852 1.368 1.00 97.19 274 ALA A CA 1
ATOM 2126 C C . ALA A 1 274 ? 9.029 2.816 1.492 1.00 97.19 274 ALA A C 1
ATOM 2128 O O . ALA A 1 274 ? 8.336 2.490 0.531 1.00 97.19 274 ALA A O 1
ATOM 2129 N N . THR A 1 275 ? 8.518 3.194 2.659 1.00 98.00 275 THR A N 1
ATOM 2130 C CA . THR A 1 275 ? 7.095 3.475 2.854 1.00 98.00 275 THR A CA 1
ATOM 2131 C C . THR A 1 275 ? 6.956 4.931 3.256 1.00 98.00 275 THR A C 1
ATOM 2133 O O . THR A 1 275 ? 7.558 5.358 4.240 1.00 98.00 275 THR A O 1
ATOM 2136 N N . VAL A 1 276 ? 6.174 5.686 2.491 1.00 97.38 276 VAL A N 1
ATOM 2137 C CA . VAL A 1 276 ? 5.756 7.039 2.852 1.00 97.38 276 VAL A CA 1
ATOM 2138 C C . VAL A 1 276 ? 4.361 6.925 3.448 1.00 97.38 276 VAL A C 1
ATOM 2140 O O . VAL A 1 276 ? 3.479 6.318 2.843 1.00 97.38 276 VAL A O 1
ATOM 2143 N N . VAL A 1 277 ? 4.177 7.458 4.651 1.00 93.56 277 VAL A N 1
ATOM 2144 C CA . VAL A 1 277 ? 2.925 7.375 5.410 1.00 93.56 277 VAL A CA 1
ATOM 2145 C C . VAL A 1 277 ? 2.413 8.779 5.699 1.00 93.56 277 VAL A C 1
ATOM 2147 O O . VAL A 1 277 ? 3.209 9.697 5.905 1.00 93.56 277 VAL A O 1
ATOM 2150 N N . ARG A 1 278 ? 1.092 8.947 5.752 1.00 88.88 278 ARG A N 1
ATOM 2151 C CA . ARG A 1 278 ? 0.485 10.113 6.389 1.00 88.88 278 ARG A CA 1
ATOM 2152 C C . ARG A 1 278 ? 0.554 9.934 7.896 1.00 88.88 278 ARG A C 1
ATOM 2154 O O . ARG A 1 278 ? 0.006 8.977 8.437 1.00 88.88 278 ARG A O 1
ATOM 2161 N N . THR A 1 279 ? 1.206 10.868 8.566 1.00 80.94 279 THR A N 1
ATOM 2162 C CA . THR A 1 279 ? 1.133 11.007 10.019 1.00 80.94 279 THR A CA 1
ATOM 2163 C C . THR A 1 279 ? 0.074 12.046 10.363 1.00 80.94 279 THR A C 1
ATOM 2165 O O . THR A 1 279 ? -0.071 13.016 9.616 1.00 80.94 279 THR A O 1
ATOM 2168 N N . PRO A 1 280 ? -0.665 11.888 11.471 1.00 75.06 280 PRO A N 1
ATOM 2169 C CA . PRO A 1 280 ? -1.572 12.934 11.908 1.00 75.06 280 PRO A CA 1
ATOM 2170 C C . PRO A 1 280 ? -0.766 14.191 12.253 1.00 75.06 280 PRO A C 1
ATOM 2172 O O . PRO A 1 280 ? 0.156 14.149 13.071 1.00 75.06 280 PRO A O 1
ATOM 2175 N N . GLU A 1 281 ? -1.124 15.309 11.631 1.00 76.94 281 GLU A N 1
ATOM 2176 C CA . GLU A 1 281 ? -0.658 16.632 12.029 1.00 76.94 281 GLU A CA 1
ATOM 2177 C C . GLU A 1 281 ? -1.771 17.329 12.798 1.00 76.94 281 GLU A C 1
ATOM 2179 O O . GLU A 1 281 ? -2.927 17.353 12.379 1.00 76.94 281 GLU A O 1
ATOM 2184 N N . VAL A 1 282 ? -1.409 17.894 13.945 1.00 85.19 282 VAL A N 1
ATOM 2185 C CA . VAL A 1 282 ? -2.312 18.692 14.767 1.00 85.19 282 VAL A CA 1
ATOM 2186 C C . VAL A 1 282 ? -1.713 20.066 14.963 1.00 85.19 282 VAL A C 1
ATOM 2188 O O . VAL A 1 282 ? -0.528 20.208 15.265 1.00 85.19 282 VAL A O 1
ATOM 2191 N N . SER A 1 283 ? -2.535 21.093 14.801 1.00 91.81 283 SER A N 1
ATOM 2192 C CA . SER A 1 283 ? -2.152 22.460 15.113 1.00 91.81 283 SER A CA 1
ATOM 2193 C C . SER A 1 283 ? -2.450 22.787 16.575 1.00 91.81 283 SER A C 1
ATOM 2195 O O . SER A 1 283 ? -3.334 22.211 17.216 1.00 91.81 283 SER A O 1
ATOM 2197 N N . ARG A 1 284 ? -1.740 23.785 17.108 1.00 94.00 284 ARG A N 1
ATOM 2198 C CA . ARG A 1 284 ? -2.021 24.331 18.443 1.00 94.00 284 ARG A CA 1
ATOM 2199 C C . ARG A 1 284 ? -3.459 24.803 18.591 1.00 94.00 284 ARG A C 1
ATOM 2201 O O . ARG A 1 284 ? -4.045 24.654 19.655 1.00 94.00 284 ARG A O 1
ATOM 2208 N N . GLU A 1 285 ? -4.008 25.379 17.528 1.00 93.19 285 GLU A N 1
ATOM 2209 C CA . GLU A 1 285 ? -5.377 25.881 17.494 1.00 93.19 285 GLU A CA 1
ATOM 2210 C C . GLU A 1 285 ? -6.395 24.740 17.579 1.00 93.19 285 GLU A C 1
ATOM 2212 O O . GLU A 1 285 ? -7.306 24.807 18.401 1.00 93.19 285 GLU A O 1
ATOM 2217 N N . GLN A 1 286 ? -6.196 23.662 16.811 1.00 92.56 286 GLN A N 1
ATOM 2218 C CA . GLN A 1 286 ? -7.044 22.466 16.877 1.00 92.56 286 GLN A CA 1
ATOM 2219 C C . GLN A 1 286 ? -7.031 21.850 18.279 1.00 92.56 286 GLN A C 1
ATOM 2221 O O . GLN A 1 286 ? -8.085 21.543 18.833 1.00 92.56 286 GLN A O 1
ATOM 2226 N N . LEU A 1 287 ? -5.851 21.729 18.890 1.00 95.38 287 LEU A N 1
ATOM 2227 C CA . LEU A 1 287 ? -5.719 21.221 20.254 1.00 95.38 287 LEU A CA 1
ATOM 2228 C C . LEU A 1 287 ? -6.442 22.130 21.259 1.00 95.38 287 LEU A C 1
ATOM 2230 O O . LEU A 1 287 ? -7.263 21.653 22.039 1.00 95.38 287 LEU A O 1
ATOM 2234 N N . LEU A 1 288 ? -6.232 23.445 21.201 1.00 94.19 288 LEU A N 1
ATOM 2235 C CA . LEU A 1 288 ? -6.920 24.387 22.090 1.00 94.19 288 LEU A CA 1
ATOM 2236 C C . LEU A 1 288 ? -8.445 24.390 21.917 1.00 94.19 288 LEU A C 1
ATOM 2238 O O . LEU A 1 288 ? -9.160 24.639 22.887 1.00 94.19 288 LEU A O 1
ATOM 2242 N N . ALA A 1 289 ? -8.947 24.087 20.717 1.00 91.06 289 ALA A N 1
ATOM 2243 C CA . ALA A 1 289 ? -10.374 23.891 20.477 1.00 91.06 289 ALA A CA 1
ATOM 2244 C C . ALA A 1 289 ? -10.908 22.592 21.114 1.00 91.06 289 ALA A C 1
ATOM 2246 O O . ALA A 1 289 ? -12.066 22.535 21.528 1.00 91.06 289 ALA A O 1
ATOM 2247 N N . CYS A 1 290 ? -10.072 21.556 21.237 1.00 93.06 290 CYS A N 1
ATOM 2248 C CA . CYS A 1 290 ? -10.429 20.309 21.916 1.00 93.06 290 CYS A CA 1
ATOM 2249 C C . CYS A 1 290 ? -10.444 20.482 23.440 1.00 93.06 290 CYS A C 1
ATOM 2251 O O . CYS A 1 290 ? -11.417 20.100 24.099 1.00 93.06 290 CYS A O 1
ATOM 2253 N N . LEU A 1 291 ? -9.386 21.088 23.985 1.00 94.31 291 LEU A N 1
ATOM 2254 C CA . LEU A 1 291 ? -9.215 21.377 25.403 1.00 94.31 291 LEU A CA 1
ATOM 2255 C C . LEU A 1 291 ? -8.513 22.728 25.577 1.00 94.31 291 LEU A C 1
ATOM 2257 O O . LEU A 1 291 ? -7.352 22.884 25.202 1.00 94.31 291 LEU A O 1
ATOM 2261 N N . ALA A 1 292 ? -9.198 23.686 26.207 1.00 93.25 292 ALA A N 1
ATOM 2262 C CA . ALA A 1 292 ? -8.747 25.072 26.370 1.00 93.25 292 ALA A CA 1
ATOM 2263 C C . ALA A 1 292 ? -7.632 25.250 27.430 1.00 93.25 292 ALA A C 1
ATOM 2265 O O . ALA A 1 292 ? -7.665 26.173 28.246 1.00 93.25 292 ALA A O 1
ATOM 2266 N N . VAL A 1 293 ? -6.630 24.368 27.414 1.00 95.62 293 VAL A N 1
ATOM 2267 C CA . VAL A 1 293 ? -5.491 24.326 28.336 1.00 95.62 293 VAL A CA 1
ATOM 2268 C C . VAL A 1 293 ? -4.187 24.448 27.529 1.00 95.62 293 VAL A C 1
ATOM 2270 O O . VAL A 1 293 ? -3.763 23.479 26.898 1.00 95.62 293 VAL A O 1
ATOM 2273 N N . PRO A 1 294 ? -3.518 25.620 27.545 1.00 95.62 294 PRO A N 1
ATOM 2274 C CA . PRO A 1 294 ? -2.293 25.874 26.788 1.00 95.62 294 PRO A CA 1
ATOM 2275 C C . PRO A 1 294 ? -1.174 24.865 27.024 1.00 95.62 294 PRO A C 1
ATOM 2277 O O . PRO A 1 294 ? -0.628 24.362 26.049 1.00 95.62 294 PRO A O 1
ATOM 2280 N N . ARG A 1 295 ? -0.880 24.507 28.284 1.00 96.75 295 ARG A N 1
ATOM 2281 C CA . ARG A 1 295 ? 0.154 23.505 28.594 1.00 96.75 295 ARG A CA 1
ATOM 2282 C C . ARG A 1 295 ? -0.141 22.174 27.911 1.00 96.75 295 ARG A C 1
ATOM 2284 O O . ARG A 1 295 ? 0.760 21.590 27.326 1.00 96.75 295 ARG A O 1
ATOM 2291 N N . TRP A 1 296 ? -1.388 21.705 27.980 1.00 97.06 296 TRP A N 1
ATOM 2292 C CA . TRP A 1 296 ? -1.795 20.451 27.354 1.00 97.06 296 TRP A CA 1
ATOM 2293 C C . TRP A 1 296 ? -1.575 20.496 25.840 1.00 97.06 296 TRP A C 1
ATOM 2295 O O . TRP A 1 296 ? -0.946 19.596 25.292 1.00 97.06 296 TRP A O 1
ATOM 2305 N N . ALA A 1 297 ? -2.009 21.572 25.177 1.00 96.69 297 ALA A N 1
ATOM 2306 C CA . ALA A 1 297 ? -1.796 21.736 23.741 1.00 96.69 297 ALA A CA 1
ATOM 2307 C C . ALA A 1 297 ? -0.298 21.778 23.388 1.00 96.69 297 ALA A C 1
ATOM 2309 O O . ALA A 1 297 ? 0.134 21.102 22.458 1.00 96.69 297 ALA A O 1
ATOM 2310 N N . ASP A 1 298 ? 0.507 22.518 24.152 1.00 96.69 298 ASP A N 1
ATOM 2311 C CA . ASP A 1 298 ? 1.952 22.637 23.936 1.00 96.69 298 ASP A CA 1
ATOM 2312 C C . ASP A 1 298 ? 2.687 21.306 24.167 1.00 96.69 298 ASP A C 1
ATOM 2314 O O . ASP A 1 298 ? 3.592 20.954 23.413 1.00 96.69 298 ASP A O 1
ATOM 2318 N N . GLU A 1 299 ? 2.274 20.529 25.167 1.00 96.69 299 GLU A N 1
ATOM 2319 C CA . GLU A 1 299 ? 2.852 19.222 25.480 1.00 96.69 299 GLU A CA 1
ATOM 2320 C C . GLU A 1 299 ? 2.507 18.159 24.429 1.00 96.69 299 GLU A C 1
ATOM 2322 O O . GLU A 1 299 ? 3.360 17.340 24.074 1.00 96.69 299 GLU A O 1
ATOM 2327 N N . VAL A 1 300 ? 1.280 18.185 23.902 1.00 95.94 300 VAL A N 1
ATOM 2328 C CA . VAL A 1 300 ? 0.867 17.315 22.794 1.00 95.94 300 VAL A CA 1
ATOM 2329 C C . VAL A 1 300 ? 1.565 17.729 21.496 1.00 95.94 300 VAL A C 1
ATOM 2331 O O . VAL A 1 300 ? 1.996 16.868 20.739 1.00 95.94 300 VAL A O 1
ATOM 2334 N N . LEU A 1 301 ? 1.783 19.016 21.231 1.00 94.38 301 LEU A N 1
ATOM 2335 C CA . LEU A 1 301 ? 2.580 19.426 20.067 1.00 94.38 301 LEU A CA 1
ATOM 2336 C C . LEU A 1 301 ? 4.040 19.001 20.183 1.00 94.38 301 LEU A C 1
ATOM 2338 O O . LEU A 1 301 ? 4.611 18.490 19.223 1.00 94.38 301 LEU A O 1
ATOM 2342 N N . ALA A 1 302 ? 4.637 19.186 21.360 1.00 93.75 302 ALA A N 1
ATOM 2343 C CA . ALA A 1 302 ? 6.032 18.840 21.607 1.00 93.75 302 ALA A CA 1
ATOM 2344 C C . ALA A 1 302 ? 6.303 17.327 21.533 1.00 93.75 302 ALA A C 1
ATOM 2346 O O . ALA A 1 302 ? 7.452 16.930 21.355 1.00 93.75 302 ALA A O 1
ATOM 2347 N N . GLY A 1 303 ? 5.268 16.489 21.675 1.00 89.12 303 GLY A N 1
ATOM 2348 C CA . GLY A 1 303 ? 5.365 15.035 21.523 1.00 89.12 303 GLY A CA 1
ATOM 2349 C C . GLY A 1 303 ? 5.388 14.539 20.072 1.00 89.12 303 GLY A C 1
ATOM 2350 O O . GLY A 1 303 ? 5.684 13.367 19.853 1.00 89.12 303 GLY A O 1
ATOM 2351 N N . GLY A 1 304 ? 5.074 15.398 19.096 1.00 87.12 304 GLY A N 1
ATOM 2352 C CA . GLY A 1 304 ? 5.074 15.041 17.679 1.00 87.12 304 GLY A CA 1
ATOM 2353 C C . GLY A 1 304 ? 6.476 15.014 17.041 1.00 87.12 304 GLY A C 1
ATOM 2354 O O . GLY A 1 304 ? 7.436 15.530 17.618 1.00 87.12 304 GLY A O 1
ATOM 2355 N N . PRO A 1 305 ? 6.607 14.466 15.817 1.00 86.69 305 PRO A N 1
ATOM 2356 C CA . PRO A 1 305 ? 5.548 13.855 15.008 1.00 86.69 305 PRO A CA 1
ATOM 2357 C C . PRO A 1 305 ? 5.101 12.489 15.551 1.00 86.69 305 PRO A C 1
ATOM 2359 O O . PRO A 1 305 ? 5.905 11.717 16.070 1.00 86.69 305 PRO A O 1
ATOM 2362 N N . TYR A 1 306 ? 3.810 12.185 15.411 1.00 87.12 306 TYR A N 1
ATOM 2363 C CA . TYR A 1 306 ? 3.227 10.919 15.857 1.00 87.12 306 TYR A CA 1
ATOM 2364 C C . TYR A 1 306 ? 3.244 9.880 14.740 1.00 87.12 306 TYR A C 1
ATOM 2366 O O . TYR A 1 306 ? 2.954 10.203 13.591 1.00 87.12 306 TYR A O 1
ATOM 2374 N N . ALA A 1 307 ? 3.553 8.626 15.080 1.00 81.25 307 ALA A N 1
ATOM 2375 C CA . ALA A 1 307 ? 3.585 7.532 14.107 1.00 81.25 307 ALA A CA 1
ATOM 2376 C C . ALA A 1 307 ? 2.199 7.244 13.505 1.00 81.25 307 ALA A C 1
ATOM 2378 O O . ALA A 1 307 ? 2.091 6.919 12.325 1.00 81.25 307 ALA A O 1
ATOM 2379 N N . ASP A 1 308 ? 1.150 7.383 14.314 1.00 82.38 308 ASP A N 1
ATOM 2380 C CA . ASP A 1 308 ? -0.237 7.149 13.939 1.00 82.38 308 ASP A CA 1
ATOM 2381 C C . ASP A 1 308 ? -1.199 7.902 14.881 1.00 82.38 308 ASP A C 1
ATOM 2383 O O . ASP A 1 308 ? -0.798 8.615 15.808 1.00 82.38 308 ASP A O 1
ATOM 2387 N N . ARG A 1 309 ? -2.500 7.758 14.609 1.00 87.19 309 ARG A N 1
ATOM 2388 C CA . ARG A 1 309 ? -3.588 8.356 15.393 1.00 87.19 309 ARG A CA 1
ATOM 2389 C C . ARG A 1 309 ? -3.623 7.852 16.835 1.00 87.19 309 ARG A C 1
ATOM 2391 O O . ARG A 1 309 ? -3.943 8.630 17.729 1.00 87.19 309 ARG A O 1
ATOM 2398 N N . GLU A 1 310 ? -3.312 6.579 17.064 1.00 89.25 310 GLU A N 1
ATOM 2399 C CA . GLU A 1 310 ? -3.338 5.977 18.399 1.00 89.25 310 GLU A CA 1
ATOM 2400 C C . GLU A 1 310 ? -2.249 6.589 19.285 1.00 89.25 310 GLU A C 1
ATOM 2402 O O . GLU A 1 310 ? -2.531 6.982 20.415 1.00 89.25 310 GLU A O 1
ATOM 2407 N N . ALA A 1 311 ? -1.041 6.778 18.750 1.00 91.50 311 ALA A N 1
ATOM 2408 C CA . ALA A 1 311 ? 0.055 7.442 19.443 1.00 91.50 311 ALA A CA 1
ATOM 2409 C C . ALA A 1 311 ? -0.287 8.896 19.817 1.00 91.50 311 ALA A C 1
ATOM 2411 O O . ALA A 1 311 ? -0.016 9.323 20.943 1.00 91.50 311 ALA A O 1
ATOM 2412 N N . LEU A 1 312 ? -0.924 9.645 18.908 1.00 94.62 312 LEU A N 1
ATOM 2413 C CA . LEU A 1 312 ? -1.390 11.008 19.180 1.00 94.62 312 LEU A CA 1
ATOM 2414 C C . LEU A 1 312 ? -2.453 11.034 20.290 1.00 94.62 312 LEU A C 1
ATOM 2416 O O . LEU A 1 312 ? -2.323 11.796 21.250 1.00 94.62 312 LEU A O 1
ATOM 2420 N N . LEU A 1 313 ? -3.489 10.196 20.184 1.00 95.31 313 LEU A N 1
ATOM 2421 C CA . LEU A 1 313 ? -4.557 10.123 21.186 1.00 95.31 313 LEU A CA 1
ATOM 2422 C C . LEU A 1 313 ? -4.031 9.638 22.543 1.00 95.31 313 LEU A C 1
ATOM 2424 O O . LEU A 1 313 ? -4.436 10.169 23.574 1.00 95.31 313 LEU A O 1
ATOM 2428 N N . GLY A 1 314 ? -3.093 8.689 22.557 1.00 95.44 314 GLY A N 1
ATOM 2429 C CA . GLY A 1 314 ? -2.431 8.213 23.770 1.00 95.44 314 GLY A CA 1
ATOM 2430 C C . GLY A 1 314 ? -1.641 9.319 24.469 1.00 95.44 314 GLY A C 1
ATOM 2431 O O . GLY A 1 314 ? -1.775 9.509 25.677 1.00 95.44 314 GLY A O 1
ATOM 2432 N N . ARG A 1 315 ? -0.883 10.125 23.715 1.00 96.00 315 ARG A N 1
ATOM 2433 C CA . ARG A 1 315 ? -0.142 11.256 24.288 1.00 96.00 315 ARG A CA 1
ATOM 2434 C C . ARG A 1 315 ? -1.066 12.364 24.797 1.00 96.00 315 ARG A C 1
ATOM 2436 O O . ARG A 1 315 ? -0.831 12.918 25.872 1.00 96.00 315 ARG A O 1
ATOM 2443 N N . ALA A 1 316 ? -2.130 12.656 24.052 1.00 96.75 316 ALA A N 1
ATOM 2444 C CA . ALA A 1 316 ? -3.190 13.569 24.468 1.00 96.75 316 ALA A CA 1
ATOM 2445 C C . ALA A 1 316 ? -3.884 13.105 25.761 1.00 96.75 316 ALA A C 1
ATOM 2447 O O . ALA A 1 316 ? -4.152 13.928 26.643 1.00 96.75 316 ALA A O 1
ATOM 2448 N N . ASP A 1 317 ? -4.120 11.798 25.900 1.00 97.38 317 ASP A N 1
ATOM 2449 C CA . ASP A 1 317 ? -4.709 11.185 27.089 1.00 97.38 317 ASP A CA 1
ATOM 2450 C C . ASP A 1 317 ? -3.805 11.355 28.314 1.00 97.38 317 ASP A C 1
ATOM 2452 O O . ASP A 1 317 ? -4.233 11.867 29.350 1.00 97.38 317 ASP A O 1
ATOM 2456 N N . GLU A 1 318 ? -2.532 10.981 28.185 1.00 96.50 318 GLU A N 1
ATOM 2457 C CA . GLU A 1 318 ? -1.541 11.109 29.255 1.00 96.50 318 GLU A CA 1
ATOM 2458 C C . GLU A 1 318 ? -1.418 12.550 29.761 1.00 96.50 318 GLU A C 1
ATOM 2460 O O . GLU A 1 318 ? -1.458 12.783 30.972 1.00 96.50 318 GLU A O 1
ATOM 2465 N N . ALA A 1 319 ? -1.323 13.521 28.848 1.00 96.31 319 ALA A N 1
ATOM 2466 C CA . ALA A 1 319 ? -1.198 14.932 29.203 1.00 96.31 319 ALA A CA 1
ATOM 2467 C C . ALA A 1 319 ? -2.457 15.471 29.913 1.00 96.31 319 ALA A C 1
ATOM 2469 O O . ALA A 1 319 ? -2.354 16.323 30.805 1.00 96.31 319 ALA A O 1
ATOM 2470 N N . ALA A 1 320 ? -3.646 14.977 29.540 1.00 96.06 320 ALA A N 1
ATOM 2471 C CA . ALA A 1 320 ? -4.922 15.372 30.141 1.00 96.06 320 ALA A CA 1
ATOM 2472 C C . ALA A 1 320 ? -5.127 14.770 31.543 1.00 96.06 320 ALA A C 1
ATOM 2474 O O . ALA A 1 320 ? -5.768 15.384 32.394 1.00 96.06 320 ALA A O 1
ATOM 2475 N N . ARG A 1 321 ? -4.538 13.605 31.842 1.00 94.06 321 ARG A N 1
ATOM 2476 C CA . ARG A 1 321 ? -4.562 13.027 33.202 1.00 94.06 321 ARG A CA 1
ATOM 2477 C C . ARG A 1 321 ? -3.784 13.859 34.224 1.00 94.06 321 ARG A C 1
ATOM 2479 O O . ARG A 1 321 ? -4.011 13.712 35.422 1.00 94.06 321 ARG A O 1
ATOM 2486 N N . GLN A 1 322 ? -2.883 14.726 33.767 1.00 93.81 322 GLN A N 1
ATOM 2487 C CA . GLN A 1 322 ? -2.024 15.559 34.614 1.00 93.81 322 GLN A CA 1
ATOM 2488 C C . GLN A 1 322 ? -2.563 16.984 34.824 1.00 93.81 322 GLN A C 1
ATOM 2490 O O . GLN A 1 322 ? -1.813 17.865 35.236 1.00 93.81 322 GLN A O 1
ATOM 2495 N N . LEU A 1 323 ? -3.847 17.235 34.537 1.00 94.94 323 LEU A N 1
ATOM 2496 C CA . LEU A 1 323 ? -4.451 18.552 34.744 1.00 94.94 323 LEU A CA 1
ATOM 2497 C C . LEU A 1 323 ? -4.391 18.985 36.216 1.00 94.94 323 LEU A C 1
ATOM 2499 O O . LEU A 1 323 ? -4.875 18.296 37.126 1.00 94.94 323 LEU A O 1
ATOM 2503 N N . SER A 1 324 ? -3.819 20.168 36.429 1.00 94.31 324 SER A N 1
ATOM 2504 C CA . SER A 1 324 ? -3.875 20.878 37.707 1.00 94.31 324 SER A CA 1
ATOM 2505 C C . SER A 1 324 ? -5.252 21.513 37.935 1.00 94.31 324 SER A C 1
ATOM 2507 O O . SER A 1 324 ? -6.064 21.618 37.016 1.00 94.31 324 SER A O 1
ATOM 2509 N N . ASP A 1 325 ? -5.523 21.960 39.162 1.00 90.88 325 ASP A N 1
ATOM 2510 C CA . ASP A 1 325 ? -6.816 22.568 39.518 1.00 90.88 325 ASP A CA 1
ATOM 2511 C C . ASP A 1 325 ? -7.083 23.860 38.744 1.00 90.88 325 ASP A C 1
ATOM 2513 O O . ASP A 1 325 ? -8.168 24.038 38.199 1.00 90.88 325 ASP A O 1
ATOM 2517 N N . ALA A 1 326 ? -6.058 24.701 38.594 1.00 91.62 326 ALA A N 1
ATOM 2518 C CA . ALA A 1 326 ? -6.155 25.933 37.817 1.00 91.62 326 ALA A CA 1
ATOM 2519 C C . ALA A 1 326 ? -6.454 25.661 36.331 1.00 91.62 326 ALA A C 1
ATOM 2521 O O . ALA A 1 326 ? -7.205 26.394 35.694 1.00 91.62 326 ALA A O 1
ATOM 2522 N N . GLU A 1 327 ? -5.890 24.589 35.770 1.00 94.00 327 GLU A N 1
ATOM 2523 C CA . GLU A 1 327 ? -6.147 24.199 34.381 1.00 94.00 327 GLU A CA 1
ATOM 2524 C C . GLU A 1 327 ? -7.537 23.591 34.202 1.00 94.00 327 GLU A C 1
ATOM 2526 O O . GLU A 1 327 ? -8.177 23.818 33.176 1.00 94.00 327 GLU A O 1
ATOM 2531 N N . LEU A 1 328 ? -8.017 22.841 35.197 1.00 92.44 328 LEU A N 1
ATOM 2532 C CA . LEU A 1 328 ? -9.381 22.329 35.215 1.00 92.44 328 LEU A CA 1
ATOM 2533 C C . LEU A 1 328 ? -10.391 23.483 35.229 1.00 92.44 328 LEU A C 1
ATOM 2535 O O . LEU A 1 328 ? -11.314 23.489 34.420 1.00 92.44 328 LEU A O 1
ATOM 2539 N N . GLU A 1 329 ? -10.197 24.478 36.094 1.00 89.31 329 GLU A N 1
ATOM 2540 C CA . GLU A 1 329 ? -11.033 25.684 36.143 1.00 89.31 329 GLU A CA 1
ATOM 2541 C C . GLU A 1 329 ? -10.989 26.460 34.822 1.00 89.31 329 GLU A C 1
ATOM 2543 O O . GLU A 1 329 ? -12.034 26.825 34.278 1.00 89.31 329 GLU A O 1
ATOM 2548 N N . GLN A 1 330 ? -9.791 26.649 34.259 1.00 88.81 330 GLN A N 1
ATOM 2549 C CA . GLN A 1 330 ? -9.615 27.303 32.965 1.00 88.81 330 GLN A CA 1
ATOM 2550 C C . GLN A 1 330 ? -10.367 26.572 31.847 1.00 88.81 330 GLN A C 1
ATOM 2552 O O . GLN A 1 330 ? -11.019 27.215 31.023 1.00 88.81 330 GLN A O 1
ATOM 2557 N N . ALA A 1 331 ? -10.287 25.241 31.811 1.00 89.75 331 ALA A N 1
ATOM 2558 C CA . ALA A 1 331 ? -11.001 24.448 30.825 1.00 89.75 331 ALA A CA 1
ATOM 2559 C C . ALA A 1 331 ? -12.517 24.596 30.997 1.00 89.75 331 ALA A C 1
ATOM 2561 O O . ALA A 1 331 ? -13.215 24.883 30.027 1.00 89.75 331 ALA A O 1
ATOM 2562 N N . LEU A 1 332 ? -13.020 24.461 32.230 1.00 88.06 332 LEU A N 1
ATOM 2563 C CA . LEU A 1 332 ? -14.447 24.527 32.554 1.00 88.06 332 LEU A CA 1
ATOM 2564 C C . LEU A 1 332 ? -15.074 25.897 32.272 1.00 88.06 332 LEU A C 1
ATOM 2566 O O . LEU A 1 332 ? -16.242 25.944 31.896 1.00 88.06 332 LEU A O 1
ATOM 2570 N N . ALA A 1 333 ? -14.317 26.993 32.374 1.00 83.00 333 ALA A N 1
ATOM 2571 C CA . ALA A 1 333 ? -14.808 28.338 32.061 1.00 83.00 333 ALA A CA 1
ATOM 2572 C C . ALA A 1 333 ? -15.341 28.478 30.618 1.00 83.00 333 ALA A C 1
ATOM 2574 O O . ALA A 1 333 ? -16.161 29.353 30.343 1.00 83.00 333 ALA A O 1
ATOM 2575 N N . GLY A 1 334 ? -14.891 27.615 29.698 1.00 70.31 334 GLY A N 1
ATOM 2576 C CA . GLY A 1 334 ? -15.366 27.557 28.314 1.00 70.31 334 GLY A CA 1
ATOM 2577 C C . GLY A 1 334 ? -16.545 26.606 28.064 1.00 70.31 334 GLY A C 1
ATOM 2578 O O . GLY A 1 334 ? -17.024 26.541 26.932 1.00 70.31 334 GLY A O 1
ATOM 2579 N N . HIS A 1 335 ? -17.013 25.854 29.068 1.00 75.00 335 HIS A N 1
ATOM 2580 C CA . HIS A 1 335 ? -18.084 24.868 28.900 1.00 75.00 335 HIS A CA 1
ATOM 2581 C C . HIS A 1 335 ? -19.468 25.451 29.244 1.00 75.00 335 HIS A C 1
ATOM 2583 O O . HIS A 1 335 ? -19.669 25.927 30.362 1.00 75.00 335 HIS A O 1
ATOM 2589 N N . PRO A 1 336 ? -20.456 25.385 28.326 1.00 73.56 336 PRO A N 1
ATOM 2590 C CA . PRO A 1 336 ? -21.838 25.727 28.653 1.00 73.56 336 PRO A CA 1
ATOM 2591 C C . PRO A 1 336 ? -22.448 24.673 29.586 1.00 73.56 336 PRO A C 1
ATOM 2593 O O . PRO A 1 336 ? -22.038 23.508 29.568 1.00 73.56 336 PRO A O 1
ATOM 2596 N N . ARG A 1 337 ? -23.472 25.059 30.356 1.00 79.44 337 ARG A N 1
ATOM 2597 C CA . ARG A 1 337 ? -24.211 24.115 31.206 1.00 79.44 337 ARG A CA 1
ATOM 2598 C C . ARG A 1 337 ? -24.890 23.032 30.369 1.00 79.44 337 ARG A C 1
ATOM 2600 O O . ARG A 1 337 ? -25.312 23.272 29.234 1.00 79.44 337 ARG A O 1
ATOM 2607 N N . ILE A 1 338 ? -25.045 21.845 30.950 1.00 73.62 338 ILE A N 1
ATOM 2608 C CA . ILE A 1 338 ? -25.779 20.751 30.312 1.00 73.62 338 ILE A CA 1
ATOM 2609 C C . ILE A 1 338 ? -27.263 21.133 30.179 1.00 73.62 338 ILE A C 1
ATOM 2611 O O . ILE A 1 338 ? -27.926 21.419 31.175 1.00 73.62 338 ILE A O 1
ATOM 2615 N N . GLY A 1 339 ? -27.783 21.131 28.948 1.00 61.19 339 GLY A N 1
ATOM 2616 C CA . GLY A 1 339 ? -29.150 21.544 28.610 1.00 61.19 339 GLY A CA 1
ATOM 2617 C C . GLY A 1 339 ? -29.302 23.013 28.186 1.00 61.19 339 GLY A C 1
ATOM 2618 O O . GLY A 1 339 ? -30.398 23.415 27.792 1.00 61.19 339 GLY A O 1
ATOM 2619 N N . GLU A 1 340 ? -28.234 23.818 28.213 1.00 72.25 340 GLU A N 1
ATOM 2620 C CA . GLU A 1 340 ? -28.227 25.181 27.666 1.00 72.25 340 GLU A CA 1
ATOM 2621 C C . GLU A 1 340 ? -27.705 25.214 26.216 1.00 72.25 340 GLU A C 1
ATOM 2623 O O . GLU A 1 340 ? -26.920 24.371 25.777 1.00 72.25 340 GLU A O 1
ATOM 2628 N N . ARG A 1 341 ? -28.136 26.213 25.430 1.00 59.19 341 ARG A N 1
ATOM 2629 C CA . ARG A 1 341 ? -27.655 26.386 24.049 1.00 59.19 341 ARG A CA 1
ATOM 2630 C C . ARG A 1 341 ? -26.227 26.935 24.048 1.00 59.19 341 ARG A C 1
ATOM 2632 O O . ARG A 1 341 ? -26.024 28.112 24.326 1.00 59.19 341 ARG A O 1
ATOM 2639 N N . GLY A 1 342 ? -25.266 26.094 23.674 1.00 63.56 342 GLY A N 1
ATOM 2640 C CA . GLY A 1 342 ? -23.889 26.491 23.363 1.00 63.56 342 GLY A CA 1
ATOM 2641 C C . GLY A 1 342 ? -23.635 26.704 21.864 1.00 63.56 342 GLY A C 1
ATOM 2642 O O . GLY A 1 342 ? -24.566 26.767 21.052 1.00 63.56 342 GLY A O 1
ATOM 2643 N N . GLY A 1 343 ? -22.351 26.774 21.495 1.00 65.88 343 GLY A N 1
ATOM 2644 C CA . GLY A 1 343 ? -21.906 26.758 20.097 1.00 65.88 343 GLY A CA 1
ATOM 2645 C C . GLY A 1 343 ? -22.231 25.437 19.382 1.00 65.88 343 GLY A C 1
ATOM 2646 O O . GLY A 1 343 ? -22.673 24.472 20.004 1.00 65.88 343 GLY A O 1
ATOM 2647 N N . ALA A 1 344 ? -21.998 25.381 18.065 1.00 60.09 344 ALA A N 1
ATOM 2648 C CA . ALA A 1 344 ? -22.355 24.231 17.220 1.00 60.09 344 ALA A CA 1
ATOM 2649 C C . ALA A 1 344 ? -21.802 22.884 17.736 1.00 60.09 344 ALA A C 1
ATOM 2651 O O . ALA A 1 344 ? -22.491 21.867 17.692 1.00 60.09 344 ALA A O 1
ATOM 2652 N N . GLN A 1 345 ? -20.590 22.888 18.295 1.00 65.38 345 GLN A N 1
ATOM 2653 C CA . GLN A 1 345 ? -19.938 21.696 18.843 1.00 65.38 345 GLN A CA 1
ATOM 2654 C C . GLN A 1 345 ? -20.646 21.178 20.107 1.00 65.38 345 GLN A C 1
ATOM 2656 O O . GLN A 1 345 ? -20.943 19.991 20.211 1.00 65.38 345 GLN A O 1
ATOM 2661 N N . SER A 1 346 ? -21.044 22.077 21.013 1.00 67.88 346 SER A N 1
ATOM 2662 C CA . SER A 1 346 ? -21.824 21.728 22.208 1.00 67.88 346 SER A CA 1
ATOM 2663 C C . SER A 1 346 ? -23.228 21.215 21.868 1.00 67.88 346 SER A C 1
ATOM 2665 O O . SER A 1 346 ? -23.749 20.350 22.566 1.00 67.88 346 SER A O 1
ATOM 2667 N N . GLN A 1 347 ? -23.840 21.716 20.789 1.00 68.62 347 GLN A N 1
ATOM 2668 C CA . GLN A 1 347 ? -25.149 21.239 20.321 1.00 68.62 347 GLN A CA 1
ATOM 2669 C C . GLN A 1 347 ? -25.084 19.804 19.790 1.00 68.62 347 GLN A C 1
ATOM 2671 O O . GLN A 1 347 ? -25.997 19.021 20.038 1.00 68.62 347 GLN A O 1
ATOM 2676 N N . SER A 1 348 ? -23.999 19.444 19.099 1.00 69.31 348 SER A N 1
ATOM 2677 C CA . SER A 1 348 ? -23.764 18.065 18.660 1.00 69.31 348 SER A CA 1
ATOM 2678 C C . SER A 1 348 ? -23.542 17.128 19.855 1.00 69.31 348 SER A C 1
ATOM 2680 O O . SER A 1 348 ? -24.181 16.078 19.953 1.00 69.31 348 SER A O 1
ATOM 2682 N N . GLU A 1 349 ? -22.698 17.541 20.808 1.00 76.19 349 GLU A N 1
ATOM 2683 C CA . GLU A 1 349 ? -22.363 16.772 22.018 1.00 76.19 349 GLU A CA 1
ATOM 2684 C C . GLU A 1 349 ? -23.571 16.508 22.929 1.00 76.19 349 GLU A C 1
ATOM 2686 O O . GLU A 1 349 ? -23.627 15.465 23.579 1.00 76.19 349 GLU A O 1
ATOM 2691 N N . GLN A 1 350 ? -24.536 17.431 22.965 1.00 76.62 350 GLN A N 1
ATOM 2692 C CA . GLN A 1 350 ? -25.733 17.360 23.809 1.00 76.62 350 GLN A CA 1
ATOM 2693 C C . GLN A 1 350 ? -27.021 17.091 23.012 1.00 76.62 350 GLN A C 1
ATOM 2695 O O . GLN A 1 350 ? -28.118 17.347 23.500 1.00 76.62 350 GLN A O 1
ATOM 2700 N N . SER A 1 351 ? -26.916 16.557 21.792 1.00 74.25 351 SER A N 1
ATOM 2701 C CA . SER A 1 351 ? -28.062 16.341 20.889 1.00 74.25 351 SER A CA 1
ATOM 2702 C C . SER A 1 351 ? -29.171 15.438 21.459 1.00 74.25 351 SER A C 1
ATOM 2704 O O . SER A 1 351 ? -30.329 15.579 21.072 1.00 74.25 351 SER A O 1
ATOM 2706 N N . GLY A 1 352 ? -28.840 14.546 22.401 1.00 70.31 352 GLY A N 1
ATOM 2707 C CA . GLY A 1 352 ? -29.796 13.691 23.122 1.00 70.31 352 GLY A CA 1
ATOM 2708 C C . GLY A 1 352 ? -30.395 14.304 24.396 1.00 70.31 352 GLY A C 1
ATOM 2709 O O . GLY A 1 352 ? -31.257 13.689 25.023 1.00 70.31 352 GLY A O 1
ATOM 2710 N N . VAL A 1 353 ? -29.964 15.503 24.800 1.00 75.62 353 VAL A N 1
ATOM 2711 C CA . VAL A 1 353 ? -30.339 16.112 26.082 1.00 75.62 353 VAL A CA 1
ATOM 2712 C C . VAL A 1 353 ? -31.484 17.098 25.882 1.00 75.62 353 VAL A C 1
ATOM 2714 O O . VAL A 1 353 ? -31.310 18.188 25.341 1.00 75.62 353 VAL A O 1
ATOM 2717 N N . SER A 1 354 ? -32.675 16.729 26.351 1.00 75.94 354 SER A N 1
ATOM 2718 C CA . SER A 1 354 ? -33.815 17.649 26.401 1.00 75.94 354 SER A CA 1
ATOM 2719 C C . SER A 1 354 ? -33.772 18.483 27.690 1.00 75.94 354 SER A C 1
ATOM 2721 O O . SER A 1 354 ? -33.657 17.901 28.771 1.00 75.94 354 SER A O 1
ATOM 2723 N N . PRO A 1 355 ? -33.889 19.824 27.620 1.00 74.88 355 PRO A N 1
ATOM 2724 C CA . PRO A 1 355 ? -33.944 20.664 28.813 1.00 74.88 355 PRO A CA 1
ATOM 2725 C C . PRO A 1 355 ? -35.133 20.285 29.704 1.00 74.88 355 PRO A C 1
ATOM 2727 O O . PRO A 1 355 ? -36.244 20.080 29.213 1.00 74.88 355 PRO A O 1
ATOM 2730 N N . SER A 1 356 ? -34.917 20.230 31.018 1.00 83.25 356 SER A N 1
ATOM 2731 C CA . SER A 1 356 ? -35.984 20.049 32.005 1.00 83.25 356 SER A CA 1
ATOM 2732 C C . SER A 1 356 ? -35.718 20.886 33.253 1.00 83.25 356 SER A C 1
ATOM 2734 O O . SER A 1 356 ? -34.564 21.131 33.610 1.00 83.25 356 SER A O 1
ATOM 2736 N N . ASP A 1 357 ? -36.782 21.288 33.953 1.00 83.62 357 ASP A N 1
ATOM 2737 C CA . ASP A 1 357 ? -36.665 22.057 35.200 1.00 83.62 357 ASP A CA 1
ATOM 2738 C C . ASP A 1 357 ? -35.878 21.290 36.274 1.00 83.62 357 ASP A C 1
ATOM 2740 O O . ASP A 1 357 ? -35.121 21.889 37.038 1.00 83.62 357 ASP A O 1
ATOM 2744 N N . ARG A 1 358 ? -36.007 19.954 36.301 1.00 86.69 358 ARG A N 1
ATOM 2745 C CA . ARG A 1 358 ? -35.249 19.074 37.206 1.00 86.69 358 ARG A CA 1
ATOM 2746 C C . ARG A 1 358 ? -33.751 19.147 36.927 1.00 86.69 358 ARG A C 1
ATOM 2748 O O . ARG A 1 358 ? -32.967 19.328 37.853 1.00 86.69 358 ARG A O 1
ATOM 2755 N N . LEU A 1 359 ? -33.360 19.056 35.656 1.00 85.62 359 LEU A N 1
ATOM 2756 C CA . LEU A 1 359 ? -31.958 19.127 35.251 1.00 85.62 359 LEU A CA 1
ATOM 2757 C C . LEU A 1 359 ? -31.364 20.516 35.524 1.00 85.62 359 LEU A C 1
ATOM 2759 O O . LEU A 1 359 ? -30.238 20.613 36.004 1.00 85.62 359 LEU A O 1
ATOM 2763 N N . ALA A 1 360 ? -32.125 21.589 35.295 1.00 86.12 360 ALA A N 1
ATOM 2764 C CA . ALA A 1 360 ? -31.688 22.949 35.609 1.00 86.12 360 ALA A CA 1
ATOM 2765 C C . ALA A 1 360 ? -31.466 23.158 37.120 1.00 86.12 360 ALA A C 1
ATOM 2767 O O . ALA A 1 360 ? -30.440 23.703 37.527 1.00 86.12 360 ALA A O 1
ATOM 2768 N N . GLN A 1 361 ? -32.391 22.681 37.962 1.00 90.00 361 GLN A N 1
ATOM 2769 C CA . GLN A 1 361 ? -32.250 22.742 39.423 1.00 90.00 361 GLN A CA 1
ATOM 2770 C C . GLN A 1 361 ? -31.057 21.921 39.920 1.00 90.00 361 GLN A C 1
ATOM 2772 O O . GLN A 1 361 ? -30.309 22.385 40.779 1.00 90.00 361 GLN A O 1
ATOM 2777 N N . ALA A 1 362 ? -30.855 20.728 39.359 1.00 90.69 362 ALA A N 1
ATOM 2778 C CA . ALA A 1 362 ? -29.736 19.863 39.704 1.00 90.69 362 ALA A CA 1
ATOM 2779 C C . ALA A 1 362 ? -28.383 20.506 39.339 1.00 90.69 362 ALA A C 1
ATOM 2781 O O . ALA A 1 362 ? -27.487 20.544 40.179 1.00 90.69 362 ALA A O 1
ATOM 2782 N N . ASN A 1 363 ? -28.254 21.106 38.148 1.00 90.19 363 ASN A N 1
ATOM 2783 C CA . ASN A 1 363 ? -27.057 21.870 37.765 1.00 90.19 363 ASN A CA 1
ATOM 2784 C C . ASN A 1 363 ? -26.781 23.033 38.734 1.00 90.19 363 ASN A C 1
ATOM 2786 O O . ASN A 1 363 ? -25.647 23.207 39.175 1.00 90.19 363 ASN A O 1
ATOM 2790 N N . ALA A 1 364 ? -27.811 23.796 39.118 1.00 91.12 364 ALA A N 1
ATOM 2791 C CA . ALA A 1 364 ? -27.657 24.901 40.066 1.00 91.12 364 ALA A CA 1
ATOM 2792 C C . ALA A 1 364 ? -27.215 24.423 41.463 1.00 91.12 364 ALA A C 1
ATOM 2794 O O . ALA A 1 364 ? -26.378 25.062 42.099 1.00 91.12 364 ALA A O 1
ATOM 2795 N N . ALA A 1 365 ? -27.749 23.292 41.937 1.00 93.19 365 ALA A N 1
ATOM 2796 C CA . ALA A 1 365 ? -27.335 22.684 43.201 1.00 93.19 365 ALA A CA 1
ATOM 2797 C C . ALA A 1 365 ? -25.886 22.170 43.151 1.00 93.19 365 ALA A C 1
ATOM 2799 O O . ALA A 1 365 ? -25.155 22.291 44.134 1.00 93.19 365 ALA A O 1
ATOM 2800 N N . TYR A 1 366 ? -25.466 21.630 42.005 1.00 94.56 366 TYR A N 1
ATOM 2801 C CA . TYR A 1 366 ? -24.096 21.184 41.779 1.00 94.56 366 TYR A CA 1
ATOM 2802 C C . TYR A 1 366 ? -23.104 22.355 41.811 1.00 94.56 366 TYR A C 1
ATOM 2804 O O . TYR A 1 366 ? -22.121 22.299 42.551 1.00 94.56 366 TYR A O 1
ATOM 2812 N N . GLU A 1 367 ? -23.401 23.446 41.096 1.00 91.81 367 GLU A N 1
ATOM 2813 C CA . GLU A 1 367 ? -22.583 24.668 41.102 1.00 91.81 367 GLU A CA 1
ATOM 2814 C C . GLU A 1 367 ? -22.441 25.249 42.515 1.00 91.81 367 GLU A C 1
ATOM 2816 O O . GLU A 1 367 ? -21.339 25.600 42.923 1.00 91.81 367 GLU A O 1
ATOM 2821 N N . GLN A 1 368 ? -23.521 25.282 43.303 1.00 93.19 368 GLN A N 1
ATOM 2822 C CA . GLN A 1 368 ? -23.469 25.770 44.687 1.00 93.19 368 GLN A CA 1
ATOM 2823 C C . GLN A 1 368 ? -22.577 24.926 45.605 1.00 93.19 368 GLN A C 1
ATOM 2825 O O . GLN A 1 368 ? -22.029 25.458 46.569 1.00 93.19 368 GLN A O 1
ATOM 2830 N N . ARG A 1 369 ? -22.466 23.617 45.353 1.00 93.38 369 ARG A N 1
ATOM 2831 C CA . ARG A 1 369 ? -21.675 22.709 46.190 1.00 93.38 369 ARG A CA 1
ATOM 2832 C C . ARG A 1 369 ? -20.201 22.705 45.810 1.00 93.38 369 ARG A C 1
ATOM 2834 O O . ARG A 1 369 ? -19.360 22.771 46.697 1.00 93.38 369 ARG A O 1
ATOM 2841 N N . PHE A 1 370 ? -19.907 22.564 44.520 1.00 91.75 370 PHE A N 1
ATOM 2842 C CA . PHE A 1 370 ? -18.554 22.296 44.023 1.00 91.75 370 PHE A CA 1
ATOM 2843 C C . PHE A 1 370 ? -17.881 23.512 43.367 1.00 91.75 370 PHE A C 1
ATOM 2845 O O . PHE A 1 370 ? -16.759 23.383 42.865 1.00 91.75 370 PHE A O 1
ATOM 2852 N N . ASP A 1 371 ? -18.569 24.662 43.350 1.00 89.88 371 ASP A N 1
ATOM 2853 C CA . ASP A 1 371 ? -18.125 25.945 42.780 1.00 89.88 371 ASP A CA 1
ATOM 2854 C C . ASP A 1 371 ? -17.661 25.833 41.317 1.00 89.88 371 ASP A C 1
ATOM 2856 O O . ASP A 1 371 ? -16.698 26.456 40.877 1.00 89.88 371 ASP A O 1
ATOM 2860 N N . ARG A 1 372 ? -18.318 24.952 40.550 1.00 88.38 372 ARG A N 1
ATOM 2861 C CA . ARG A 1 372 ? -18.009 24.680 39.140 1.00 88.38 372 ARG A CA 1
ATOM 2862 C C . ARG A 1 372 ? -19.213 24.108 38.403 1.00 88.38 372 ARG A C 1
ATOM 2864 O O . ARG A 1 372 ? -20.078 23.481 39.013 1.00 88.38 372 ARG A O 1
ATOM 2871 N N . VAL A 1 373 ? -19.235 24.265 37.082 1.00 90.62 373 VAL A N 1
ATOM 2872 C CA . VAL A 1 373 ? -20.274 23.671 36.227 1.00 90.62 373 VAL A CA 1
ATOM 2873 C C . VAL A 1 373 ? -20.215 22.141 36.264 1.00 90.62 373 VAL A C 1
ATOM 2875 O O . VAL A 1 373 ? -19.135 21.546 36.329 1.00 90.62 373 VAL A O 1
ATOM 2878 N N . PHE A 1 374 ? -21.378 21.491 36.199 1.00 91.25 374 PHE A N 1
ATOM 2879 C CA . PHE A 1 374 ? -21.446 20.040 36.048 1.00 91.25 374 PHE A CA 1
ATOM 2880 C C . PHE A 1 374 ? -20.986 19.638 34.645 1.00 91.25 374 PHE A C 1
ATOM 2882 O O . PHE A 1 374 ? -21.553 20.080 33.644 1.00 91.25 374 PHE A O 1
ATOM 2889 N N . LEU A 1 375 ? -19.967 18.779 34.572 1.00 90.88 375 LEU A N 1
ATOM 2890 C CA . LEU A 1 375 ? -19.417 18.290 33.312 1.00 90.88 375 LEU A CA 1
ATOM 2891 C C . LEU A 1 375 ? -19.532 16.772 33.216 1.00 90.88 375 LEU A C 1
ATOM 2893 O O . LEU A 1 375 ? -19.082 16.035 34.098 1.00 90.88 375 LEU A O 1
ATOM 2897 N N . ILE A 1 376 ? -20.077 16.308 32.096 1.00 92.06 376 ILE A N 1
ATOM 2898 C CA . ILE A 1 376 ? -20.228 14.893 31.779 1.00 92.06 376 ILE A CA 1
ATOM 2899 C C . ILE A 1 376 ? -20.089 14.672 30.270 1.00 92.06 376 ILE A C 1
ATOM 2901 O O . ILE A 1 376 ? -20.587 15.469 29.473 1.00 92.06 376 ILE A O 1
ATOM 2905 N N . ARG A 1 377 ? -19.452 13.572 29.848 1.00 91.31 377 ARG A N 1
ATOM 2906 C CA . ARG A 1 377 ? -19.489 13.148 28.439 1.00 91.31 377 ARG A CA 1
ATOM 2907 C C . ARG A 1 377 ? -20.911 12.692 28.100 1.00 91.31 377 ARG A C 1
ATOM 2909 O O . ARG A 1 377 ? -21.323 11.600 28.496 1.00 91.31 377 ARG A O 1
ATOM 2916 N N . ALA A 1 378 ? -21.657 13.549 27.404 1.00 85.88 378 ALA A N 1
ATOM 2917 C CA . ALA A 1 378 ? -23.082 13.363 27.119 1.00 85.88 378 ALA A CA 1
ATOM 2918 C C . ALA A 1 378 ? -23.371 12.468 25.899 1.00 85.88 378 ALA A C 1
ATOM 2920 O O . ALA A 1 378 ? -24.454 11.898 25.808 1.00 85.88 378 ALA A O 1
ATOM 2921 N N . ALA A 1 379 ? -22.414 12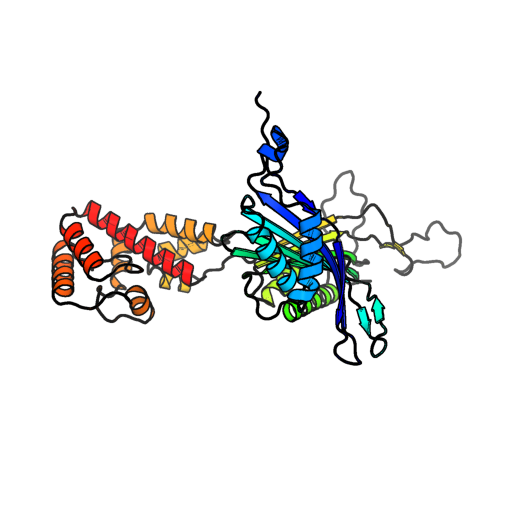.296 24.979 1.00 80.38 379 ALA A N 1
ATOM 2922 C CA . ALA A 1 379 ? -22.611 11.479 23.780 1.00 80.38 379 ALA A CA 1
ATOM 2923 C C . ALA A 1 379 ? -23.067 10.054 24.144 1.00 80.38 379 ALA A C 1
ATOM 2925 O O . ALA A 1 379 ? -22.376 9.368 24.893 1.00 80.38 379 ALA A O 1
ATOM 2926 N N . GLY A 1 380 ? -24.215 9.613 23.623 1.00 81.38 380 GLY A N 1
ATOM 2927 C CA . GLY A 1 380 ? -24.782 8.286 23.900 1.00 81.38 380 GLY A CA 1
ATOM 2928 C C . GLY A 1 380 ? -25.501 8.138 25.247 1.00 81.38 380 GLY A C 1
ATOM 2929 O O . GLY A 1 380 ? -25.769 7.004 25.628 1.00 81.38 380 GLY A O 1
ATOM 2930 N N . ARG A 1 381 ? -25.785 9.241 25.957 1.00 86.62 381 ARG A N 1
ATOM 2931 C CA . ARG A 1 381 ? -26.618 9.264 27.169 1.00 86.62 381 ARG A CA 1
ATOM 2932 C C . ARG A 1 381 ? -27.897 10.064 26.946 1.00 86.62 381 ARG A C 1
ATOM 2934 O O . ARG A 1 381 ? -27.873 11.068 26.230 1.00 86.62 381 ARG A O 1
ATOM 2941 N N . ASP A 1 382 ? -28.987 9.649 27.579 1.00 85.69 382 ASP A N 1
ATOM 2942 C CA . ASP A 1 382 ? -30.220 10.438 27.631 1.00 85.69 382 ASP A CA 1
ATOM 2943 C C . ASP A 1 382 ? -30.257 11.405 28.835 1.00 85.69 382 ASP A C 1
ATOM 2945 O O . ASP A 1 382 ? -29.356 11.448 29.679 1.00 85.69 382 ASP A O 1
ATOM 2949 N N . ALA A 1 383 ? -31.291 12.248 28.894 1.00 84.69 383 ALA A N 1
ATOM 2950 C CA . ALA A 1 383 ? -31.421 13.264 29.937 1.00 84.69 383 ALA A CA 1
ATOM 2951 C C . ALA A 1 383 ? -31.664 12.686 31.349 1.00 84.69 383 ALA A C 1
ATOM 2953 O O . ALA A 1 383 ? -31.260 13.321 32.324 1.00 84.69 383 ALA A O 1
ATOM 2954 N N . GLU A 1 384 ? -32.301 11.516 31.479 1.00 86.75 384 GLU A N 1
ATOM 2955 C CA . GLU A 1 384 ? -32.530 10.868 32.781 1.00 86.75 384 GLU A CA 1
ATOM 2956 C C . GLU A 1 384 ? -31.245 10.194 33.279 1.00 86.75 384 GLU A C 1
ATOM 2958 O O . GLU A 1 384 ? -30.917 10.310 34.458 1.00 86.75 384 GLU A O 1
ATOM 2963 N N . GLU A 1 385 ? -30.459 9.578 32.392 1.00 89.81 385 GLU A N 1
ATOM 2964 C CA . GLU A 1 385 ? -29.138 9.030 32.728 1.00 89.81 385 GLU A CA 1
ATOM 2965 C C . GLU A 1 385 ? -28.173 10.121 33.210 1.00 89.81 385 GLU A C 1
ATOM 2967 O O . GLU A 1 385 ? -27.455 9.938 34.194 1.00 89.81 385 GLU A O 1
ATOM 2972 N N . ILE A 1 386 ? -28.174 11.282 32.549 1.00 90.81 386 ILE A N 1
ATOM 2973 C CA . ILE A 1 386 ? -27.373 12.443 32.960 1.00 90.81 386 ILE A CA 1
ATOM 2974 C C . ILE A 1 386 ? -27.823 12.969 34.324 1.00 90.81 386 ILE A C 1
ATOM 2976 O O . ILE A 1 386 ? -26.978 13.291 35.161 1.00 90.81 386 ILE A O 1
ATOM 2980 N N . LEU A 1 387 ? -29.136 13.068 34.555 1.00 90.38 387 LEU A N 1
ATOM 2981 C CA . LEU A 1 387 ? -29.675 13.527 35.831 1.00 90.38 387 LEU A CA 1
ATOM 2982 C C . LEU A 1 387 ? -29.320 12.559 36.966 1.00 90.38 387 LEU A C 1
ATOM 2984 O O . LEU A 1 387 ? -28.876 13.007 38.020 1.00 90.38 387 LEU A O 1
ATOM 2988 N N . ALA A 1 388 ? -29.450 11.251 36.735 1.00 92.69 388 ALA A N 1
ATOM 2989 C CA . ALA A 1 388 ? -29.064 10.225 37.697 1.00 92.69 388 ALA A CA 1
ATOM 2990 C C . ALA A 1 388 ? -27.567 10.302 38.042 1.00 92.69 388 ALA A C 1
ATOM 2992 O O . ALA A 1 388 ? -27.193 10.178 39.209 1.00 92.69 388 ALA A O 1
ATOM 2993 N N . GLU A 1 389 ? -26.710 10.558 37.049 1.00 94.75 389 GLU A N 1
ATOM 2994 C CA . GLU A 1 389 ? -25.274 10.728 37.275 1.00 94.75 389 GLU A CA 1
ATOM 2995 C C . GLU A 1 389 ? -24.965 11.993 38.085 1.00 94.75 389 GLU A C 1
ATOM 2997 O O . GLU A 1 389 ? -24.154 11.955 39.008 1.00 94.75 389 GLU A O 1
ATOM 3002 N N . LEU A 1 390 ? -25.649 13.102 37.795 1.00 93.81 390 LEU A N 1
ATOM 3003 C CA . LEU A 1 390 ? -25.526 14.341 38.561 1.00 93.81 390 LEU A CA 1
ATOM 3004 C C . LEU A 1 390 ? -25.945 14.117 40.023 1.00 93.81 390 LEU A C 1
ATOM 3006 O O . LEU A 1 390 ? -25.187 14.430 40.941 1.00 93.81 390 LEU A O 1
ATOM 3010 N N . GLU A 1 391 ? -27.113 13.516 40.257 1.00 93.50 391 GLU A N 1
ATOM 3011 C CA . GLU A 1 391 ? -27.619 13.207 41.600 1.00 93.50 391 GLU A CA 1
ATOM 3012 C C . GLU A 1 391 ? -26.682 12.259 42.372 1.00 93.50 391 GLU A C 1
ATOM 3014 O O . GLU A 1 391 ? -26.471 12.440 43.575 1.00 93.50 391 GLU A O 1
ATOM 3019 N N . ARG A 1 392 ? -26.065 11.281 41.694 1.00 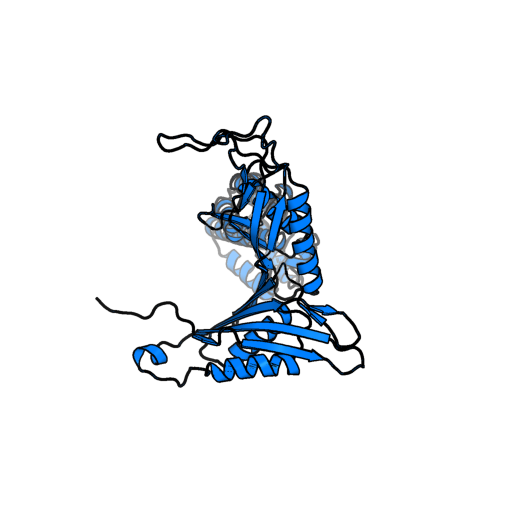96.12 392 ARG A N 1
ATOM 3020 C CA . ARG A 1 392 ? -25.056 10.390 42.285 1.00 96.12 392 ARG A CA 1
ATOM 3021 C C . ARG A 1 392 ? -23.787 11.151 42.668 1.00 96.12 392 ARG A C 1
ATOM 3023 O O . ARG A 1 392 ? -23.284 10.976 43.777 1.00 96.12 392 ARG A O 1
ATOM 3030 N N . ARG A 1 393 ? -23.278 11.999 41.773 1.00 95.81 393 ARG A N 1
ATOM 3031 C CA . ARG A 1 393 ? -22.057 12.801 41.970 1.00 95.81 393 ARG A CA 1
ATOM 3032 C C . ARG A 1 393 ? -22.206 13.860 43.052 1.00 95.81 393 ARG A C 1
ATOM 3034 O O . ARG A 1 393 ? -21.258 14.148 43.772 1.00 95.81 393 ARG A O 1
ATOM 3041 N N . MET A 1 394 ? -23.432 14.307 43.316 1.00 95.44 394 MET A N 1
ATOM 3042 C CA . MET A 1 394 ? -23.752 15.077 44.519 1.00 95.44 394 MET A CA 1
ATOM 3043 C C . MET A 1 394 ? -23.503 14.312 45.828 1.00 95.44 394 MET A C 1
ATOM 3045 O O . MET A 1 394 ? -23.662 14.899 46.889 1.00 95.44 394 MET A O 1
ATOM 3049 N N . GLN A 1 395 ? -23.120 13.035 45.826 1.00 95.62 395 GLN A N 1
ATOM 3050 C CA . GLN A 1 395 ? -22.688 12.322 47.035 1.00 95.62 395 GLN A CA 1
ATOM 3051 C C . GLN A 1 395 ? -21.162 12.180 47.146 1.00 95.62 395 GLN A C 1
ATOM 3053 O O . GLN A 1 395 ? -20.681 11.725 48.183 1.00 95.62 395 GLN A O 1
ATOM 3058 N N . ASN A 1 396 ? -20.399 12.590 46.127 1.00 96.00 396 ASN A N 1
ATOM 3059 C CA . ASN A 1 396 ? -18.938 12.527 46.126 1.00 96.00 396 ASN A CA 1
ATOM 3060 C C . ASN A 1 396 ? -18.326 13.544 47.110 1.00 96.00 396 ASN A C 1
ATOM 3062 O O . ASN A 1 396 ? -18.877 14.627 47.331 1.00 96.00 396 ASN A O 1
ATOM 3066 N N . ASP A 1 397 ? -17.162 13.217 47.675 1.00 95.69 397 ASP A N 1
ATOM 3067 C CA . ASP A 1 397 ? -16.284 14.236 48.260 1.00 95.69 397 ASP A CA 1
ATOM 3068 C C . ASP A 1 397 ? -15.566 15.035 47.155 1.00 95.69 397 ASP A C 1
ATOM 3070 O O . ASP A 1 397 ? -15.576 14.650 45.983 1.00 95.69 397 ASP A O 1
ATOM 3074 N N . ASP A 1 398 ? -14.947 16.162 47.514 1.00 92.81 398 ASP A N 1
ATOM 3075 C CA . ASP A 1 398 ? -14.341 17.072 46.533 1.00 92.81 398 ASP A CA 1
ATOM 3076 C C . ASP A 1 398 ? -13.209 16.414 45.728 1.00 92.81 398 ASP A C 1
ATOM 3078 O O . ASP A 1 398 ? -13.012 16.731 44.555 1.00 92.81 398 ASP A O 1
ATOM 3082 N N . ALA A 1 399 ? -12.467 15.479 46.331 1.00 92.50 399 ALA A N 1
ATOM 3083 C CA . ALA A 1 399 ? -11.359 14.798 45.667 1.00 92.50 399 ALA A CA 1
ATOM 3084 C C . ALA A 1 399 ? -11.860 13.783 44.629 1.00 92.50 399 ALA A C 1
ATOM 3086 O O . ALA A 1 399 ? -11.345 13.740 43.507 1.00 92.50 399 ALA A O 1
ATOM 3087 N N . ALA A 1 400 ? -12.876 12.995 44.985 1.00 94.25 400 ALA A N 1
ATOM 3088 C CA . ALA A 1 400 ? -13.542 12.066 44.084 1.00 94.25 400 ALA A CA 1
ATOM 3089 C C . ALA A 1 400 ? -14.234 12.816 42.939 1.00 94.25 400 ALA A C 1
ATOM 3091 O O . ALA A 1 400 ? -14.065 12.453 41.774 1.00 94.25 400 ALA A O 1
ATOM 3092 N N . GLU A 1 401 ? -14.933 13.909 43.251 1.00 94.81 401 GLU A N 1
ATOM 3093 C CA . GLU A 1 401 ? -15.633 14.712 42.252 1.00 94.81 401 GLU A CA 1
ATOM 3094 C C . GLU A 1 401 ? -14.668 15.387 41.274 1.00 94.81 401 GLU A C 1
ATOM 3096 O O . GLU A 1 401 ? -14.866 15.385 40.056 1.00 94.81 401 GLU A O 1
ATOM 3101 N N . ARG A 1 402 ? -13.555 15.910 41.792 1.00 92.62 402 ARG A N 1
ATOM 3102 C CA . ARG A 1 402 ? -12.470 16.434 40.966 1.00 92.62 402 ARG A CA 1
ATOM 3103 C C . ARG A 1 402 ? -11.939 15.368 40.008 1.00 92.62 402 ARG A C 1
ATOM 3105 O O . ARG A 1 402 ? -11.798 15.651 38.819 1.00 92.62 402 ARG A O 1
ATOM 3112 N N . ALA A 1 403 ? -11.623 14.172 40.507 1.00 92.56 403 ALA A N 1
ATOM 3113 C CA . ALA A 1 403 ? -11.082 13.092 39.681 1.00 92.56 403 ALA A CA 1
ATOM 3114 C C . ALA A 1 403 ? -12.050 12.705 38.552 1.00 92.56 403 ALA A C 1
ATOM 3116 O O . ALA A 1 403 ? -11.640 12.541 37.404 1.00 92.56 403 ALA A O 1
ATOM 3117 N N . GLU A 1 404 ? -13.341 12.634 38.861 1.00 95.00 404 GLU A N 1
ATOM 3118 C CA . GLU A 1 404 ? -14.380 12.306 37.893 1.00 95.00 404 GLU A CA 1
ATOM 3119 C C . GLU A 1 404 ? -14.637 13.425 36.874 1.00 95.00 404 GLU A C 1
ATOM 3121 O O . GLU A 1 404 ? -14.844 13.159 35.686 1.00 95.00 404 GLU A O 1
ATOM 3126 N N . THR A 1 405 ? -14.569 14.686 37.301 1.00 93.25 405 THR A N 1
ATOM 3127 C CA . THR A 1 405 ? -14.665 15.839 36.396 1.00 93.25 405 THR A CA 1
ATOM 3128 C C . THR A 1 405 ? -13.499 15.852 35.405 1.00 93.25 405 THR A C 1
ATOM 3130 O O . THR A 1 405 ? -13.725 16.034 34.208 1.00 93.25 405 THR A O 1
ATOM 3133 N N . VAL A 1 406 ? -12.266 15.606 35.872 1.00 93.38 406 VAL A N 1
ATOM 3134 C CA . VAL A 1 406 ? -11.082 15.484 35.002 1.00 93.38 406 VAL A CA 1
ATOM 3135 C C . VAL A 1 406 ? -11.255 14.339 34.009 1.00 93.38 406 VAL A C 1
ATOM 3137 O O . VAL A 1 406 ? -10.974 14.522 32.827 1.00 93.38 406 VAL A O 1
ATOM 3140 N N . ASP A 1 407 ? -11.756 13.182 34.447 1.00 94.38 407 ASP A N 1
ATOM 3141 C CA . ASP A 1 407 ? -11.970 12.047 33.548 1.00 94.38 407 ASP A CA 1
ATOM 3142 C C . ASP A 1 407 ? -13.022 12.344 32.467 1.00 94.38 407 ASP A C 1
ATOM 3144 O O . ASP A 1 407 ? -12.805 12.045 31.292 1.00 94.38 407 ASP A O 1
ATOM 3148 N N . ASN A 1 408 ? -14.127 13.008 32.818 1.00 94.44 408 ASN A N 1
ATOM 3149 C CA . ASN A 1 408 ? -15.130 13.423 31.835 1.00 94.44 408 ASN A CA 1
ATOM 3150 C C . ASN A 1 408 ? -14.582 14.475 30.860 1.00 94.44 408 ASN A C 1
ATOM 3152 O O . ASN A 1 408 ? -14.817 14.368 29.657 1.00 94.44 408 ASN A O 1
ATOM 3156 N N . LEU A 1 409 ? -13.828 15.462 31.352 1.00 93.38 409 LEU A N 1
ATOM 3157 C CA . LEU A 1 409 ? -13.189 16.477 30.512 1.00 93.38 409 LEU A CA 1
ATOM 3158 C C . LEU A 1 409 ? -12.185 15.854 29.536 1.00 93.38 409 LEU A C 1
ATOM 3160 O O . LEU A 1 409 ? -12.199 16.178 28.350 1.00 93.38 409 LEU A O 1
ATOM 3164 N N . ARG A 1 410 ? -11.369 14.911 30.015 1.00 95.00 410 ARG A N 1
ATOM 3165 C CA . ARG A 1 410 ? -10.434 14.107 29.217 1.00 95.00 410 ARG A CA 1
ATOM 3166 C C . ARG A 1 410 ? -11.156 13.332 28.118 1.00 95.00 410 ARG A C 1
ATOM 3168 O O . ARG A 1 410 ? -10.762 13.422 26.961 1.00 95.00 410 ARG A O 1
ATOM 3175 N N . GLN A 1 411 ? -12.229 12.609 28.450 1.00 94.12 411 GLN A N 1
ATOM 3176 C CA . GLN A 1 411 ? -13.025 11.875 27.459 1.00 94.12 411 GLN A CA 1
ATOM 3177 C C . GLN A 1 411 ? -13.598 12.802 26.377 1.00 94.12 411 GLN A C 1
ATOM 3179 O O . GLN A 1 411 ? -13.569 12.455 25.199 1.00 94.12 411 GLN A O 1
ATOM 3184 N N . ILE A 1 412 ? -14.097 13.983 26.759 1.00 92.75 412 ILE A N 1
ATOM 3185 C CA . ILE A 1 412 ? -14.616 14.980 25.812 1.00 92.75 412 ILE A CA 1
ATOM 3186 C C . ILE A 1 412 ? -13.492 15.511 24.915 1.00 92.75 412 ILE A C 1
ATOM 3188 O O . ILE A 1 412 ? -13.649 15.533 23.698 1.00 92.75 412 ILE A O 1
ATOM 3192 N N . ALA A 1 413 ? -12.353 15.900 25.493 1.00 93.44 413 ALA A N 1
ATOM 3193 C CA . ALA A 1 413 ? -11.204 16.407 24.746 1.00 93.44 413 ALA A CA 1
ATOM 3194 C C . ALA A 1 413 ? -10.679 15.387 23.725 1.00 93.44 413 ALA A C 1
ATOM 3196 O O . ALA A 1 413 ? -10.427 15.746 22.577 1.00 93.44 413 ALA A O 1
ATOM 3197 N N . LEU A 1 414 ? -10.565 14.114 24.120 1.00 94.88 414 LEU A N 1
ATOM 3198 C CA . LEU A 1 414 ? -10.137 13.034 23.230 1.00 94.88 414 LEU A CA 1
ATOM 3199 C C . LEU A 1 414 ? -11.147 12.768 22.119 1.00 94.88 414 LEU A C 1
ATOM 3201 O O . LEU A 1 414 ? -10.736 12.607 20.978 1.00 94.88 414 LEU A O 1
ATOM 3205 N N . LEU A 1 415 ? -12.448 12.786 22.419 1.00 92.06 415 LEU A N 1
ATOM 3206 C CA . LEU A 1 415 ? -13.488 12.627 21.402 1.00 92.06 415 LEU A CA 1
ATOM 3207 C C . LEU A 1 415 ? -13.463 13.779 20.384 1.00 92.06 415 LEU A C 1
ATOM 3209 O O . LEU A 1 415 ? -13.603 13.547 19.187 1.00 92.06 415 LEU A O 1
ATOM 3213 N N . ARG A 1 416 ? -13.261 15.019 20.846 1.00 92.06 416 ARG A N 1
ATOM 3214 C CA . ARG A 1 416 ? -13.119 16.194 19.971 1.00 92.06 416 ARG A CA 1
ATOM 3215 C C . ARG A 1 416 ? -11.884 16.087 19.088 1.00 92.06 416 ARG A C 1
ATOM 3217 O O . ARG A 1 416 ? -11.981 16.332 17.889 1.00 92.06 416 ARG A O 1
ATOM 3224 N N . LEU A 1 417 ? -10.753 15.696 19.676 1.00 92.75 417 LEU A N 1
ATOM 3225 C CA . LEU A 1 417 ? -9.509 15.496 18.942 1.00 92.75 417 LEU A CA 1
ATOM 3226 C C . LEU A 1 417 ? -9.691 14.402 17.895 1.00 92.75 417 LEU A C 1
ATOM 3228 O O . LEU A 1 417 ? -9.389 14.619 16.729 1.00 92.75 417 LEU A O 1
ATOM 3232 N N . GLU A 1 418 ? -10.280 13.275 18.286 1.00 90.25 418 GLU A N 1
ATOM 3233 C CA . GLU A 1 418 ? -10.594 12.166 17.398 1.00 90.25 418 GLU A CA 1
ATOM 3234 C C . GLU A 1 418 ? -11.471 12.604 16.215 1.00 90.25 418 GLU A C 1
ATOM 3236 O O . GLU A 1 418 ? -11.162 12.252 15.085 1.00 90.25 418 GLU A O 1
ATOM 3241 N N . GLN A 1 419 ? -12.507 13.415 16.436 1.00 86.44 419 GLN A N 1
ATOM 3242 C CA . GLN A 1 419 ? -13.382 13.933 15.372 1.00 86.44 419 GLN A CA 1
ATOM 3243 C C . GLN A 1 419 ? -12.722 14.985 14.467 1.00 86.44 419 GLN A C 1
ATOM 3245 O O . GLN A 1 419 ? -13.231 15.252 13.381 1.00 86.44 419 GLN A O 1
ATOM 3250 N N . SER A 1 420 ? -11.643 15.621 14.930 1.00 84.00 420 SER A N 1
ATOM 3251 C CA . SER A 1 420 ? -10.917 16.660 14.187 1.00 84.00 420 SER A CA 1
ATOM 3252 C C . SER A 1 420 ? -9.784 16.125 13.302 1.00 84.00 420 SER A C 1
ATOM 3254 O O . SER A 1 420 ? -9.260 16.884 12.484 1.00 84.00 420 SER A O 1
ATOM 3256 N N . LEU A 1 421 ? -9.408 14.857 13.504 1.00 81.25 421 LEU A N 1
ATOM 3257 C CA . LEU A 1 421 ? -8.441 14.086 12.717 1.00 81.25 421 LEU A CA 1
ATOM 3258 C C . LEU A 1 421 ? -9.156 13.353 11.587 1.00 81.25 421 LEU A C 1
ATOM 3260 O O . LEU A 1 421 ? -8.598 13.342 10.470 1.00 81.25 421 LEU A O 1
#

Secondary structure (DSSP, 8-state):
------S--EEEEEEEEEEEE-SSSS-EEEEEEEEEEEEES-HHHHHT---TT---HHHHHHHHHHHHHHT--SSHHHHHHHHHHHHHHH-TTEEEEEEEEEE--EEESSSS-EEE--S-EEEEEEEEETTEEEEEEEEEEEEEEESSSB-B-S----TT--PPPBSS--EEEEEEEEEEES-S--S-HHHHHHHHHHHHHHHHHH--BS-HHHHHHHHHHHHHHH-TTEEEEEEEEEE--EEEP--TT---TT---SS--EEE--SS-EEEEEEEEPPPP--HHHHHHH---HHHHHHHHHTPSPSSHHHHHHHHHHHHHT--HHHHHHHHTTPPPTTS---HHHHHHTTT----HHHHHHHHHHHHHHSS------TT--HHHHHHHHHHHTTS-HHHHHHHHHHHHHHHHHHHHHHH-

pLDDT: mean 94.09, std 7.18, range [59.19, 98.94]

InterPro domains:
  IPR002042 Uricase [PF01014] (8-127)
  IPR002042 Uricase [PF01014] (135-273)
  IPR002042 Uricase [PR00093] (11-22)
  IPR002042 Uricase [PR00093] (50-64)
  IPR002042 Uricase [PR00093] (142-158)
  IPR002042 Uricase [PR00093] (158-170)
  IPR002042 Uricase [PTHR42874] (5-279)
  IPR002042 Uricase [TIGR03383] (5-278)
  IPR018020 Oxo-4-hydroxy-4-carboxy-5-ureidoimidazoline decarboxylase [PF09349] (284-418)
  IPR036778 Oxo-4-hydroxy-4-carboxy-5-ureidoimidazoline decarboxylase superfamily [G3DSA:1.10.3330.10] (288-421)
  IPR036778 Oxo-4-hydroxy-4-carboxy-5-ureidoimidazoline decarboxylase superfamily [SSF158694] (287-420)

Radius of gyration: 30.25 Å; chains: 1; bounding box: 80×63×82 Å